Protein AF-A0A7S4SC93-F1 (afdb_monomer)

pLDDT: mean 70.89, std 21.73, range [28.11, 98.06]

Sequence (683 aa):
ARRRAVGQLRPSRSQPCVVAAVVATDKAGDAWDELETTPLRHQLVPRDAASLQAETTALSRAHRALRGVAPVWRQPLASKASLSSDAPVCPFCHGGSPPQTVHEPPGVRAEASSAAAGVPRCTAELAAERDASPPVSARLRIEEALLERVLPEAAAEASARRELEAERSHSERVADALLASQQLAEELWAGLAEQTRAFDGFVAEVDAAAVRAQPSQAMRATAQALAGAARARSLAATAQRRQEDSTVDSLQHELLKARGLATAAKRAIQSEHAETNAREESAAESPRSREQVRRHAAHVQEHLAMVERLQQELHEESASLDLERRRLQDFMHSASASDVHYAEEFRLQQSELRECVTELRHSEKQMSFMEAQEQSRSRESEACIDESARQLHRNSCELAEVQAAHLAAEHAAEEHRCSAVRAELD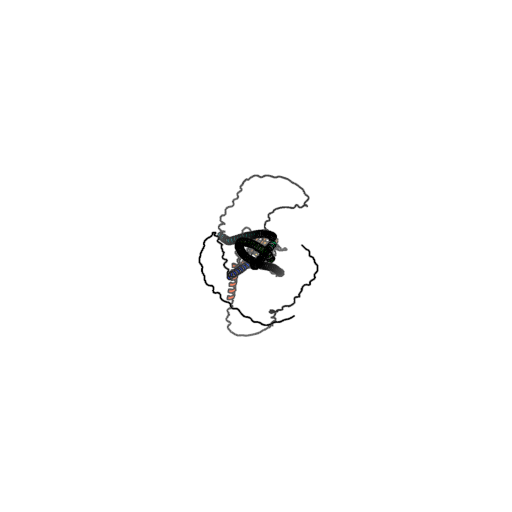ARQARMELEARKNRVHIRRARAGADTALAPGEGLRALAPLLHGALLQKLSAKGGKWQQRFVGLAPQPPKSPTALRWTSDVRGRSLGMRASSVLLTEVARVDFGDGHLPMRLRPQKRPWCCFVLWASTRSYCFWTQDESTSESFVVGLSRLCPHAQPVRPAEVRLHRAMCKLGSSRRERAQVMIAALRQATAGHVAVAPGNAAVPSGAAPAAQPRAEGKLQAAADRGAAAASSLAAPDGAAPAAQPSAEGVAQGGPDG

Mean predicted aligned error: 22.95 Å

Structure (mmCIF, N/CA/C/O backbone):
data_AF-A0A7S4SC93-F1
#
_entry.id   AF-A0A7S4SC93-F1
#
loop_
_atom_site.group_PDB
_atom_site.id
_atom_site.type_symbol
_atom_site.label_atom_id
_atom_site.label_alt_id
_atom_site.label_comp_id
_atom_site.label_asym_id
_atom_site.label_entity_id
_atom_site.label_seq_id
_atom_site.pdbx_PDB_ins_code
_atom_site.Cartn_x
_atom_site.Cartn_y
_atom_site.Cartn_z
_atom_site.occupancy
_atom_site.B_iso_or_equiv
_atom_site.auth_seq_id
_atom_site.auth_comp_id
_atom_site.auth_asym_id
_atom_site.auth_atom_id
_atom_site.pdbx_PDB_model_num
ATOM 1 N N . ALA A 1 1 ? 9.158 -22.888 66.078 1.00 34.59 1 ALA A N 1
ATOM 2 C CA . ALA A 1 1 ? 10.228 -23.752 65.538 1.00 34.59 1 ALA A CA 1
ATOM 3 C C . ALA A 1 1 ? 9.653 -25.098 65.082 1.00 34.59 1 ALA A C 1
ATOM 5 O O . ALA A 1 1 ? 9.019 -25.750 65.888 1.00 34.59 1 ALA A O 1
ATOM 6 N N . ARG A 1 2 ? 9.869 -25.434 63.793 1.00 33.38 2 ARG A N 1
ATOM 7 C CA . ARG A 1 2 ? 10.003 -26.764 63.123 1.00 33.38 2 ARG A CA 1
ATOM 8 C C . ARG A 1 2 ? 8.999 -27.904 63.457 1.00 33.38 2 ARG A C 1
ATOM 10 O O . ARG A 1 2 ? 8.981 -28.370 64.578 1.00 33.38 2 ARG A O 1
ATOM 17 N N . ARG A 1 3 ? 8.152 -28.323 62.484 1.00 44.97 3 ARG A N 1
ATOM 18 C CA . ARG A 1 3 ? 8.281 -29.478 61.515 1.00 44.97 3 ARG A CA 1
ATOM 19 C C . ARG A 1 3 ? 8.031 -30.853 62.185 1.00 44.97 3 ARG A C 1
ATOM 21 O O . ARG A 1 3 ? 8.469 -31.019 63.303 1.00 44.97 3 ARG A O 1
ATOM 28 N N . ARG A 1 4 ? 7.444 -31.915 61.603 1.00 43.41 4 ARG A N 1
ATOM 29 C CA . ARG A 1 4 ? 7.043 -32.381 60.244 1.00 43.41 4 ARG A CA 1
ATOM 30 C C . ARG A 1 4 ? 6.148 -33.639 60.476 1.00 43.41 4 ARG A C 1
ATOM 32 O O . ARG A 1 4 ? 6.423 -34.365 61.416 1.00 43.41 4 ARG A O 1
ATOM 39 N N . ALA A 1 5 ? 5.013 -33.811 59.789 1.00 42.31 5 ALA A N 1
ATOM 40 C CA . ALA A 1 5 ? 4.762 -34.681 58.613 1.00 42.31 5 ALA A CA 1
ATOM 41 C C . ALA A 1 5 ? 4.725 -36.220 58.831 1.00 42.31 5 ALA A C 1
ATOM 43 O O . ALA A 1 5 ? 5.728 -36.794 59.235 1.00 42.31 5 ALA A O 1
ATOM 44 N N . VAL A 1 6 ? 3.612 -36.867 58.428 1.00 37.88 6 VAL A N 1
ATOM 45 C CA . VAL A 1 6 ? 3.446 -37.866 57.326 1.00 37.88 6 VAL A CA 1
ATOM 46 C C . VAL A 1 6 ? 2.217 -38.765 57.586 1.00 37.88 6 VAL A C 1
ATOM 48 O O . VAL A 1 6 ? 2.073 -39.302 58.678 1.00 37.88 6 VAL A O 1
ATOM 51 N N . GLY A 1 7 ? 1.384 -38.992 56.556 1.00 31.14 7 GLY A N 1
ATOM 52 C CA . GLY A 1 7 ? 0.449 -40.129 56.500 1.00 31.14 7 GLY A CA 1
ATOM 53 C C . GLY A 1 7 ? -0.726 -39.954 55.532 1.00 31.14 7 GLY A C 1
ATOM 54 O O . GLY A 1 7 ? -1.728 -39.355 55.889 1.00 31.14 7 GLY A O 1
ATOM 55 N N . GLN A 1 8 ? -0.583 -40.468 54.307 1.00 35.78 8 GLN A N 1
ATOM 56 C CA . GLN A 1 8 ? -1.588 -40.516 53.231 1.00 35.78 8 GLN A CA 1
ATOM 57 C C . GLN A 1 8 ? -2.771 -41.451 53.548 1.00 35.78 8 GLN A C 1
ATOM 59 O O . GLN A 1 8 ? -2.567 -42.432 54.252 1.00 35.78 8 GLN A O 1
ATOM 64 N N . LEU A 1 9 ? -3.933 -41.225 52.910 1.00 31.52 9 LEU A N 1
ATOM 65 C CA . LEU A 1 9 ? -4.708 -42.235 52.152 1.00 31.52 9 LEU A CA 1
ATOM 66 C C . LEU A 1 9 ? -5.908 -41.584 51.416 1.00 31.52 9 LEU A C 1
ATOM 68 O O . LEU A 1 9 ? -6.663 -40.806 51.991 1.00 31.52 9 LEU A O 1
ATOM 72 N N . ARG A 1 10 ? -6.053 -41.901 50.118 1.00 35.97 10 ARG A N 1
ATOM 73 C CA . ARG A 1 10 ? -7.219 -41.615 49.246 1.00 35.97 10 ARG A CA 1
ATOM 74 C C . ARG A 1 10 ? -8.431 -42.474 49.658 1.00 35.97 10 ARG A C 1
ATOM 76 O O . ARG A 1 10 ? -8.229 -43.539 50.236 1.00 35.97 10 ARG A O 1
ATOM 83 N N . PRO A 1 11 ? -9.658 -42.114 49.232 1.00 43.16 11 PRO A N 1
ATOM 84 C CA . PRO A 1 11 ? -10.249 -42.899 48.140 1.00 43.16 11 PRO A CA 1
ATOM 85 C C . PRO A 1 11 ? -11.063 -42.096 47.109 1.00 43.16 11 PRO A C 1
ATOM 87 O O . PRO A 1 11 ? -11.321 -40.902 47.225 1.00 43.16 11 PRO A O 1
ATOM 90 N N . SER A 1 12 ? -11.376 -42.819 46.039 1.00 31.84 12 SER A N 1
ATOM 91 C CA . SER A 1 12 ? -11.923 -42.447 44.740 1.00 31.84 12 SER A CA 1
ATOM 92 C C . SER A 1 12 ? -13.455 -42.417 44.649 1.00 31.84 12 SER A C 1
ATOM 94 O O . SER A 1 12 ? -14.154 -43.123 45.366 1.00 31.84 12 SER A O 1
ATOM 96 N N . ARG A 1 13 ? -13.915 -41.646 43.653 1.00 39.72 13 ARG A N 1
ATOM 97 C CA . ARG A 1 13 ? -15.249 -41.546 43.027 1.00 39.72 13 ARG A CA 1
ATOM 98 C C . ARG A 1 13 ? -16.099 -42.829 42.984 1.00 39.72 13 ARG A C 1
ATOM 100 O O . ARG A 1 13 ? -15.618 -43.865 42.541 1.00 39.72 13 ARG A O 1
ATOM 107 N N . SER A 1 14 ? -17.410 -42.662 43.180 1.00 33.66 14 SER A N 1
ATOM 108 C CA . SER A 1 14 ? -18.447 -43.215 42.289 1.00 33.66 14 SER A CA 1
ATOM 109 C C . SER A 1 14 ? -19.737 -42.377 42.373 1.00 33.66 14 SER A C 1
ATOM 111 O O . SER A 1 14 ? -20.090 -41.865 43.431 1.00 33.66 14 SER A O 1
ATOM 113 N N . GLN A 1 15 ? -20.358 -42.158 41.210 1.00 35.06 15 GLN A N 1
ATOM 114 C CA . GLN A 1 15 ? -21.612 -41.429 40.970 1.00 35.06 15 GLN A CA 1
ATOM 115 C C . GLN A 1 15 ? -22.836 -42.309 41.281 1.00 35.06 15 GLN A C 1
ATOM 117 O O . GLN A 1 15 ? -22.725 -43.531 41.173 1.00 35.06 15 GLN A O 1
ATOM 122 N N . PRO A 1 16 ? -24.031 -41.719 41.461 1.00 40.81 16 PRO A N 1
ATOM 123 C CA . PRO A 1 16 ? -25.276 -42.366 41.075 1.00 40.81 16 PRO A CA 1
ATOM 124 C C . PRO A 1 16 ? -25.932 -41.684 39.863 1.00 40.81 16 PRO A C 1
ATOM 126 O O . PRO A 1 16 ? -25.961 -40.461 39.731 1.00 40.81 16 PRO A O 1
ATOM 129 N N . CYS A 1 17 ? -26.451 -42.531 38.975 1.00 28.11 17 CYS A N 1
ATOM 130 C CA . CYS A 1 17 ? -27.242 -42.193 37.797 1.00 28.11 17 CYS A CA 1
ATOM 131 C C . CYS A 1 17 ? -28.630 -41.676 38.204 1.00 28.11 17 CYS A C 1
ATOM 133 O O . CYS A 1 17 ? -29.296 -42.294 39.034 1.00 28.11 17 CYS A O 1
ATOM 135 N N . VAL A 1 18 ? -29.087 -40.593 37.573 1.00 33.25 18 VAL A N 1
ATOM 136 C CA . VAL A 1 18 ? -30.479 -40.128 37.634 1.00 33.25 18 VAL A CA 1
ATOM 137 C C . VAL A 1 18 ? -31.194 -40.595 36.369 1.00 33.25 18 VAL A C 1
ATOM 139 O O . VAL A 1 18 ? -30.809 -40.247 35.256 1.00 33.25 18 VAL A O 1
ATOM 142 N N . VAL A 1 19 ? -32.230 -41.407 36.568 1.00 30.84 19 VAL A N 1
ATOM 143 C CA . VAL A 1 19 ? -33.240 -41.774 35.572 1.00 30.84 19 VAL A CA 1
ATOM 144 C C . VAL A 1 19 ? -34.251 -40.628 35.516 1.00 30.84 19 VAL A C 1
ATOM 146 O O . VAL A 1 19 ? -34.919 -40.361 36.511 1.00 30.84 19 VAL A O 1
ATOM 149 N N . ALA A 1 20 ? -34.356 -39.942 34.378 1.00 33.41 20 ALA A N 1
ATOM 150 C CA . ALA A 1 20 ? -35.404 -38.956 34.129 1.00 33.41 20 ALA A CA 1
ATOM 151 C C . ALA A 1 20 ? -36.514 -39.595 33.287 1.00 33.41 20 ALA A C 1
ATOM 153 O O . ALA A 1 20 ? -36.283 -40.059 32.169 1.00 33.41 20 ALA A O 1
ATOM 154 N N . ALA A 1 21 ? -37.707 -39.641 33.875 1.00 32.44 21 ALA A N 1
ATOM 155 C CA . ALA A 1 21 ? -38.939 -40.085 33.255 1.00 32.44 21 ALA A CA 1
ATOM 156 C C . ALA A 1 21 ? -39.527 -38.989 32.354 1.00 32.44 21 ALA A C 1
ATOM 158 O O . ALA A 1 21 ? -39.485 -37.800 32.662 1.00 32.44 21 ALA A O 1
ATOM 159 N N . VAL A 1 22 ? -40.099 -39.448 31.246 1.00 32.97 22 VAL A N 1
ATOM 160 C CA . VAL A 1 22 ? -40.902 -38.700 30.282 1.00 32.97 22 VAL A CA 1
ATOM 161 C C . VAL A 1 22 ? -42.225 -38.290 30.931 1.00 32.97 22 VAL A C 1
ATOM 163 O O . VAL A 1 22 ? -42.984 -39.156 31.359 1.00 32.97 22 VAL A O 1
ATOM 166 N N . VAL A 1 23 ? -42.537 -36.994 30.937 1.00 33.84 23 VAL A N 1
ATOM 167 C CA . VAL A 1 23 ? -43.919 -36.503 31.025 1.00 33.84 23 VAL A CA 1
ATOM 168 C C . VAL A 1 23 ? -44.102 -35.443 29.950 1.00 33.84 23 VAL A C 1
ATOM 170 O O . VAL A 1 23 ? -43.502 -34.373 29.988 1.00 33.84 23 VAL A O 1
ATOM 173 N N . ALA A 1 24 ? -44.917 -35.802 28.965 1.00 34.25 24 ALA A N 1
ATOM 174 C CA . ALA A 1 24 ? -45.501 -34.898 28.000 1.00 34.25 24 ALA A CA 1
ATOM 175 C C . ALA A 1 24 ? -46.697 -34.191 28.647 1.00 34.25 24 ALA A C 1
ATOM 177 O O . ALA A 1 24 ? -47.565 -34.854 29.216 1.00 34.25 24 ALA A O 1
ATOM 178 N N . THR A 1 25 ? -46.782 -32.874 28.490 1.00 37.03 25 THR A N 1
ATOM 179 C CA . THR A 1 25 ? -48.059 -32.159 28.527 1.00 37.03 25 THR A CA 1
ATOM 180 C C . THR A 1 25 ? -48.117 -31.200 27.355 1.00 37.03 25 THR A C 1
ATOM 182 O O . THR A 1 25 ? -47.224 -30.388 27.128 1.00 37.03 25 THR A O 1
ATOM 185 N N . ASP A 1 26 ? -49.186 -31.401 26.607 1.00 33.34 26 ASP A N 1
ATOM 186 C CA . ASP A 1 26 ? -49.592 -30.785 25.363 1.00 33.34 26 ASP A CA 1
ATOM 187 C C . ASP A 1 26 ? -50.479 -29.559 25.682 1.00 33.34 26 ASP A C 1
ATOM 189 O O . ASP A 1 26 ? -51.264 -29.616 26.628 1.00 33.34 26 ASP A O 1
ATOM 193 N N . LYS A 1 27 ? -50.398 -28.524 24.830 1.00 34.56 27 LYS A N 1
ATOM 194 C CA . LYS A 1 27 ? -51.423 -27.494 24.517 1.00 34.56 27 LYS A CA 1
ATOM 195 C C . LYS A 1 27 ? -51.833 -26.447 25.572 1.00 34.56 27 LYS A C 1
ATOM 197 O O . LYS A 1 27 ? -52.467 -26.768 26.568 1.00 34.56 27 LYS A O 1
ATOM 202 N N . ALA A 1 28 ? -51.679 -25.163 25.218 1.00 32.44 28 ALA A N 1
ATOM 203 C CA . ALA A 1 28 ? -52.749 -24.314 24.642 1.00 32.44 28 ALA A CA 1
ATOM 204 C C . ALA A 1 28 ? -52.450 -22.803 24.802 1.00 32.44 28 ALA A C 1
ATOM 206 O O . ALA A 1 28 ? -51.915 -22.396 25.829 1.00 32.44 28 ALA A O 1
ATOM 207 N N . GLY A 1 29 ? -52.882 -21.991 23.825 1.00 30.66 29 GLY A N 1
ATOM 208 C CA . GLY A 1 29 ? -53.032 -20.527 23.931 1.00 30.66 29 GLY A CA 1
ATOM 209 C C . GLY A 1 29 ? -52.036 -19.750 23.066 1.00 30.66 29 GLY A C 1
ATOM 210 O O . GLY A 1 29 ? -50.941 -19.446 23.518 1.00 30.66 29 GLY A O 1
ATOM 211 N N . ASP A 1 30 ? -52.234 -19.666 21.753 1.00 34.34 30 ASP A N 1
ATOM 212 C CA . ASP A 1 30 ? -53.038 -18.659 21.030 1.00 34.34 30 ASP A CA 1
ATOM 213 C C . ASP A 1 30 ? -52.550 -17.202 21.154 1.00 34.34 30 ASP A C 1
ATOM 215 O O . ASP A 1 30 ? -52.671 -16.566 22.196 1.00 34.34 30 ASP A O 1
ATOM 219 N N . ALA A 1 31 ? -52.087 -16.726 19.989 1.00 39.25 31 ALA A N 1
ATOM 220 C CA . ALA A 1 31 ? -52.331 -15.426 19.362 1.00 39.25 31 ALA A CA 1
ATOM 221 C C . ALA A 1 31 ? -51.906 -14.151 20.095 1.00 39.25 31 ALA A C 1
ATOM 223 O O . ALA A 1 31 ? -52.622 -13.742 20.989 1.00 39.25 31 ALA A O 1
ATOM 224 N N . TRP A 1 32 ? -50.863 -13.475 19.583 1.00 36.38 32 TRP A N 1
ATOM 225 C CA . TRP A 1 32 ? -50.797 -12.014 19.369 1.00 36.38 32 TRP A CA 1
ATOM 226 C C . TRP A 1 32 ? -49.731 -11.683 18.292 1.00 36.38 32 TRP A C 1
ATOM 228 O O . TRP A 1 32 ? -48.608 -12.171 18.387 1.00 36.38 32 TRP A O 1
ATOM 238 N N . ASP A 1 33 ? -50.145 -10.889 17.293 1.00 33.78 33 ASP A N 1
ATOM 239 C CA . ASP A 1 33 ? -49.422 -9.870 16.493 1.00 33.78 33 ASP A CA 1
ATOM 240 C C . ASP A 1 33 ? -48.183 -10.253 15.655 1.00 33.78 33 ASP A C 1
ATOM 242 O O . ASP A 1 33 ? -47.189 -10.782 16.136 1.00 33.78 33 ASP A O 1
ATOM 246 N N . GLU A 1 34 ? -48.271 -10.176 14.320 1.00 37.50 34 GLU A N 1
ATOM 247 C CA . GLU A 1 34 ? -48.061 -8.995 13.447 1.00 37.50 34 GLU A CA 1
ATOM 248 C C . GLU A 1 34 ? -46.579 -8.649 13.185 1.00 37.50 34 GLU A C 1
ATOM 250 O O . GLU A 1 34 ? -45.723 -8.708 14.058 1.00 37.50 34 GLU A O 1
ATOM 255 N N . LEU A 1 35 ? -46.338 -8.227 11.936 1.00 36.56 35 LEU A N 1
ATOM 256 C CA . LEU A 1 35 ? -45.129 -7.628 11.353 1.00 36.56 35 LEU A CA 1
ATOM 257 C C . LEU A 1 35 ? -44.026 -8.559 10.820 1.00 36.56 35 LEU A C 1
ATOM 259 O O . LEU A 1 35 ? -43.044 -8.926 11.462 1.00 36.56 35 LEU A O 1
ATOM 263 N N . GLU A 1 36 ? -44.175 -8.803 9.516 1.00 40.56 36 GLU A N 1
ATOM 264 C CA . GLU A 1 36 ? -43.123 -9.097 8.552 1.00 40.56 36 GLU A CA 1
ATOM 265 C C . GLU A 1 36 ? -41.863 -8.245 8.782 1.00 40.56 36 GLU A C 1
ATOM 267 O O . GLU A 1 36 ? -41.822 -7.050 8.497 1.00 40.56 36 GLU A O 1
ATOM 272 N N . THR A 1 37 ? -40.781 -8.894 9.203 1.00 35.44 37 THR A N 1
ATOM 273 C CA . THR A 1 37 ? -39.418 -8.462 8.885 1.00 35.44 37 THR A CA 1
ATOM 274 C C . THR A 1 37 ? -38.623 -9.684 8.444 1.00 35.44 37 THR A C 1
ATOM 276 O O . THR A 1 37 ? -38.192 -10.510 9.240 1.00 35.44 37 THR A O 1
ATOM 279 N N . THR A 1 38 ? -38.452 -9.839 7.133 1.00 38.62 38 THR A N 1
ATOM 280 C CA . THR A 1 38 ? -37.490 -10.771 6.531 1.00 38.62 38 THR A CA 1
ATOM 281 C C . THR A 1 38 ? -36.061 -10.318 6.837 1.00 38.62 38 THR A C 1
ATOM 283 O O . THR A 1 38 ? -35.670 -9.254 6.352 1.00 38.62 38 THR A O 1
ATOM 286 N N . PRO A 1 39 ? -35.216 -11.114 7.520 1.00 41.69 39 PRO A N 1
ATOM 287 C CA . PRO A 1 39 ? -33.781 -10.915 7.467 1.00 41.69 39 PRO A CA 1
ATOM 288 C C . PRO A 1 39 ? -33.211 -11.774 6.333 1.00 41.69 39 PRO A C 1
ATOM 290 O O . PRO A 1 39 ? -33.241 -13.008 6.377 1.00 41.69 39 PRO A O 1
ATOM 293 N N . LEU A 1 40 ? -32.651 -11.119 5.313 1.00 38.03 40 LEU A N 1
ATOM 294 C CA . LEU A 1 40 ? -31.743 -11.743 4.350 1.00 38.03 40 LEU A CA 1
ATOM 295 C C . LEU A 1 40 ? -30.489 -12.228 5.097 1.00 38.03 40 LEU A C 1
ATOM 297 O O . LEU A 1 40 ? -29.475 -11.540 5.179 1.00 38.03 40 LEU A O 1
ATOM 301 N N . ARG A 1 41 ? -30.550 -13.442 5.655 1.00 32.44 41 ARG A N 1
ATOM 302 C CA . ARG A 1 41 ? -29.364 -14.207 6.049 1.00 32.44 41 ARG A CA 1
ATOM 303 C C . ARG A 1 41 ? -28.630 -14.621 4.774 1.00 32.44 41 ARG A C 1
ATOM 305 O O . ARG A 1 41 ? -28.910 -15.674 4.205 1.00 32.44 41 ARG A O 1
ATOM 312 N N . HIS A 1 42 ? -27.658 -13.819 4.344 1.00 37.06 42 HIS A N 1
ATOM 313 C CA . HIS A 1 42 ? -26.587 -14.324 3.493 1.00 37.06 42 HIS A CA 1
ATOM 314 C C . HIS A 1 42 ? -25.820 -15.382 4.292 1.00 37.06 42 HIS A C 1
ATOM 316 O O . HIS A 1 42 ? -25.015 -15.071 5.167 1.00 37.06 42 HIS A O 1
ATOM 322 N N . GLN A 1 43 ? -26.119 -16.653 4.022 1.00 32.31 43 GLN A N 1
ATOM 323 C CA . GLN A 1 43 ? -25.301 -17.769 4.470 1.00 32.31 43 GLN A CA 1
ATOM 324 C C . GLN A 1 43 ? -23.919 -17.617 3.827 1.00 32.31 43 GLN A C 1
ATOM 326 O O . GLN A 1 43 ? -23.730 -17.906 2.645 1.00 32.31 43 GLN A O 1
ATOM 331 N N . LEU A 1 44 ? -22.950 -17.139 4.607 1.00 40.69 44 LEU A N 1
ATOM 332 C CA . LEU A 1 44 ? -21.538 -17.323 4.304 1.00 40.69 44 LEU A CA 1
ATOM 333 C C . LEU A 1 44 ? -21.263 -18.825 4.382 1.00 40.69 44 LEU A C 1
ATOM 335 O O . LEU A 1 44 ? -21.085 -19.392 5.458 1.00 40.69 44 LEU A O 1
ATOM 339 N N . VAL A 1 45 ? -21.294 -19.478 3.221 1.00 44.97 45 VAL A N 1
ATOM 340 C CA . VAL A 1 45 ? -20.822 -20.852 3.067 1.00 44.97 45 VAL A CA 1
ATOM 341 C C . VAL A 1 45 ? -19.343 -20.864 3.475 1.00 44.97 45 VAL A C 1
ATOM 343 O O . VAL A 1 45 ? -18.575 -20.066 2.924 1.00 44.97 45 VAL A O 1
ATOM 346 N N . PRO A 1 46 ? -18.918 -21.722 4.421 1.00 40.72 46 PRO A N 1
ATOM 347 C CA . PRO A 1 46 ? -17.512 -21.856 4.770 1.00 40.72 46 PRO A CA 1
ATOM 348 C C . PRO A 1 46 ? -16.745 -22.236 3.504 1.00 40.72 46 PRO A C 1
ATOM 350 O O . PRO A 1 46 ? -16.973 -23.296 2.922 1.00 40.72 46 PRO A O 1
ATOM 353 N N . ARG A 1 47 ? -15.878 -21.343 3.021 1.00 58.97 47 ARG A N 1
ATOM 354 C CA . ARG A 1 47 ? -14.993 -21.663 1.901 1.00 58.97 47 ARG A CA 1
ATOM 355 C C . ARG A 1 47 ? -13.935 -22.632 2.410 1.00 58.97 47 ARG A C 1
ATOM 357 O O . ARG A 1 47 ? -13.132 -22.269 3.267 1.00 58.97 47 ARG A O 1
ATOM 364 N N . ASP A 1 48 ? -13.935 -23.845 1.866 1.00 71.50 48 ASP A N 1
ATOM 365 C CA . ASP A 1 48 ? -12.920 -24.851 2.163 1.00 71.50 48 ASP A CA 1
ATOM 366 C C . ASP A 1 48 ? -11.511 -24.292 1.929 1.00 71.50 48 ASP A C 1
ATOM 368 O O . ASP A 1 48 ? -11.247 -23.606 0.936 1.00 71.50 48 ASP A O 1
ATOM 372 N N . ALA A 1 49 ? -10.575 -24.643 2.813 1.00 67.88 49 ALA A N 1
ATOM 373 C CA . ALA A 1 49 ? -9.171 -24.235 2.725 1.00 67.88 49 ALA A CA 1
ATOM 374 C C . ALA A 1 49 ? -8.537 -24.569 1.356 1.00 67.88 49 ALA A C 1
ATOM 376 O O . ALA A 1 49 ? -7.668 -23.842 0.872 1.00 67.88 49 ALA A O 1
ATOM 377 N N . ALA A 1 50 ? -9.031 -25.614 0.684 1.00 69.69 50 ALA A N 1
ATOM 378 C CA . ALA A 1 50 ? -8.629 -25.988 -0.669 1.00 69.69 50 ALA A CA 1
ATOM 379 C C . ALA A 1 50 ? -9.003 -24.931 -1.730 1.00 69.69 50 ALA A C 1
ATOM 381 O O . ALA A 1 50 ? -8.229 -24.692 -2.658 1.00 69.69 50 ALA A O 1
ATOM 382 N N . SER A 1 51 ? -10.146 -24.253 -1.575 1.00 73.94 51 SER A N 1
ATOM 383 C CA . SER A 1 51 ? -10.581 -23.163 -2.460 1.00 73.94 51 SER A CA 1
ATOM 384 C C . SER A 1 51 ? -9.670 -21.946 -2.316 1.00 73.94 51 SER A C 1
ATOM 386 O O . SER A 1 51 ? -9.215 -21.392 -3.315 1.00 73.94 51 SER A O 1
ATOM 388 N N . LEU A 1 52 ? -9.342 -21.567 -1.078 1.00 77.44 52 LEU A N 1
ATOM 389 C CA . LEU A 1 52 ? -8.443 -20.444 -0.794 1.00 77.44 52 LEU A CA 1
ATOM 390 C C . LEU A 1 52 ? -7.016 -20.716 -1.291 1.00 77.44 52 LEU A C 1
ATOM 392 O O . LEU A 1 52 ? -6.350 -19.820 -1.816 1.00 77.44 52 LEU A O 1
ATOM 396 N N . GLN A 1 53 ? -6.555 -21.966 -1.194 1.00 75.12 53 GLN A N 1
ATOM 397 C CA . GLN A 1 53 ? -5.250 -22.384 -1.704 1.00 75.12 53 GLN A CA 1
ATOM 398 C C . GLN A 1 53 ? -5.204 -22.403 -3.244 1.00 75.12 53 GLN A C 1
ATOM 400 O O . GLN A 1 53 ? -4.194 -22.024 -3.847 1.00 75.12 53 GLN A O 1
ATOM 405 N N . ALA A 1 54 ? -6.297 -22.790 -3.909 1.00 79.44 54 ALA A N 1
ATOM 406 C CA . ALA A 1 54 ? -6.412 -22.722 -5.366 1.00 79.44 54 ALA A CA 1
ATOM 407 C C . ALA A 1 54 ? -6.401 -21.268 -5.870 1.00 79.44 54 ALA A C 1
ATOM 409 O O . ALA A 1 54 ? -5.707 -20.954 -6.840 1.00 79.44 54 ALA A O 1
ATOM 410 N N . GLU A 1 55 ? -7.094 -20.372 -5.169 1.00 76.25 55 GLU A N 1
ATOM 411 C CA . GLU A 1 55 ? -7.206 -18.951 -5.504 1.00 76.25 55 GLU A CA 1
ATOM 412 C C . GLU A 1 55 ? -5.871 -18.208 -5.303 1.00 76.25 55 GLU A C 1
ATOM 414 O O . GLU A 1 55 ? -5.395 -17.516 -6.206 1.00 76.25 55 GLU A O 1
ATOM 419 N N . THR A 1 56 ? -5.162 -18.459 -4.196 1.00 78.31 56 THR A N 1
ATOM 420 C CA . THR A 1 56 ? -3.794 -17.938 -3.979 1.00 78.31 56 THR A CA 1
ATOM 421 C C . THR A 1 56 ? -2.793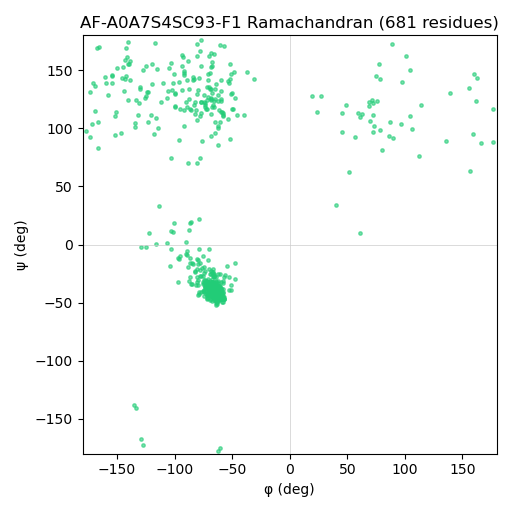 -18.477 -5.000 1.00 78.31 56 THR A C 1
ATOM 423 O O . THR A 1 56 ? -1.907 -17.746 -5.459 1.00 78.31 56 THR A O 1
ATOM 426 N N . THR A 1 57 ? -2.944 -19.733 -5.426 1.00 78.94 57 THR A N 1
ATOM 427 C CA . THR A 1 57 ? -2.109 -20.316 -6.485 1.00 78.94 57 THR A CA 1
ATOM 428 C C . THR A 1 57 ? -2.413 -19.686 -7.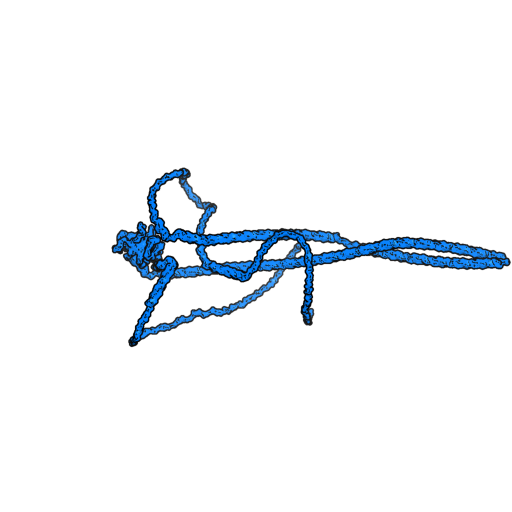849 1.00 78.94 57 THR A C 1
ATOM 430 O O . THR A 1 57 ? -1.483 -19.419 -8.616 1.00 78.94 57 THR A O 1
ATOM 433 N N . ALA A 1 58 ? -3.683 -19.403 -8.153 1.00 76.94 58 ALA A N 1
ATOM 434 C CA . ALA A 1 58 ? -4.108 -18.730 -9.379 1.00 76.94 58 ALA A CA 1
ATOM 435 C C . ALA A 1 58 ? -3.603 -17.278 -9.434 1.00 76.94 58 ALA A C 1
ATOM 437 O O . ALA A 1 58 ? -2.978 -16.886 -10.423 1.00 76.94 58 ALA A O 1
ATOM 438 N N . LEU A 1 59 ? -3.742 -16.524 -8.339 1.00 70.50 59 LEU A N 1
ATOM 439 C CA . LEU A 1 59 ? -3.202 -15.167 -8.200 1.00 70.50 59 LEU A CA 1
ATOM 440 C C . LEU A 1 59 ? -1.672 -15.151 -8.322 1.00 70.50 59 LEU A C 1
ATOM 442 O O . LEU A 1 59 ? -1.108 -14.324 -9.037 1.00 70.50 59 LEU A O 1
ATOM 446 N N . SER A 1 60 ? -0.984 -16.133 -7.736 1.00 66.38 60 SER A N 1
ATOM 447 C CA . SER A 1 60 ? 0.475 -16.278 -7.854 1.00 66.38 60 SER A CA 1
ATOM 448 C C . SER A 1 60 ? 0.949 -16.610 -9.276 1.00 66.38 60 SER A C 1
ATOM 450 O O . SER A 1 60 ? 2.090 -16.299 -9.638 1.00 66.38 60 SER A O 1
ATOM 452 N N . ARG A 1 61 ? 0.111 -17.263 -10.095 1.00 70.38 61 ARG A N 1
ATOM 453 C CA . ARG A 1 61 ? 0.386 -17.510 -11.523 1.00 70.38 61 ARG A CA 1
ATOM 454 C C . ARG A 1 61 ? 0.105 -16.266 -12.364 1.00 70.38 61 ARG A C 1
ATOM 456 O O . ARG A 1 61 ? 0.942 -15.921 -13.196 1.00 70.38 61 ARG A O 1
ATOM 463 N N . ALA A 1 62 ? -0.992 -15.557 -12.097 1.00 63.25 62 ALA A N 1
ATOM 464 C CA . ALA A 1 62 ? -1.315 -14.286 -12.747 1.00 63.25 62 ALA A CA 1
ATOM 465 C C . ALA A 1 62 ? -0.220 -13.232 -12.496 1.00 63.25 62 ALA A C 1
ATOM 467 O O . ALA A 1 62 ? 0.288 -12.611 -13.428 1.00 63.25 62 ALA A O 1
ATOM 468 N N . HIS A 1 63 ? 0.258 -13.124 -11.255 1.00 62.00 63 HIS A N 1
ATOM 469 C CA . HIS A 1 63 ? 1.321 -12.191 -10.881 1.00 62.00 63 HIS A CA 1
ATOM 470 C C . HIS A 1 63 ? 2.684 -12.545 -11.513 1.00 62.00 63 HIS A C 1
ATOM 472 O O . HIS A 1 63 ? 3.497 -11.664 -11.805 1.00 62.00 63 HIS A O 1
ATOM 478 N N . ARG A 1 64 ? 2.949 -13.835 -11.776 1.00 68.75 64 ARG A N 1
ATOM 479 C CA . ARG A 1 64 ? 4.136 -14.281 -12.531 1.00 68.75 64 ARG A CA 1
ATOM 480 C C . ARG A 1 64 ? 4.022 -13.997 -14.029 1.00 68.75 64 ARG A C 1
ATOM 482 O O . ARG A 1 64 ? 5.027 -13.628 -14.631 1.00 68.75 64 ARG A O 1
ATOM 489 N N . ALA A 1 65 ? 2.828 -14.106 -14.610 1.00 61.91 65 ALA A N 1
ATOM 490 C CA . ALA A 1 65 ? 2.584 -13.765 -16.012 1.00 61.91 65 ALA A CA 1
ATOM 491 C C . ALA A 1 65 ? 2.782 -12.261 -16.286 1.00 61.91 65 ALA A C 1
ATOM 493 O O . ALA A 1 65 ? 3.339 -11.889 -17.318 1.00 61.91 65 ALA A O 1
ATOM 494 N N . LEU A 1 66 ? 2.429 -11.400 -15.325 1.00 54.94 66 LEU A N 1
ATOM 495 C CA . LEU A 1 66 ? 2.586 -9.945 -15.438 1.00 54.94 66 LEU A CA 1
ATOM 496 C C . LEU A 1 66 ? 4.043 -9.460 -15.303 1.00 54.94 66 LEU A C 1
ATOM 498 O O . LEU A 1 66 ? 4.390 -8.411 -15.837 1.00 54.94 66 LEU A O 1
ATOM 502 N N . ARG A 1 67 ? 4.941 -10.230 -14.667 1.00 54.69 67 ARG A N 1
ATOM 503 C CA . ARG A 1 67 ? 6.372 -9.869 -14.543 1.00 54.69 67 ARG A CA 1
ATOM 504 C C . ARG A 1 67 ? 7.193 -10.061 -15.829 1.00 54.69 67 ARG A C 1
ATOM 506 O O . ARG A 1 67 ? 8.339 -9.622 -15.874 1.00 54.69 67 ARG A O 1
ATOM 513 N N . GLY A 1 68 ? 6.638 -10.700 -16.864 1.00 42.75 68 GLY A N 1
ATOM 514 C CA . GLY A 1 68 ? 7.321 -10.955 -18.143 1.00 42.75 68 GLY A CA 1
ATOM 515 C C . GLY A 1 68 ? 7.150 -9.865 -19.209 1.00 42.75 68 GLY A C 1
ATOM 516 O O . GLY A 1 68 ? 7.814 -9.923 -20.243 1.00 42.75 68 GLY A O 1
ATOM 517 N N . VAL A 1 69 ? 6.281 -8.877 -18.976 1.00 39.78 69 VAL A N 1
ATOM 518 C CA . VAL A 1 69 ? 5.966 -7.813 -19.939 1.00 39.78 69 VAL A CA 1
ATOM 519 C C . VAL A 1 69 ? 6.449 -6.484 -19.370 1.00 39.78 69 VAL A C 1
ATOM 521 O O . VAL A 1 69 ? 5.803 -5.888 -18.518 1.00 39.78 69 VAL A O 1
ATOM 524 N N . ALA A 1 70 ? 7.610 -6.012 -19.821 1.00 36.03 70 ALA A N 1
ATOM 525 C CA . ALA A 1 70 ? 8.046 -4.649 -19.536 1.00 36.03 70 ALA A CA 1
ATOM 526 C C . ALA A 1 70 ? 7.216 -3.667 -20.390 1.00 36.03 70 ALA A C 1
ATOM 528 O O . ALA A 1 70 ? 7.274 -3.761 -21.620 1.00 36.03 70 ALA A O 1
ATOM 529 N N . PRO A 1 71 ? 6.465 -2.717 -19.802 1.00 41.03 71 PRO A N 1
ATOM 530 C CA . PRO A 1 71 ? 5.773 -1.704 -20.583 1.00 41.03 71 PRO A CA 1
ATOM 531 C C . PRO A 1 71 ? 6.771 -0.622 -21.014 1.00 41.03 71 PRO A C 1
ATOM 533 O O . PRO A 1 71 ? 7.274 0.158 -20.207 1.00 41.03 71 PRO A O 1
ATOM 536 N N . VAL A 1 72 ? 7.069 -0.578 -22.313 1.00 40.66 72 VAL A N 1
ATOM 537 C CA . VAL A 1 72 ? 7.885 0.462 -22.958 1.00 40.66 72 VAL A CA 1
ATOM 538 C C . VAL A 1 72 ? 6.979 1.613 -23.385 1.00 40.66 72 VAL A C 1
ATOM 540 O O . VAL A 1 72 ? 6.761 1.779 -24.571 1.00 40.66 72 VAL A O 1
ATOM 543 N N . TRP A 1 73 ? 6.434 2.405 -22.455 1.00 42.34 73 TRP A N 1
ATOM 544 C CA . TRP A 1 73 ? 5.811 3.697 -22.799 1.00 42.34 73 TRP A CA 1
ATOM 545 C C . TRP A 1 73 ? 5.897 4.694 -21.634 1.00 42.34 73 TRP A C 1
ATOM 547 O O . TRP A 1 73 ? 5.034 4.732 -20.765 1.00 42.34 73 TRP A O 1
ATOM 557 N N . ARG A 1 74 ? 6.935 5.541 -21.649 1.00 35.44 74 ARG A N 1
ATOM 558 C CA . ARG A 1 74 ? 6.890 6.931 -21.160 1.00 35.44 74 ARG A CA 1
ATOM 559 C C . ARG A 1 74 ? 7.834 7.780 -22.016 1.00 35.44 74 ARG A C 1
ATOM 561 O O . ARG A 1 74 ? 9.033 7.833 -21.768 1.00 35.44 74 ARG A O 1
ATOM 568 N N . GLN A 1 75 ? 7.279 8.441 -23.026 1.00 34.06 75 GLN A N 1
ATOM 569 C CA . GLN A 1 75 ? 7.791 9.722 -23.514 1.00 34.06 75 GLN A CA 1
ATOM 570 C C . GLN A 1 75 ? 6.899 10.805 -22.890 1.00 34.06 75 GLN A C 1
ATOM 572 O O . GLN A 1 75 ? 5.678 10.670 -22.978 1.00 34.06 75 GLN A O 1
ATOM 577 N N . PRO A 1 76 ? 7.441 11.855 -22.252 1.00 34.62 76 PRO A N 1
ATOM 578 C CA . PRO A 1 76 ? 6.621 12.968 -21.803 1.00 34.62 76 PRO A CA 1
ATOM 579 C C . PRO A 1 76 ? 6.209 13.796 -23.023 1.00 34.62 76 PRO A C 1
ATOM 581 O O . PRO A 1 76 ? 7.058 14.352 -23.721 1.00 34.62 76 PRO A O 1
ATOM 584 N N . LEU A 1 77 ? 4.905 13.878 -23.279 1.00 34.44 77 LEU A N 1
ATOM 585 C CA . LEU A 1 77 ? 4.338 14.918 -24.129 1.00 34.44 77 LEU A CA 1
ATOM 586 C C . LEU A 1 77 ? 4.484 16.255 -23.398 1.00 34.44 77 LEU A C 1
ATOM 588 O O . LEU A 1 77 ? 4.063 16.394 -22.251 1.00 34.44 77 LEU A O 1
ATOM 592 N N . ALA A 1 78 ? 5.102 17.221 -24.072 1.00 36.12 78 ALA A N 1
ATOM 593 C CA . ALA A 1 78 ? 5.218 18.597 -23.620 1.00 36.12 78 ALA A CA 1
ATOM 594 C C . ALA A 1 78 ? 3.821 19.193 -23.381 1.00 36.12 78 ALA A C 1
ATOM 596 O O . ALA A 1 78 ? 3.054 19.424 -24.318 1.00 36.12 78 ALA A O 1
ATOM 597 N N . SER A 1 79 ? 3.492 19.439 -22.117 1.00 35.25 79 SER A N 1
ATOM 598 C CA . SER A 1 79 ? 2.312 20.189 -21.711 1.00 35.25 79 SER A CA 1
ATOM 599 C C . SER A 1 79 ? 2.525 21.672 -22.014 1.00 35.25 79 SER A C 1
ATOM 601 O O . SER A 1 79 ? 3.412 22.316 -21.453 1.00 35.25 79 SER A O 1
ATOM 603 N N . LYS A 1 80 ? 1.691 22.207 -22.909 1.00 37.06 80 LYS A N 1
ATOM 604 C CA . LYS A 1 80 ? 1.460 23.643 -23.073 1.00 37.06 80 LYS A CA 1
ATOM 605 C C . LYS A 1 80 ? 0.933 24.193 -21.746 1.00 37.06 80 LYS A C 1
ATOM 607 O O . LYS A 1 80 ? -0.164 23.827 -21.335 1.00 37.06 80 LYS A O 1
ATOM 612 N N . ALA A 1 81 ? 1.713 25.048 -21.095 1.00 36.34 81 ALA A N 1
ATOM 613 C CA . ALA A 1 81 ? 1.241 25.854 -19.982 1.00 36.34 81 ALA A CA 1
ATOM 614 C C . ALA A 1 81 ? 0.411 27.024 -20.529 1.00 36.34 81 ALA A C 1
ATOM 616 O O . ALA A 1 81 ? 0.872 27.807 -21.360 1.00 36.34 81 ALA A O 1
ATOM 617 N N . SER A 1 82 ? -0.830 27.091 -20.070 1.00 34.75 82 SER A N 1
ATOM 618 C CA . SER A 1 82 ? -1.713 28.248 -20.110 1.00 34.75 82 SER A CA 1
ATOM 619 C C . SER A 1 82 ? -1.118 29.392 -19.283 1.00 34.75 82 SER A C 1
ATOM 621 O O . SER A 1 82 ? -0.750 29.201 -18.127 1.00 34.75 82 SER A O 1
ATOM 623 N N . LEU A 1 83 ? -1.026 30.571 -19.896 1.00 34.97 83 LEU A N 1
ATOM 624 C CA . LEU A 1 83 ? -0.649 31.831 -19.262 1.00 34.97 83 LEU A CA 1
ATOM 625 C C . LEU A 1 83 ? -1.813 32.350 -18.406 1.00 34.97 83 LEU A C 1
ATOM 627 O O . LEU A 1 83 ? -2.890 32.614 -18.938 1.00 34.97 83 LEU A O 1
ATOM 631 N N . SER A 1 84 ? -1.571 32.556 -17.113 1.00 32.09 84 SER A N 1
ATOM 632 C CA . SER A 1 84 ? -2.330 33.496 -16.286 1.00 32.09 84 SER A CA 1
ATOM 633 C C . SER A 1 84 ? -1.407 34.175 -15.275 1.00 32.09 84 SER A C 1
ATOM 635 O O . SER A 1 84 ? -0.691 33.492 -14.548 1.00 32.09 84 SER A O 1
ATOM 637 N N . SER A 1 85 ? -1.545 35.497 -15.208 1.00 32.28 85 SER A N 1
ATOM 638 C CA . SER A 1 85 ? -1.205 36.404 -14.105 1.00 32.28 85 SER A CA 1
ATOM 639 C C . SER A 1 85 ? 0.255 36.782 -13.815 1.00 32.28 85 SER A C 1
ATOM 641 O O . SER A 1 85 ? 1.105 35.964 -13.485 1.00 32.28 85 SER A O 1
ATOM 643 N N . ASP A 1 86 ? 0.423 38.107 -13.847 1.00 33.28 86 ASP A N 1
ATOM 644 C CA . ASP A 1 86 ? 1.204 38.968 -12.955 1.00 33.28 86 ASP A CA 1
ATOM 645 C C . ASP A 1 86 ? 2.725 39.060 -13.112 1.00 33.28 86 ASP A C 1
ATOM 647 O O . ASP A 1 86 ? 3.532 38.299 -12.584 1.00 33.28 86 ASP A O 1
ATOM 651 N N . ALA A 1 87 ? 3.098 40.134 -13.809 1.00 36.97 87 ALA A N 1
ATOM 652 C CA . ALA A 1 87 ? 4.419 40.731 -13.808 1.00 36.97 87 ALA A CA 1
ATOM 653 C C . ALA A 1 87 ? 4.745 41.401 -12.460 1.00 36.97 87 ALA A C 1
ATOM 655 O O . ALA A 1 87 ? 3.890 42.074 -11.882 1.00 36.97 87 ALA A O 1
ATOM 656 N N . PRO A 1 88 ? 6.026 41.389 -12.060 1.00 44.09 88 PRO A N 1
ATOM 657 C CA . PRO A 1 88 ? 6.623 42.514 -11.361 1.00 44.09 88 PRO A CA 1
ATOM 658 C C . PRO A 1 88 ? 7.578 43.298 -12.272 1.00 44.09 88 PRO A C 1
ATOM 660 O O . PRO A 1 88 ? 8.438 42.763 -12.973 1.00 44.09 88 PRO A O 1
ATOM 663 N N . VAL A 1 89 ? 7.381 44.611 -12.225 1.00 40.78 89 VAL A N 1
ATOM 664 C CA . VAL A 1 89 ? 8.133 45.684 -12.878 1.00 40.78 89 VAL A CA 1
ATOM 665 C C . VAL A 1 89 ? 9.604 45.671 -12.438 1.00 40.78 89 VAL A C 1
ATOM 667 O O . VAL A 1 89 ? 9.905 45.633 -11.248 1.00 40.78 89 VAL A O 1
ATOM 670 N N . CYS A 1 90 ? 10.531 45.747 -13.398 1.00 41.75 90 CYS A N 1
ATOM 671 C CA . CYS A 1 90 ? 11.959 45.956 -13.145 1.00 41.75 90 CYS A CA 1
ATOM 672 C C . CYS A 1 90 ? 12.244 47.459 -12.928 1.00 41.75 90 CYS A C 1
ATOM 674 O O . CYS A 1 90 ? 11.966 48.250 -13.831 1.00 41.75 90 CYS A O 1
ATOM 676 N N . PRO A 1 91 ? 12.825 47.885 -11.790 1.00 46.59 91 PRO A N 1
ATOM 677 C CA . PRO A 1 91 ? 13.003 49.302 -11.468 1.00 46.59 91 PRO A CA 1
ATOM 678 C C . PRO A 1 91 ? 14.289 49.944 -12.032 1.00 46.59 91 PRO A C 1
ATOM 680 O O . PRO A 1 91 ? 14.691 50.994 -11.546 1.00 46.59 91 PRO A O 1
ATOM 683 N N . PHE A 1 92 ? 14.953 49.364 -13.043 1.00 39.59 92 PHE A N 1
ATOM 684 C CA . PHE A 1 92 ? 16.280 49.841 -13.488 1.00 39.59 92 PHE A CA 1
ATOM 685 C C . PHE A 1 92 ? 16.411 50.264 -14.956 1.00 39.59 92 PHE A C 1
ATOM 687 O O . PHE A 1 92 ? 17.514 50.564 -15.411 1.00 39.59 92 PHE A O 1
ATOM 694 N N . CYS A 1 93 ? 15.316 50.373 -15.706 1.00 45.31 93 CYS A N 1
ATOM 695 C CA . CYS A 1 93 ? 15.367 50.847 -17.093 1.00 45.31 93 CYS A CA 1
ATOM 696 C C . CYS A 1 93 ? 14.884 52.301 -17.183 1.00 45.31 93 CYS A C 1
ATOM 698 O O . CYS A 1 93 ? 13.770 52.583 -17.618 1.00 45.31 93 CYS A O 1
ATOM 700 N N . HIS A 1 94 ? 15.723 53.236 -16.743 1.00 36.81 94 HIS A N 1
ATOM 701 C CA . HIS A 1 94 ? 15.567 54.647 -17.077 1.00 36.81 94 HIS A CA 1
ATOM 702 C C . HIS A 1 94 ? 16.117 54.939 -18.477 1.00 36.81 94 HIS A C 1
ATOM 704 O O . HIS A 1 94 ? 17.281 54.670 -18.756 1.00 36.81 94 HIS A O 1
ATOM 710 N N . GLY A 1 95 ? 15.293 55.613 -19.283 1.00 35.12 95 GLY A N 1
ATOM 711 C CA . GLY A 1 95 ? 15.750 56.724 -20.117 1.00 35.12 95 GLY A CA 1
ATOM 712 C C . GLY A 1 95 ? 15.910 56.440 -21.608 1.00 35.12 95 GLY A C 1
ATOM 713 O O . GLY A 1 95 ? 16.866 55.799 -22.024 1.00 35.12 95 GLY A O 1
ATOM 714 N N . GLY A 1 96 ? 15.025 57.032 -22.418 1.00 34.16 96 GLY A N 1
ATOM 715 C CA . GLY A 1 96 ? 15.272 57.214 -23.852 1.00 34.16 96 GLY A CA 1
ATOM 716 C C . GLY A 1 96 ? 14.025 57.364 -24.722 1.00 34.16 96 GLY A C 1
ATOM 717 O O . GLY A 1 96 ? 13.773 56.521 -25.572 1.00 34.16 96 GLY A O 1
ATOM 718 N N . SER A 1 97 ? 13.243 58.421 -24.502 1.00 36.56 97 SER A N 1
ATOM 719 C CA . SER A 1 97 ? 12.159 58.913 -25.377 1.00 36.56 97 SER A CA 1
ATOM 720 C C . SER A 1 97 ? 12.669 59.326 -26.792 1.00 36.56 97 SER A C 1
ATOM 722 O O . SER A 1 97 ? 13.880 59.393 -26.983 1.00 36.56 97 SER A O 1
ATOM 724 N N . PRO A 1 98 ? 11.839 59.891 -27.701 1.00 56.28 98 PRO A N 1
ATOM 725 C CA . PRO A 1 98 ? 10.668 59.366 -28.436 1.00 56.28 98 PRO A CA 1
ATOM 726 C C . PRO A 1 98 ? 10.779 59.801 -29.944 1.00 56.28 98 PRO A C 1
ATOM 728 O O . PRO A 1 98 ? 11.899 59.935 -30.428 1.00 56.28 98 PRO A O 1
ATOM 731 N N . PRO A 1 99 ? 9.721 60.252 -30.662 1.00 54.56 99 PRO A N 1
ATOM 732 C CA . PRO A 1 99 ? 8.445 59.642 -31.073 1.00 54.56 99 PRO A CA 1
ATOM 733 C C . PRO A 1 99 ? 8.330 59.544 -32.619 1.00 54.56 99 PRO A C 1
ATOM 735 O O . PRO A 1 99 ? 9.121 60.139 -33.337 1.00 54.56 99 PRO A O 1
ATOM 738 N N . GLN A 1 100 ? 7.287 58.886 -33.137 1.00 36.00 100 GLN A N 1
ATOM 739 C CA . GLN A 1 100 ? 6.489 59.338 -34.301 1.00 36.00 100 GLN A CA 1
ATOM 740 C C . GLN A 1 100 ? 5.348 58.323 -34.501 1.00 36.00 100 GLN A C 1
ATOM 742 O O . GLN A 1 100 ? 5.580 57.158 -34.791 1.00 36.00 100 GLN A O 1
ATOM 747 N N . THR A 1 101 ? 4.153 58.631 -33.994 1.00 36.25 101 THR A N 1
ATOM 748 C CA . THR A 1 101 ? 3.024 59.234 -34.729 1.00 36.25 101 THR A CA 1
ATOM 749 C C . THR A 1 101 ? 2.336 58.279 -35.707 1.00 36.25 101 THR A C 1
ATOM 751 O O . THR A 1 101 ? 2.926 57.876 -36.701 1.00 36.25 101 THR A O 1
ATOM 754 N N . VAL A 1 102 ? 1.028 58.117 -35.463 1.00 35.94 102 VAL A N 1
ATOM 755 C CA . VAL A 1 102 ? -0.060 58.340 -36.433 1.00 35.94 102 VAL A CA 1
ATOM 756 C C . VAL A 1 102 ? -0.900 57.125 -36.901 1.00 35.94 102 VAL A C 1
ATOM 758 O O . VAL A 1 102 ? -0.421 56.204 -37.546 1.00 35.94 102 VAL A O 1
ATOM 761 N N . HIS A 1 103 ? -2.204 57.275 -36.608 1.00 34.78 103 HIS A N 1
ATOM 762 C CA . HIS A 1 103 ? -3.433 56.819 -37.284 1.00 34.78 103 HIS A CA 1
ATOM 763 C C . HIS A 1 103 ? -3.883 55.339 -37.269 1.00 34.78 103 HIS A C 1
ATOM 765 O O . HIS A 1 103 ? -3.505 54.524 -38.101 1.00 34.78 103 HIS A O 1
ATOM 771 N N . GLU A 1 104 ? -4.867 55.069 -36.400 1.00 33.91 104 GLU A N 1
ATOM 772 C CA . GLU A 1 104 ? -6.161 54.434 -36.740 1.00 33.91 104 GLU A CA 1
ATOM 773 C C . GLU A 1 104 ? -6.962 55.279 -37.769 1.00 33.91 104 GLU A C 1
ATOM 775 O O . GLU A 1 104 ? -6.706 56.489 -37.855 1.00 33.91 104 GLU A O 1
ATOM 780 N N . PRO A 1 105 ? -8.097 54.802 -38.335 1.00 60.06 105 PRO A N 1
ATOM 781 C CA . PRO A 1 105 ? -8.505 53.489 -38.891 1.00 60.06 105 PRO A CA 1
ATOM 782 C C . PRO A 1 105 ? -9.215 53.775 -40.269 1.00 60.06 105 PRO A C 1
ATOM 784 O O . PRO A 1 105 ? -8.791 54.732 -40.916 1.00 60.06 105 PRO A O 1
ATOM 787 N N . PRO A 1 106 ? -10.317 53.144 -40.762 1.00 54.88 106 PRO A N 1
ATOM 788 C CA . PRO A 1 106 ? -10.961 51.834 -40.575 1.00 54.88 106 PRO A CA 1
ATOM 789 C C . PRO A 1 106 ? -11.226 51.102 -41.930 1.00 54.88 106 PRO A C 1
ATOM 791 O O . PRO A 1 106 ? -10.757 51.507 -42.989 1.00 54.88 106 PRO A O 1
ATOM 794 N N . GLY A 1 107 ? -11.945 49.973 -41.891 1.00 42.59 107 GLY A N 1
ATOM 795 C CA . GLY A 1 107 ? -12.058 49.011 -42.997 1.00 42.59 107 GLY A CA 1
ATOM 796 C C . GLY A 1 107 ? -12.977 49.380 -44.164 1.00 42.59 107 GLY A C 1
ATOM 797 O O . GLY A 1 107 ? -13.706 50.355 -44.094 1.00 42.59 107 GLY A O 1
ATOM 798 N N . VAL A 1 108 ? -13.001 48.525 -45.196 1.00 35.44 108 VAL A N 1
ATOM 799 C CA . VAL A 1 108 ? -14.078 48.406 -46.196 1.00 35.44 108 VAL A CA 1
ATOM 800 C C . VAL A 1 108 ? -14.095 46.988 -46.790 1.00 35.44 108 VAL A C 1
ATOM 802 O O . VAL A 1 108 ? -13.075 46.319 -46.936 1.00 35.44 108 VAL A O 1
ATOM 805 N N . ARG A 1 109 ? -15.331 46.573 -47.075 1.00 35.94 109 ARG A N 1
ATOM 806 C CA . ARG A 1 109 ? -15.859 45.398 -47.774 1.00 35.94 109 ARG A CA 1
ATOM 807 C C . ARG A 1 109 ? -15.078 44.882 -48.992 1.00 35.94 109 ARG A C 1
ATOM 809 O O . ARG A 1 109 ? -14.554 45.646 -49.786 1.00 35.94 109 ARG A O 1
ATOM 816 N N . ALA A 1 110 ? -15.183 43.557 -49.127 1.00 44.62 110 ALA A N 1
ATOM 817 C CA . ALA A 1 110 ? -15.470 42.754 -50.321 1.00 44.62 110 ALA A CA 1
ATOM 818 C C . ALA A 1 110 ? -15.256 43.381 -51.707 1.00 44.62 110 ALA A C 1
ATOM 820 O O . ALA A 1 110 ? -15.943 44.331 -52.053 1.00 44.62 110 ALA A O 1
ATOM 821 N N . GLU A 1 111 ? -14.496 42.680 -52.553 1.00 31.88 111 GLU A N 1
ATOM 822 C CA . GLU A 1 111 ? -14.926 42.390 -53.923 1.00 31.88 111 GLU A CA 1
ATOM 823 C C . GLU A 1 111 ? -14.149 41.215 -54.526 1.00 31.88 111 GLU A C 1
ATOM 825 O O . GLU A 1 111 ? -12.976 40.973 -54.240 1.00 31.88 111 GLU A O 1
ATOM 830 N N . ALA A 1 112 ? -14.874 40.446 -55.330 1.00 43.00 112 ALA A N 1
ATOM 831 C CA . ALA A 1 112 ? -14.412 39.296 -56.076 1.00 43.00 112 ALA A CA 1
ATOM 832 C C . ALA A 1 112 ? -13.770 39.723 -57.404 1.00 43.00 112 ALA A C 1
ATOM 834 O O . ALA A 1 112 ? -14.302 40.580 -58.098 1.00 43.00 112 ALA A O 1
ATOM 835 N N . SER A 1 113 ? -12.691 39.049 -57.805 1.00 35.34 113 SER A N 1
ATOM 836 C CA . SER A 1 113 ? -12.283 38.860 -59.207 1.00 35.34 113 SER A CA 1
ATOM 837 C C . SER A 1 113 ? -11.204 37.769 -59.224 1.00 35.34 113 SER A C 1
ATOM 839 O O . SER A 1 113 ? -10.163 37.908 -58.594 1.00 35.34 113 SER A O 1
ATOM 841 N N . SER A 1 114 ? -11.499 36.544 -59.662 1.00 37.09 114 SER A N 1
ATOM 842 C CA . SER A 1 114 ? -11.492 36.117 -61.068 1.00 37.09 114 SER A CA 1
ATOM 843 C C . SER A 1 114 ? -10.149 36.351 -61.772 1.00 37.09 114 SER A C 1
ATOM 845 O O . SER A 1 114 ? -9.944 37.374 -62.417 1.00 37.09 114 SER A O 1
ATOM 847 N N . ALA A 1 115 ? -9.283 35.334 -61.762 1.00 34.88 115 ALA A N 1
ATOM 848 C CA . ALA A 1 115 ? -8.385 35.073 -62.884 1.00 34.88 115 ALA A CA 1
ATOM 849 C C . ALA A 1 115 ? -8.069 33.574 -62.966 1.00 34.88 115 ALA A C 1
ATOM 851 O O . ALA A 1 115 ? -7.474 32.971 -62.075 1.00 34.88 115 ALA A O 1
ATOM 852 N N . ALA A 1 116 ? -8.545 32.986 -64.056 1.00 40.44 116 ALA A N 1
ATOM 853 C CA . ALA A 1 116 ? -8.403 31.601 -64.443 1.00 40.44 116 ALA A CA 1
ATOM 854 C C . ALA A 1 116 ? -6.969 31.250 -64.866 1.00 40.44 116 ALA A C 1
ATOM 856 O O . ALA A 1 116 ? -6.307 32.025 -65.548 1.00 40.44 116 ALA A O 1
ATOM 857 N N . ALA A 1 117 ? -6.556 30.015 -64.587 1.00 35.88 117 ALA A N 1
ATOM 858 C CA . ALA A 1 117 ? -5.674 29.261 -65.472 1.00 35.88 117 ALA A CA 1
ATOM 859 C C . ALA A 1 117 ? -5.948 27.767 -65.271 1.00 35.88 117 ALA A C 1
ATOM 861 O O . ALA A 1 117 ? -5.719 27.207 -64.199 1.00 35.88 117 ALA A O 1
ATOM 862 N N . GLY A 1 118 ? -6.533 27.156 -66.300 1.00 41.88 118 GLY A N 1
ATOM 863 C CA . GLY A 1 118 ? -6.979 25.773 -66.303 1.00 41.88 118 GLY A CA 1
ATOM 864 C C . GLY A 1 118 ? -5.836 24.776 -66.153 1.00 41.88 118 GLY A C 1
ATOM 865 O O . GLY A 1 118 ? -4.797 24.881 -66.802 1.00 41.88 118 GLY A O 1
ATOM 866 N N . VAL A 1 119 ? -6.086 23.759 -65.334 1.00 39.97 119 VAL A N 1
ATOM 867 C CA . VAL A 1 119 ? -5.304 22.525 -65.298 1.00 39.97 119 VAL A CA 1
ATOM 868 C C . VAL A 1 119 ? -6.204 21.406 -65.824 1.00 39.97 119 VAL A C 1
ATOM 870 O O . VAL A 1 119 ? -7.296 21.202 -65.282 1.00 39.97 119 VAL A O 1
ATOM 873 N N . PRO A 1 120 ? -5.801 20.690 -66.887 1.00 43.72 120 PRO A N 1
ATOM 874 C CA . PRO A 1 120 ? -6.582 19.589 -67.419 1.00 43.72 120 PRO A CA 1
ATOM 875 C C . PRO A 1 120 ? -6.590 18.429 -66.418 1.00 43.72 120 PRO A C 1
ATOM 877 O O . PRO A 1 120 ? -5.549 17.940 -65.978 1.00 43.72 120 PRO A O 1
ATOM 880 N N . ARG A 1 121 ? -7.802 17.981 -66.077 1.00 46.12 121 ARG A N 1
ATOM 881 C CA . ARG A 1 121 ? -8.077 16.692 -65.436 1.00 46.12 121 ARG A CA 1
ATOM 882 C C . ARG A 1 121 ? -7.434 15.572 -66.263 1.00 46.12 121 ARG A C 1
ATOM 884 O O . ARG A 1 121 ? -7.950 15.215 -67.316 1.00 46.12 121 ARG A O 1
ATOM 891 N N . CYS A 1 122 ? -6.361 14.978 -65.751 1.00 40.88 122 CYS A N 1
ATOM 892 C CA . CYS A 1 122 ? -5.905 13.652 -66.161 1.00 40.88 122 CYS A CA 1
ATOM 893 C C . CYS A 1 122 ? -6.453 12.625 -65.166 1.00 40.88 122 CYS A C 1
ATOM 895 O O . CYS A 1 122 ? -5.841 12.312 -64.150 1.00 40.88 122 CYS A O 1
ATOM 897 N N . THR A 1 123 ? -7.641 12.103 -65.460 1.00 45.50 123 THR A N 1
ATOM 898 C CA . THR A 1 123 ? -8.348 11.058 -64.702 1.00 45.50 123 THR A CA 1
ATOM 899 C C . THR A 1 123 ? -7.817 9.639 -64.968 1.00 45.50 123 THR A C 1
ATOM 901 O O . THR A 1 123 ? -8.526 8.670 -64.721 1.00 45.50 123 THR A O 1
ATOM 904 N N . ALA A 1 124 ? -6.578 9.483 -65.449 1.00 49.22 124 ALA A N 1
ATOM 905 C CA . ALA A 1 124 ? -6.041 8.183 -65.870 1.00 49.22 124 ALA A CA 1
ATOM 906 C C . ALA A 1 124 ? -5.044 7.530 -64.887 1.00 49.22 124 ALA A C 1
ATOM 908 O O . ALA A 1 124 ? -4.860 6.319 -64.945 1.00 49.22 124 ALA A O 1
ATOM 909 N N . GLU A 1 125 ? -4.433 8.267 -63.948 1.00 44.72 125 GLU A N 1
ATOM 910 C CA . GLU A 1 125 ? -3.403 7.695 -63.048 1.00 44.72 125 GLU A CA 1
ATOM 911 C C . GLU A 1 125 ? -3.919 7.219 -61.677 1.00 44.72 125 GLU A C 1
ATOM 913 O O . GLU A 1 125 ? -3.224 6.477 -60.989 1.00 44.72 125 GLU A O 1
ATOM 918 N N . LEU A 1 126 ? -5.168 7.521 -61.306 1.00 47.00 126 LEU A N 1
ATOM 919 C CA . LEU A 1 126 ? -5.793 6.981 -60.083 1.00 47.00 126 LEU A CA 1
ATOM 920 C C . LEU A 1 126 ? -6.297 5.531 -60.232 1.00 47.00 126 LEU A C 1
ATOM 922 O O . LEU A 1 126 ? -6.755 4.937 -59.257 1.00 47.00 126 LEU A O 1
ATOM 926 N N . ALA A 1 127 ? -6.203 4.947 -61.431 1.00 47.47 127 ALA A N 1
ATOM 927 C CA . ALA A 1 127 ? -6.609 3.565 -61.682 1.00 47.47 127 ALA A CA 1
ATOM 928 C C . ALA A 1 127 ? -5.491 2.543 -61.396 1.00 47.47 127 ALA A C 1
ATOM 930 O O . ALA A 1 127 ? -5.794 1.423 -61.005 1.00 47.47 127 ALA A O 1
ATOM 931 N N . ALA A 1 128 ? -4.211 2.917 -61.521 1.00 48.28 128 ALA A N 1
ATOM 932 C CA . ALA A 1 128 ? -3.091 1.970 -61.420 1.00 48.28 128 ALA A CA 1
ATOM 933 C C . ALA A 1 128 ? -2.427 1.904 -60.027 1.00 48.28 128 ALA A C 1
ATOM 935 O O . ALA A 1 128 ? -1.665 0.981 -59.752 1.00 48.28 128 ALA A O 1
ATOM 936 N N . GLU A 1 129 ? -2.728 2.841 -59.119 1.00 44.72 129 GLU A N 1
ATOM 937 C CA . GLU A 1 129 ? -2.263 2.797 -57.717 1.00 44.72 129 GLU A CA 1
ATOM 938 C C . GLU A 1 129 ? -3.232 2.066 -56.771 1.00 44.72 129 GLU A C 1
ATOM 940 O O . GLU A 1 129 ? -2.988 1.958 -55.568 1.00 44.72 129 GLU A O 1
ATOM 945 N N . ARG A 1 130 ? -4.328 1.529 -57.321 1.00 45.72 130 ARG A N 1
ATOM 946 C CA . ARG A 1 130 ? -5.391 0.851 -56.572 1.00 45.72 130 ARG A CA 1
ATOM 947 C C . ARG A 1 130 ? -5.130 -0.643 -56.327 1.00 45.72 130 ARG A C 1
ATOM 949 O O . ARG A 1 130 ? -5.787 -1.212 -55.462 1.00 45.72 130 ARG A O 1
ATOM 956 N N . ASP A 1 131 ? -4.125 -1.227 -56.985 1.00 48.81 131 ASP A N 1
ATOM 957 C CA . ASP A 1 131 ? -3.878 -2.681 -56.979 1.00 48.81 131 ASP A CA 1
ATOM 958 C C . ASP A 1 131 ? -2.666 -3.144 -56.142 1.00 48.81 131 ASP A C 1
ATOM 960 O O . ASP A 1 131 ? -2.385 -4.339 -56.076 1.00 48.81 131 ASP A O 1
ATOM 964 N N . ALA A 1 132 ? -1.947 -2.239 -55.463 1.00 51.47 132 ALA A N 1
ATOM 965 C CA . ALA A 1 132 ? -0.777 -2.605 -54.640 1.00 51.47 132 ALA A CA 1
ATOM 966 C C . ALA A 1 132 ? -0.834 -2.136 -53.174 1.00 51.47 132 ALA A C 1
ATOM 968 O O . ALA A 1 132 ? 0.066 -2.445 -52.390 1.00 51.47 132 ALA A O 1
ATOM 969 N N . SER A 1 133 ? -1.890 -1.423 -52.776 1.00 48.53 133 SER A N 1
ATOM 970 C CA . SER A 1 133 ? -2.222 -1.245 -51.361 1.00 48.53 133 SER A CA 1
ATOM 971 C C . SER A 1 133 ? -3.099 -2.429 -50.946 1.00 48.53 133 SER A C 1
ATOM 973 O O . SER A 1 133 ? -4.032 -2.733 -51.694 1.00 48.53 133 SER A O 1
ATOM 975 N N . PRO A 1 134 ? -2.871 -3.111 -49.799 1.00 55.44 134 PRO A N 1
ATOM 976 C CA . PRO A 1 134 ? -3.925 -3.959 -49.246 1.00 55.44 134 PRO A CA 1
ATOM 977 C C . PRO A 1 134 ? -5.185 -3.087 -49.207 1.00 55.44 134 PRO A C 1
ATOM 979 O O . PRO A 1 134 ? -5.073 -1.924 -48.797 1.00 55.44 134 PRO A O 1
ATOM 982 N N . PRO A 1 135 ? -6.330 -3.571 -49.723 1.00 66.94 135 PRO A N 1
ATOM 983 C CA . PRO A 1 135 ? -7.477 -2.714 -49.981 1.00 66.94 135 PRO A CA 1
ATOM 984 C C . PRO A 1 135 ? -7.772 -1.928 -48.707 1.00 66.94 135 PRO A C 1
ATOM 986 O O . PRO A 1 135 ? -7.590 -2.455 -47.612 1.00 66.94 135 PRO A O 1
ATOM 989 N N . VAL A 1 136 ? -8.161 -0.658 -48.815 1.00 65.12 136 VAL A N 1
ATOM 990 C CA . VAL A 1 136 ? -8.432 0.201 -47.644 1.00 65.12 136 VAL A CA 1
ATOM 991 C C . VAL A 1 136 ? -9.328 -0.520 -46.619 1.00 65.12 136 VAL A C 1
ATOM 993 O O . VAL A 1 136 ? -9.130 -0.372 -45.419 1.00 65.12 136 VAL A O 1
ATOM 996 N N . SER A 1 137 ? -10.194 -1.424 -47.090 1.00 66.06 137 SER A N 1
ATOM 997 C CA . SER A 1 137 ? -10.970 -2.369 -46.282 1.00 66.06 137 SER A CA 1
ATOM 998 C C . SER A 1 137 ? -10.149 -3.316 -45.390 1.00 66.06 137 SER A C 1
ATOM 1000 O O . SER A 1 137 ? -10.562 -3.583 -44.275 1.00 66.06 137 SER A O 1
ATOM 1002 N N . ALA A 1 138 ? -8.995 -3.830 -45.811 1.00 70.69 138 ALA A N 1
ATOM 1003 C CA . ALA A 1 138 ? -8.124 -4.679 -44.994 1.00 70.69 138 ALA A CA 1
ATOM 1004 C C . ALA A 1 138 ? -7.384 -3.897 -43.897 1.00 70.69 138 ALA A C 1
ATOM 1006 O O . ALA A 1 138 ? -7.178 -4.432 -42.812 1.00 70.69 138 ALA A O 1
ATOM 1007 N N . ARG A 1 139 ? -7.004 -2.635 -44.149 1.00 70.75 139 ARG A N 1
ATOM 1008 C CA . ARG A 1 139 ? -6.415 -1.767 -43.110 1.00 70.75 139 ARG A CA 1
ATOM 1009 C C . ARG A 1 139 ? -7.478 -1.322 -42.109 1.00 70.75 139 ARG A C 1
ATOM 1011 O O . ARG A 1 139 ? -7.239 -1.439 -40.914 1.00 70.75 139 ARG A O 1
ATOM 1018 N N . LEU A 1 140 ? -8.662 -0.943 -42.598 1.00 74.06 140 LEU A N 1
ATOM 1019 C CA . LEU A 1 140 ? -9.821 -0.650 -41.755 1.00 74.06 140 LEU A CA 1
ATOM 1020 C C . LEU A 1 140 ? -10.235 -1.862 -40.918 1.00 74.06 140 LEU A C 1
ATOM 1022 O O . LEU A 1 140 ? -10.445 -1.693 -39.734 1.00 74.06 140 LEU A O 1
ATOM 1026 N N . ARG A 1 141 ? -10.221 -3.088 -41.459 1.00 76.25 141 ARG A N 1
ATOM 1027 C CA . ARG A 1 141 ? -10.502 -4.309 -40.676 1.00 76.25 141 ARG A CA 1
ATOM 1028 C C . ARG A 1 141 ? -9.487 -4.576 -39.566 1.00 76.25 141 ARG A C 1
ATOM 1030 O O . ARG A 1 141 ? -9.850 -5.131 -38.539 1.00 76.25 141 ARG A O 1
ATOM 1037 N N . ILE A 1 142 ? -8.212 -4.239 -39.770 1.00 75.88 142 ILE A N 1
ATOM 1038 C CA . ILE A 1 142 ? -7.183 -4.398 -38.730 1.00 75.88 142 ILE A CA 1
ATOM 1039 C C . ILE A 1 142 ? -7.345 -3.318 -37.656 1.00 75.88 142 ILE A C 1
ATOM 1041 O O . ILE A 1 142 ? -7.215 -3.624 -36.476 1.00 75.88 142 ILE A O 1
ATOM 1045 N N . GLU A 1 143 ? -7.642 -2.077 -38.045 1.00 78.06 143 GLU A N 1
ATOM 1046 C CA . GLU A 1 143 ? -7.920 -0.997 -37.093 1.00 78.06 143 GLU A CA 1
ATOM 1047 C C . GLU A 1 143 ? -9.241 -1.218 -36.341 1.00 78.06 143 GLU A C 1
ATOM 1049 O O . GLU A 1 143 ? -9.256 -1.055 -35.126 1.00 78.06 143 GLU A O 1
ATOM 1054 N N . GLU A 1 144 ? -10.298 -1.696 -37.004 1.00 80.06 144 GLU A N 1
ATOM 1055 C CA . GLU A 1 144 ? -11.546 -2.157 -36.378 1.00 80.06 144 GLU A CA 1
ATOM 1056 C C . GLU A 1 144 ? -11.279 -3.316 -35.420 1.00 80.06 144 GLU A C 1
ATOM 1058 O O . GLU A 1 144 ? -11.698 -3.237 -34.277 1.00 80.06 144 GLU A O 1
ATOM 1063 N N . ALA A 1 145 ? -10.501 -4.334 -35.804 1.00 76.62 145 ALA A N 1
ATOM 1064 C CA . ALA A 1 145 ? -10.178 -5.452 -34.910 1.00 76.62 145 ALA A CA 1
ATOM 1065 C C . ALA A 1 145 ? -9.325 -5.038 -33.693 1.00 76.62 145 ALA A C 1
ATOM 1067 O O . ALA A 1 145 ? -9.376 -5.681 -32.642 1.00 76.62 145 ALA A O 1
ATOM 1068 N N . LEU A 1 146 ? -8.509 -3.985 -33.815 1.00 74.25 146 LEU A N 1
ATOM 1069 C CA . LEU A 1 146 ? -7.762 -3.421 -32.689 1.00 74.25 146 LEU A CA 1
ATOM 1070 C C . LEU A 1 146 ? -8.658 -2.543 -31.809 1.00 74.25 146 LEU A C 1
ATOM 1072 O O . LEU A 1 146 ? -8.577 -2.651 -30.588 1.00 74.25 146 LEU A O 1
ATOM 1076 N N . LEU A 1 147 ? -9.545 -1.740 -32.397 1.00 72.75 147 LEU A N 1
ATOM 1077 C CA . LEU A 1 147 ? -10.553 -0.969 -31.666 1.00 72.75 147 LEU A CA 1
ATOM 1078 C C . LEU A 1 147 ? -11.535 -1.891 -30.932 1.00 72.75 147 LEU A C 1
ATOM 1080 O O . LEU A 1 147 ? -11.782 -1.681 -29.752 1.00 72.75 147 LEU A O 1
ATOM 1084 N N . GLU A 1 148 ? -11.999 -2.971 -31.559 1.00 77.31 148 GLU A N 1
ATOM 1085 C CA . GLU A 1 148 ? -12.846 -3.999 -30.940 1.00 77.31 148 GLU A CA 1
ATOM 1086 C C . GLU A 1 148 ? -12.158 -4.725 -29.779 1.00 77.31 148 GLU A C 1
ATOM 1088 O O . GLU A 1 148 ? -12.843 -5.205 -28.881 1.00 77.31 148 GLU A O 1
ATOM 1093 N N . ARG A 1 149 ? -10.817 -4.793 -29.747 1.00 75.81 149 ARG A N 1
ATOM 1094 C CA . ARG A 1 149 ? -10.073 -5.339 -28.595 1.00 75.81 149 ARG A CA 1
ATOM 1095 C C . ARG A 1 149 ? -9.818 -4.309 -27.500 1.00 75.81 149 ARG A C 1
ATOM 1097 O O . ARG A 1 149 ? -9.835 -4.675 -26.332 1.00 75.81 149 ARG A O 1
ATOM 1104 N N . VAL A 1 150 ? -9.607 -3.043 -27.852 1.00 74.62 150 VAL A N 1
ATOM 1105 C CA . VAL A 1 150 ? -9.322 -1.974 -26.878 1.00 74.62 150 VAL A CA 1
ATOM 1106 C C . VAL A 1 150 ? -10.599 -1.454 -26.208 1.00 74.62 150 VAL A C 1
ATOM 1108 O O . VAL A 1 150 ? -10.571 -1.098 -25.035 1.00 74.62 150 VAL A O 1
ATOM 1111 N N . LEU A 1 151 ? -11.736 -1.448 -26.908 1.00 80.56 151 LEU A N 1
ATOM 1112 C CA . LEU A 1 151 ? -13.029 -1.026 -26.359 1.00 80.56 151 LEU A CA 1
ATOM 1113 C C . LEU A 1 151 ? -13.487 -1.832 -25.125 1.00 80.56 151 LEU A C 1
ATOM 1115 O O . LEU A 1 151 ? -13.883 -1.196 -24.149 1.00 80.56 151 LEU A O 1
ATOM 1119 N N . PRO A 1 152 ? -13.423 -3.180 -25.088 1.00 82.62 152 PRO A N 1
ATOM 1120 C CA . PRO A 1 152 ? -13.781 -3.941 -23.893 1.00 82.62 152 PRO A CA 1
ATOM 1121 C C . PRO A 1 152 ? -12.776 -3.753 -22.751 1.00 82.62 152 PRO A C 1
ATOM 1123 O O . PRO A 1 152 ? -13.190 -3.750 -21.597 1.00 82.62 152 PRO A O 1
ATOM 1126 N N . GLU A 1 153 ? -11.488 -3.533 -23.038 1.00 78.06 153 GLU A N 1
ATOM 1127 C CA . GLU A 1 153 ? -10.488 -3.218 -22.005 1.00 78.06 153 GLU A CA 1
ATOM 1128 C C . GLU A 1 153 ? -10.736 -1.832 -21.388 1.00 78.06 153 GLU A C 1
ATOM 1130 O O . GLU A 1 153 ? -10.732 -1.692 -20.167 1.00 78.06 153 GLU A O 1
ATOM 1135 N N . ALA A 1 154 ? -11.054 -0.825 -22.207 1.00 76.25 154 ALA A N 1
ATOM 1136 C CA . ALA A 1 154 ? -11.431 0.507 -21.734 1.00 76.25 154 ALA A CA 1
ATOM 1137 C C . ALA A 1 154 ? -12.772 0.501 -20.976 1.00 76.25 154 ALA A C 1
ATOM 1139 O O . ALA A 1 154 ? -12.929 1.216 -19.986 1.00 76.25 154 ALA A O 1
ATOM 1140 N N . ALA A 1 155 ? -13.736 -0.323 -21.402 1.00 84.12 155 ALA A N 1
ATOM 1141 C CA . ALA A 1 155 ? -15.000 -0.515 -20.693 1.00 84.12 155 ALA A CA 1
ATOM 1142 C C . ALA A 1 155 ? -14.799 -1.232 -19.349 1.00 84.12 155 ALA A C 1
ATOM 1144 O O . ALA A 1 155 ? -15.409 -0.837 -18.356 1.00 84.12 155 ALA A O 1
ATOM 1145 N N . ALA A 1 156 ? -13.914 -2.232 -19.293 1.00 84.38 156 ALA A N 1
ATOM 1146 C CA . ALA A 1 156 ? -13.541 -2.910 -18.055 1.00 84.38 156 ALA A CA 1
ATOM 1147 C C . ALA A 1 156 ? -12.817 -1.960 -17.090 1.00 84.38 156 ALA A C 1
ATOM 1149 O O . ALA A 1 156 ? -13.139 -1.936 -15.905 1.00 84.38 156 ALA A O 1
ATOM 1150 N N . GLU A 1 157 ? -11.905 -1.117 -17.587 1.00 83.62 157 GLU A N 1
ATOM 1151 C CA . GLU A 1 157 ? -11.248 -0.092 -16.771 1.00 83.62 157 GLU A CA 1
ATOM 1152 C C . GLU A 1 157 ? -12.255 0.945 -16.247 1.00 83.62 157 GLU A C 1
ATOM 1154 O O . GLU A 1 157 ? -12.224 1.304 -15.070 1.00 83.62 157 GLU A O 1
ATOM 1159 N N . ALA A 1 158 ? -13.189 1.400 -17.087 1.00 84.88 158 ALA A N 1
ATOM 1160 C CA . ALA A 1 158 ? -14.252 2.306 -16.664 1.00 84.88 158 ALA A CA 1
ATOM 1161 C C . ALA A 1 158 ? -15.190 1.661 -15.627 1.00 84.88 158 ALA A C 1
ATOM 1163 O O . ALA A 1 158 ? -15.599 2.340 -14.687 1.00 84.88 158 ALA A O 1
ATOM 1164 N N . SER A 1 159 ? -15.501 0.366 -15.761 1.00 88.75 159 SER A N 1
ATOM 1165 C CA . SER A 1 159 ? -16.279 -0.395 -14.771 1.00 88.75 159 SER A CA 1
ATOM 1166 C C . SER A 1 159 ? -15.539 -0.489 -13.439 1.00 88.75 159 SER A C 1
ATOM 1168 O O . SER A 1 159 ? -16.099 -0.128 -12.409 1.00 88.75 159 SER A O 1
ATOM 1170 N N . ALA A 1 160 ? -14.255 -0.855 -13.465 1.00 84.19 160 ALA A N 1
ATOM 1171 C CA . ALA A 1 160 ? -13.426 -0.950 -12.266 1.00 84.19 160 ALA A CA 1
ATOM 1172 C C . ALA A 1 160 ? -13.289 0.402 -11.543 1.00 84.19 160 ALA A C 1
ATOM 1174 O O . ALA A 1 160 ? -13.296 0.454 -10.316 1.00 84.19 160 ALA A O 1
ATOM 1175 N N . ARG A 1 161 ? -13.209 1.519 -12.283 1.00 87.38 161 ARG A N 1
ATOM 1176 C CA . ARG A 1 161 ? -13.209 2.865 -11.683 1.00 87.38 161 ARG A CA 1
ATOM 1177 C C . ARG A 1 161 ? -14.532 3.196 -10.993 1.00 87.38 161 ARG A C 1
ATOM 1179 O O . ARG A 1 161 ? -14.496 3.731 -9.891 1.00 87.38 161 ARG A O 1
ATOM 1186 N N . ARG A 1 162 ? -15.673 2.848 -11.600 1.00 91.50 162 ARG A N 1
ATOM 1187 C CA . ARG A 1 162 ? -16.997 3.045 -10.982 1.00 91.50 162 ARG A CA 1
ATOM 1188 C C . ARG A 1 162 ? -17.185 2.181 -9.740 1.00 91.50 162 ARG A C 1
ATOM 1190 O O . ARG A 1 162 ? -17.737 2.665 -8.762 1.00 91.50 162 ARG A O 1
ATOM 1197 N N . GLU A 1 163 ? -16.716 0.935 -9.763 1.00 88.94 163 GLU A N 1
ATOM 1198 C CA . GLU A 1 163 ? -16.727 0.056 -8.586 1.00 88.94 163 GLU A CA 1
ATOM 1199 C C . GLU A 1 163 ? -15.876 0.640 -7.454 1.00 88.94 163 GLU A C 1
ATOM 1201 O O . GLU A 1 163 ? -16.314 0.681 -6.309 1.00 88.94 163 GLU A O 1
ATOM 1206 N N . LEU A 1 164 ? -14.698 1.183 -7.775 1.00 88.62 164 LEU A N 1
ATOM 1207 C CA . LEU A 1 164 ? -13.814 1.797 -6.785 1.00 88.62 164 LEU A CA 1
ATOM 1208 C C . LEU A 1 164 ? -14.395 3.100 -6.207 1.00 88.62 164 LEU A C 1
ATOM 1210 O O . LEU A 1 164 ? -14.257 3.354 -5.012 1.00 88.62 164 LEU A O 1
ATOM 1214 N N . GLU A 1 165 ? -15.071 3.916 -7.019 1.00 91.69 165 GLU A N 1
ATOM 1215 C CA . GLU A 1 165 ? -15.840 5.070 -6.530 1.00 91.69 165 GLU A CA 1
ATOM 1216 C C . GLU A 1 165 ? -17.031 4.644 -5.664 1.00 91.69 165 GLU A C 1
ATOM 1218 O O . GLU A 1 165 ? -17.240 5.229 -4.603 1.00 91.69 165 GLU A O 1
ATOM 1223 N N . ALA A 1 166 ? -17.762 3.593 -6.047 1.00 91.31 166 ALA A N 1
ATOM 1224 C CA . ALA A 1 166 ? -18.868 3.063 -5.253 1.00 91.31 166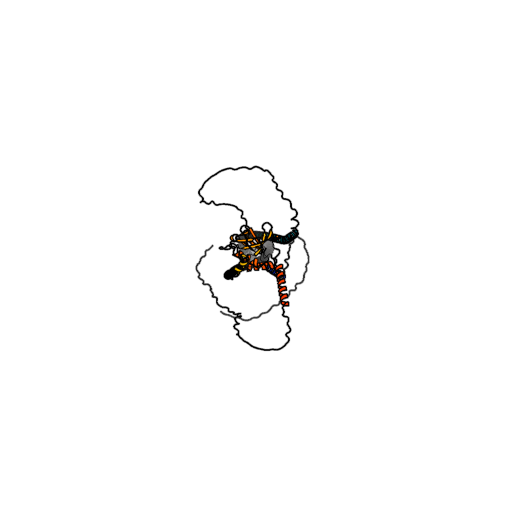 ALA A CA 1
ATOM 1225 C C . ALA A 1 166 ? -18.400 2.530 -3.886 1.00 91.31 166 ALA A C 1
ATOM 1227 O O . ALA A 1 166 ? -19.053 2.800 -2.878 1.00 91.31 166 ALA A O 1
ATOM 1228 N N . GLU A 1 167 ? -17.256 1.841 -3.834 1.00 88.69 167 GLU A N 1
ATOM 1229 C CA . GLU A 1 167 ? -16.623 1.378 -2.591 1.00 88.69 167 GLU A CA 1
ATOM 1230 C C . GLU A 1 167 ? -16.149 2.538 -1.707 1.00 88.69 167 GLU A C 1
ATOM 1232 O O . GLU A 1 167 ? -16.322 2.505 -0.487 1.00 88.69 167 GLU A O 1
ATOM 1237 N N . ARG A 1 168 ? -15.612 3.614 -2.299 1.00 90.62 168 ARG A N 1
ATOM 1238 C CA . ARG A 1 168 ? -15.274 4.835 -1.547 1.00 90.62 168 ARG A CA 1
ATOM 1239 C C . ARG A 1 168 ? -16.512 5.481 -0.939 1.00 90.62 168 ARG A C 1
ATOM 1241 O O . ARG A 1 168 ? -16.531 5.712 0.264 1.00 90.62 168 ARG A O 1
ATOM 1248 N N . SER A 1 169 ? -17.570 5.678 -1.724 1.00 91.94 169 SER A N 1
ATOM 1249 C CA . SER A 1 169 ? -18.837 6.215 -1.212 1.00 91.94 169 SER A CA 1
ATOM 1250 C C . SER A 1 169 ? -19.524 5.272 -0.217 1.00 91.94 169 SER A C 1
ATOM 1252 O O . SER A 1 169 ? -20.323 5.707 0.610 1.00 91.94 169 SER A O 1
ATOM 1254 N N . HIS A 1 170 ? -19.277 3.962 -0.285 1.00 91.19 170 HIS A N 1
ATOM 1255 C CA . HIS A 1 170 ? -19.728 3.026 0.742 1.00 91.19 170 HIS A CA 1
ATOM 1256 C C . HIS A 1 170 ? -18.923 3.188 2.035 1.00 91.19 170 HIS A C 1
ATOM 1258 O O . HIS A 1 170 ? -19.523 3.314 3.098 1.00 91.19 170 HIS A O 1
ATOM 1264 N N . SER A 1 171 ? -17.597 3.276 1.937 1.00 86.19 171 SER A N 1
ATOM 1265 C CA . SER A 1 171 ? -16.700 3.476 3.079 1.00 86.19 171 SER A CA 1
ATOM 1266 C C . SER A 1 171 ? -16.971 4.793 3.807 1.00 86.19 171 SER A C 1
ATOM 1268 O O . SER A 1 171 ? -17.017 4.808 5.032 1.00 86.19 171 SER A O 1
ATOM 1270 N N . GLU A 1 172 ? -17.218 5.878 3.068 1.00 92.19 172 GLU A N 1
ATOM 1271 C CA . GLU A 1 172 ? -17.619 7.175 3.630 1.00 92.19 172 GLU A CA 1
ATOM 1272 C C . GLU A 1 172 ? -18.943 7.066 4.397 1.00 92.19 172 GLU A C 1
ATOM 1274 O O . GLU A 1 172 ? -19.011 7.460 5.556 1.00 92.19 172 GLU A O 1
ATOM 1279 N N . ARG A 1 173 ? -19.966 6.417 3.821 1.00 91.00 173 ARG A N 1
ATOM 1280 C CA . ARG A 1 173 ? -21.246 6.187 4.518 1.00 91.00 173 ARG A CA 1
ATOM 1281 C C . ARG A 1 173 ? -21.096 5.339 5.782 1.00 91.00 173 ARG A C 1
ATOM 1283 O O . ARG A 1 173 ? -21.805 5.575 6.754 1.00 91.00 173 ARG A O 1
ATOM 1290 N N . VAL A 1 174 ? -20.208 4.344 5.771 1.00 87.31 174 VAL A N 1
ATOM 1291 C CA . VAL A 1 174 ? -19.917 3.528 6.960 1.00 87.31 174 VAL A CA 1
ATOM 1292 C C . VAL A 1 174 ? -19.192 4.358 8.019 1.00 87.31 174 VAL A C 1
ATOM 1294 O O . VAL A 1 174 ? -19.536 4.257 9.192 1.00 87.31 174 VAL A O 1
ATOM 1297 N N . ALA A 1 175 ? -18.240 5.207 7.628 1.00 87.62 175 ALA A N 1
ATOM 1298 C CA . ALA A 1 175 ? -17.551 6.108 8.549 1.00 87.62 175 ALA A CA 1
ATOM 1299 C C . ALA A 1 175 ? -18.518 7.116 9.197 1.00 87.62 175 ALA A C 1
ATOM 1301 O O . ALA A 1 175 ? -18.496 7.279 10.417 1.00 87.62 175 ALA A O 1
ATOM 1302 N N . ASP A 1 176 ? -19.417 7.713 8.411 1.00 91.12 176 ASP A N 1
ATOM 1303 C CA . ASP A 1 176 ? -20.455 8.620 8.913 1.00 91.12 176 ASP A CA 1
ATOM 1304 C C . ASP A 1 176 ? -21.422 7.901 9.869 1.00 91.12 176 ASP A C 1
ATOM 1306 O O . ASP A 1 176 ? -21.769 8.431 10.925 1.00 91.12 176 ASP A O 1
ATOM 1310 N N . ALA A 1 177 ? -21.820 6.664 9.547 1.00 87.25 177 ALA A N 1
ATOM 1311 C CA . ALA A 1 177 ? -22.668 5.851 10.419 1.00 87.25 177 ALA A CA 1
ATOM 1312 C C . ALA A 1 177 ? -21.971 5.487 11.742 1.00 87.25 177 ALA A C 1
ATOM 1314 O O . ALA A 1 177 ? -22.610 5.500 12.794 1.00 87.25 177 ALA A O 1
ATOM 1315 N N . LEU A 1 178 ? -20.666 5.197 11.709 1.00 89.38 178 LEU A N 1
ATOM 1316 C CA . LEU A 1 178 ? -19.878 4.936 12.914 1.00 89.38 178 LEU A CA 1
ATOM 1317 C C . LEU A 1 178 ? -19.767 6.189 13.791 1.00 89.38 178 LEU A C 1
ATOM 1319 O O . LEU A 1 178 ? -19.999 6.092 14.995 1.00 89.38 178 LEU A O 1
ATOM 1323 N N . LEU A 1 179 ? -19.511 7.359 13.200 1.00 91.25 179 LEU A N 1
ATOM 1324 C CA . LEU A 1 179 ? -19.505 8.639 13.919 1.00 91.25 179 LEU A CA 1
ATOM 1325 C C . LEU A 1 179 ? -20.864 8.939 14.565 1.00 91.25 179 LEU A C 1
ATOM 1327 O O . LEU A 1 179 ? -20.915 9.287 15.742 1.00 91.25 179 LEU A O 1
ATOM 1331 N N . ALA A 1 180 ? -21.966 8.737 13.838 1.00 89.69 180 ALA A N 1
ATOM 1332 C CA . ALA A 1 180 ? -23.311 8.900 14.387 1.00 89.69 180 ALA A CA 1
ATOM 1333 C C . ALA A 1 180 ? -23.593 7.912 15.534 1.00 89.69 180 ALA A C 1
ATOM 1335 O O . ALA A 1 180 ? -24.181 8.285 16.548 1.00 89.69 180 ALA A O 1
ATOM 1336 N N . SER A 1 181 ? -23.138 6.658 15.415 1.00 86.06 181 SER A N 1
ATOM 1337 C CA . SER A 1 181 ? -23.288 5.659 16.482 1.00 86.06 181 SER A CA 1
ATOM 1338 C C . SER A 1 181 ? -22.482 6.011 17.735 1.00 86.06 181 SER A C 1
ATOM 1340 O O . SER A 1 181 ? -22.956 5.791 18.848 1.00 86.06 181 SER A O 1
ATOM 1342 N N . GLN A 1 182 ? -21.296 6.604 17.564 1.00 90.88 182 GLN A N 1
ATOM 1343 C CA . GLN A 1 182 ? -20.471 7.080 18.668 1.00 90.88 182 GLN A CA 1
ATOM 1344 C C . GLN A 1 182 ? -21.145 8.251 19.391 1.00 90.88 182 GLN A C 1
ATOM 1346 O O . GLN A 1 182 ? -21.230 8.229 20.615 1.00 90.88 182 GLN A O 1
ATOM 1351 N N . GLN A 1 183 ? -21.679 9.226 18.651 1.00 91.88 183 GLN A N 1
ATOM 1352 C CA . GLN A 1 183 ? -22.418 10.353 19.230 1.00 91.88 183 GLN A CA 1
ATOM 1353 C C . GLN A 1 183 ? -23.638 9.879 20.027 1.00 91.88 183 GLN A C 1
ATOM 1355 O O . GLN A 1 183 ? -23.824 10.291 21.167 1.00 91.88 183 GLN A O 1
ATOM 1360 N N . LEU A 1 184 ? -24.417 8.942 19.476 1.00 91.19 184 LEU A N 1
ATOM 1361 C CA . LEU A 1 184 ? -25.551 8.352 20.189 1.00 91.19 184 LEU A CA 1
ATOM 1362 C C . LEU A 1 184 ? -25.107 7.628 21.470 1.00 91.19 184 LEU A C 1
ATOM 1364 O O . LEU A 1 184 ? -25.771 7.724 22.499 1.00 91.19 184 LEU A O 1
ATOM 1368 N N . ALA A 1 185 ? -23.984 6.905 21.429 1.00 85.56 185 ALA A N 1
ATOM 1369 C CA . ALA A 1 185 ? -23.441 6.250 22.614 1.00 85.56 185 ALA A CA 1
ATOM 1370 C C . ALA A 1 185 ? -23.017 7.270 23.685 1.00 85.56 185 ALA A C 1
ATOM 1372 O O . ALA A 1 185 ? -23.303 7.063 24.861 1.00 85.56 185 ALA A O 1
ATOM 1373 N N . GLU A 1 186 ? -22.378 8.375 23.294 1.00 90.81 186 GLU A N 1
ATOM 1374 C CA . GLU A 1 186 ? -22.003 9.469 24.200 1.00 90.81 186 GLU A CA 1
ATOM 1375 C C . GLU A 1 186 ? -23.237 10.137 24.833 1.00 90.81 186 GLU A C 1
ATOM 1377 O O . GLU A 1 186 ? -23.253 10.364 26.044 1.00 90.81 186 GLU A O 1
ATOM 1382 N N . GLU A 1 187 ? -24.302 10.369 24.060 1.00 92.56 187 GLU A N 1
ATOM 1383 C CA . GLU A 1 187 ? -25.583 10.888 24.563 1.00 92.56 187 GLU A CA 1
ATOM 1384 C C . GLU A 1 187 ? -26.253 9.924 25.554 1.00 92.56 187 GLU A C 1
ATOM 1386 O O . GLU A 1 187 ? -26.700 10.344 26.624 1.00 92.56 187 GLU A O 1
ATOM 1391 N N . LEU A 1 188 ? -26.279 8.622 25.247 1.00 90.25 188 LEU A N 1
ATOM 1392 C CA . LEU A 1 188 ? -26.820 7.597 26.146 1.00 90.25 188 LEU A CA 1
ATOM 1393 C C . LEU A 1 188 ? -26.020 7.505 27.451 1.00 90.25 188 LEU A C 1
ATOM 1395 O O . LEU A 1 188 ? -26.611 7.393 28.525 1.00 90.25 188 LEU A O 1
ATOM 1399 N N . TRP A 1 189 ? -24.689 7.593 27.380 1.00 90.38 189 TRP A N 1
ATOM 1400 C CA . TRP A 1 189 ? -23.829 7.623 28.565 1.00 90.38 189 TRP A CA 1
ATOM 1401 C C . TRP A 1 189 ? -24.051 8.873 29.414 1.00 90.38 189 TRP A C 1
ATOM 1403 O O . TRP A 1 189 ? -24.108 8.772 30.641 1.00 90.38 189 TRP A O 1
ATOM 1413 N N . ALA A 1 190 ? -24.209 10.040 28.786 1.00 89.38 190 ALA A N 1
ATOM 1414 C CA . ALA A 1 190 ? -24.526 11.278 29.488 1.00 89.38 190 ALA A CA 1
ATOM 1415 C C . ALA A 1 190 ? -25.889 11.190 30.195 1.00 89.38 190 ALA A C 1
ATOM 1417 O O . ALA A 1 190 ? -25.984 11.527 31.377 1.00 89.38 190 ALA A O 1
ATOM 1418 N N . GLY A 1 191 ? -26.911 10.664 29.509 1.00 88.56 191 GLY A N 1
ATOM 1419 C CA . GLY A 1 191 ? -28.239 10.442 30.081 1.00 88.56 191 GLY A CA 1
ATOM 1420 C C . GLY A 1 191 ? -28.229 9.444 31.243 1.00 88.56 191 GLY A C 1
ATOM 1421 O O . GLY A 1 191 ? -28.837 9.701 32.281 1.00 88.56 191 GLY A O 1
ATOM 1422 N N . LEU A 1 192 ? -27.481 8.342 31.119 1.00 88.38 192 LEU A N 1
ATOM 1423 C CA . LEU A 1 192 ? -27.314 7.376 32.207 1.00 88.38 192 LEU A CA 1
ATOM 1424 C C . LEU A 1 192 ? -26.623 8.016 33.419 1.00 88.38 192 LEU A C 1
ATOM 1426 O O . LEU A 1 192 ? -27.074 7.839 34.545 1.00 88.38 192 LEU A O 1
ATOM 1430 N N . ALA A 1 193 ? -25.564 8.801 33.202 1.00 86.00 193 ALA A N 1
ATOM 1431 C CA . ALA A 1 193 ? -24.866 9.492 34.283 1.00 86.00 193 ALA A CA 1
ATOM 1432 C C . ALA A 1 193 ? -25.766 10.505 35.012 1.00 86.00 193 ALA A C 1
ATOM 1434 O O . ALA A 1 193 ? -25.655 10.662 36.228 1.00 86.00 193 ALA A O 1
ATOM 1435 N N . GLU A 1 194 ? -26.659 11.189 34.294 1.00 89.94 194 GLU A N 1
ATOM 1436 C CA . GLU A 1 194 ? -27.651 12.086 34.889 1.00 89.94 194 GLU A CA 1
ATOM 1437 C C . GLU A 1 194 ? -28.693 11.320 35.717 1.00 89.94 194 GLU A C 1
ATOM 1439 O O . GLU A 1 194 ? -28.971 11.708 36.854 1.00 89.94 194 GLU A O 1
ATOM 1444 N N . GLN A 1 195 ? -29.198 10.191 35.205 1.00 87.44 195 GLN A N 1
ATOM 1445 C CA . GLN A 1 195 ? -30.117 9.318 35.944 1.00 87.44 195 GLN A CA 1
ATOM 1446 C C . GLN A 1 195 ? -29.487 8.760 37.221 1.00 87.44 195 GLN A C 1
ATOM 1448 O O . GLN A 1 195 ? -30.132 8.782 38.268 1.00 87.44 195 GLN A O 1
ATOM 1453 N N . THR A 1 196 ? -28.227 8.320 37.168 1.00 87.62 196 THR A N 1
ATOM 1454 C CA . THR A 1 196 ? -27.506 7.838 38.355 1.00 87.62 196 THR A CA 1
ATOM 1455 C C . THR A 1 196 ? -27.389 8.935 39.410 1.00 87.62 196 THR A C 1
ATOM 1457 O O . THR A 1 196 ? -27.723 8.697 40.564 1.00 87.62 196 THR A O 1
ATOM 1460 N N . ARG A 1 197 ? -27.027 10.171 39.027 1.00 90.31 197 ARG A N 1
ATOM 1461 C CA . ARG A 1 197 ? -26.970 11.297 39.982 1.00 90.31 197 ARG A CA 1
ATOM 1462 C C . ARG A 1 197 ? -28.331 11.614 40.600 1.00 90.31 197 ARG A C 1
ATOM 1464 O O . ARG A 1 197 ? -28.400 11.932 41.784 1.00 90.31 197 ARG A O 1
ATOM 1471 N N . ALA A 1 198 ? -29.404 11.556 39.811 1.00 86.19 198 ALA A N 1
ATOM 1472 C CA . ALA A 1 198 ? -30.758 11.772 40.314 1.00 86.19 198 ALA A CA 1
ATOM 1473 C C . ALA A 1 198 ? -31.175 10.670 41.302 1.00 86.19 198 ALA A C 1
ATOM 1475 O O . ALA A 1 198 ? -31.762 10.964 42.344 1.00 86.19 198 ALA A O 1
ATOM 1476 N N . PHE A 1 199 ? -30.829 9.416 41.000 1.00 84.50 199 PHE A N 1
ATOM 1477 C CA . PHE A 1 199 ? -31.075 8.279 41.882 1.00 84.50 199 PHE A CA 1
ATOM 1478 C C . PHE A 1 199 ? -30.284 8.388 43.191 1.00 84.50 199 PHE A C 1
ATOM 1480 O O . PHE A 1 199 ? -30.868 8.236 44.260 1.00 84.50 199 PHE A O 1
ATOM 1487 N N . ASP A 1 200 ? -28.999 8.740 43.131 1.00 86.62 200 ASP A N 1
ATOM 1488 C CA . ASP A 1 200 ? -28.169 8.960 44.321 1.00 86.62 200 ASP A CA 1
ATOM 1489 C C . ASP A 1 200 ? -28.739 10.080 45.210 1.00 86.62 200 ASP A C 1
ATOM 1491 O O . ASP A 1 200 ? -28.777 9.955 46.436 1.00 86.62 200 ASP A O 1
ATOM 1495 N N . GLY A 1 201 ? -29.248 11.158 44.600 1.00 86.56 201 GLY A N 1
ATOM 1496 C CA . GLY A 1 201 ? -29.949 12.229 45.312 1.00 86.56 201 GLY A CA 1
ATOM 1497 C C . GLY A 1 201 ? -31.214 11.740 46.022 1.00 86.56 201 GLY A C 1
ATOM 1498 O O . GLY A 1 201 ? -31.428 12.060 47.190 1.00 86.56 201 GLY A O 1
ATOM 1499 N N . PHE A 1 202 ? -32.018 10.910 45.352 1.00 88.06 202 PHE A N 1
ATOM 1500 C CA . PHE A 1 202 ? -33.200 10.290 45.950 1.00 88.06 202 PHE A CA 1
ATOM 1501 C C . PHE A 1 202 ? -32.842 9.373 47.129 1.00 88.06 202 PHE A C 1
ATOM 1503 O O . PHE A 1 202 ? -33.465 9.469 48.186 1.00 88.06 202 PHE A O 1
ATOM 1510 N N . VAL A 1 203 ? -31.820 8.521 46.987 1.00 83.62 203 VAL A N 1
ATOM 1511 C CA . VAL A 1 203 ? -31.353 7.640 48.073 1.00 83.62 203 VAL A CA 1
ATOM 1512 C C . VAL A 1 203 ? -30.913 8.467 49.282 1.00 83.62 203 VAL A C 1
ATOM 1514 O O . VAL A 1 203 ? -31.338 8.185 50.402 1.00 83.62 203 VAL A O 1
ATOM 1517 N N . ALA A 1 204 ? -30.158 9.547 49.067 1.00 81.50 204 ALA A N 1
ATOM 1518 C CA . ALA A 1 204 ? -29.741 10.443 50.143 1.00 81.50 204 ALA A CA 1
ATOM 1519 C C . ALA A 1 204 ? -30.930 11.113 50.863 1.00 81.50 204 ALA A C 1
ATOM 1521 O O . ALA A 1 204 ? -30.906 11.279 52.086 1.00 81.50 204 ALA A O 1
ATOM 1522 N N . GLU A 1 205 ? -31.990 11.482 50.137 1.00 84.06 205 GLU A N 1
ATOM 1523 C CA . GLU A 1 205 ? -33.217 12.024 50.734 1.00 84.06 205 GLU A CA 1
ATOM 1524 C C . GLU A 1 205 ? -33.983 10.980 51.553 1.00 84.06 205 GLU A C 1
ATOM 1526 O O . GLU A 1 205 ? -34.451 11.294 52.655 1.00 84.06 205 GLU A O 1
ATOM 1531 N N . VAL A 1 206 ? -34.083 9.745 51.051 1.00 75.38 206 VAL A N 1
ATOM 1532 C CA . VAL A 1 206 ? -34.715 8.619 51.754 1.00 75.38 206 VAL A CA 1
ATOM 1533 C C . VAL A 1 206 ? -33.948 8.283 53.028 1.00 75.38 206 VAL A C 1
ATOM 1535 O O . VAL A 1 206 ? -34.568 8.175 54.086 1.00 75.38 206 VAL A O 1
ATOM 1538 N N . ASP A 1 207 ? -32.620 8.214 52.978 1.00 76.00 207 ASP A N 1
ATOM 1539 C CA . ASP A 1 207 ? -31.786 7.976 54.159 1.00 76.00 207 ASP A CA 1
ATOM 1540 C C . ASP A 1 207 ? -31.932 9.110 55.183 1.00 76.00 207 ASP A C 1
ATOM 1542 O O . ASP A 1 207 ? -32.132 8.870 56.378 1.00 76.00 207 ASP A O 1
ATOM 1546 N N . ALA A 1 208 ? -31.944 10.367 54.730 1.00 73.38 208 ALA A N 1
ATOM 1547 C CA . ALA A 1 208 ? -32.192 11.513 55.601 1.00 73.38 208 ALA A CA 1
ATOM 1548 C C . ALA A 1 208 ? -33.610 11.500 56.208 1.00 73.38 208 ALA A C 1
ATOM 1550 O O . ALA A 1 208 ? -33.819 11.997 57.319 1.00 73.38 208 ALA A O 1
ATOM 1551 N N . ALA A 1 209 ? -34.612 10.974 55.502 1.00 70.31 209 ALA A N 1
ATOM 1552 C CA . ALA A 1 209 ? -35.969 10.797 56.016 1.00 70.31 209 ALA A CA 1
ATOM 1553 C C . ALA A 1 209 ? -36.063 9.623 57.007 1.00 70.31 209 ALA A C 1
ATOM 1555 O O . ALA A 1 209 ? -36.689 9.766 58.058 1.00 70.31 209 ALA A O 1
ATOM 1556 N N . ALA A 1 210 ? -35.380 8.509 56.738 1.00 66.94 210 ALA A N 1
ATOM 1557 C CA . ALA A 1 210 ? -35.325 7.336 57.607 1.00 66.94 210 ALA A CA 1
ATOM 1558 C C . ALA A 1 210 ? -34.637 7.646 58.947 1.00 66.94 210 ALA A C 1
ATOM 1560 O O . ALA A 1 210 ? -35.131 7.255 60.007 1.00 66.94 210 ALA A O 1
ATOM 1561 N N . VAL A 1 211 ? -33.562 8.442 58.931 1.00 66.19 211 VAL A N 1
ATOM 1562 C CA . VAL A 1 211 ? -32.898 8.937 60.151 1.00 66.19 211 VAL A CA 1
ATOM 1563 C C . VAL A 1 211 ? -33.820 9.852 60.972 1.00 66.19 211 VAL A C 1
ATOM 1565 O O . VAL A 1 211 ? -33.761 9.846 62.201 1.00 66.19 211 VAL A O 1
ATOM 1568 N N . ARG A 1 212 ? -34.728 10.596 60.324 1.00 60.72 212 ARG A N 1
ATOM 1569 C CA . ARG A 1 212 ? -35.732 11.446 60.994 1.00 60.72 212 ARG A CA 1
ATOM 1570 C C . ARG A 1 212 ? -36.944 10.672 61.527 1.00 60.72 212 ARG A C 1
ATOM 1572 O O . ARG A 1 212 ? -37.657 11.198 62.378 1.00 60.72 212 ARG A O 1
ATOM 1579 N N . ALA A 1 213 ? -37.166 9.443 61.065 1.00 50.00 213 ALA A N 1
ATOM 1580 C CA . ALA A 1 213 ? -38.357 8.650 61.362 1.00 50.00 213 ALA A CA 1
ATOM 1581 C C . ALA A 1 213 ? -38.148 7.541 62.410 1.00 50.00 213 ALA A C 1
ATOM 1583 O O . ALA A 1 213 ? -39.038 6.708 62.572 1.00 50.00 213 ALA A O 1
ATOM 1584 N N . GLN A 1 214 ? -37.027 7.505 63.148 1.00 44.88 214 GLN A N 1
ATOM 1585 C CA . GLN A 1 214 ? -36.875 6.533 64.240 1.00 44.88 214 GLN A CA 1
ATOM 1586 C C . GLN A 1 214 ? -37.946 6.748 65.332 1.00 44.88 214 GLN A C 1
ATOM 1588 O O . GLN A 1 214 ? -37.916 7.767 66.028 1.00 44.88 214 GLN A O 1
ATOM 1593 N N . PRO A 1 215 ? -38.863 5.785 65.565 1.00 46.09 215 PRO A N 1
ATOM 1594 C CA . PRO A 1 215 ? -39.753 5.817 66.712 1.00 46.09 215 PRO A CA 1
ATOM 1595 C C . PRO A 1 215 ? -38.926 5.463 67.946 1.00 46.09 215 PRO A C 1
ATOM 1597 O O . PRO A 1 215 ? -38.290 4.410 68.026 1.00 46.09 215 PRO A O 1
ATOM 1600 N N . SER A 1 216 ? -38.920 6.372 68.910 1.00 48.78 216 SER A N 1
ATOM 1601 C CA . SER A 1 216 ? -38.164 6.276 70.150 1.00 48.78 216 SER A CA 1
ATOM 1602 C C . SER A 1 216 ? -38.397 4.941 70.877 1.00 48.78 216 SER A C 1
ATOM 1604 O O . SER A 1 216 ? -39.521 4.555 71.207 1.00 48.78 216 SER A O 1
ATOM 1606 N N . GLN A 1 217 ? -37.294 4.272 71.242 1.00 50.34 217 GLN A N 1
ATOM 1607 C CA . GLN A 1 217 ? -37.244 3.163 72.215 1.00 50.34 217 GLN A CA 1
ATOM 1608 C C . GLN A 1 217 ? -38.010 3.463 73.527 1.00 50.34 217 GLN A C 1
ATOM 1610 O O . GLN A 1 217 ? -38.359 2.543 74.268 1.00 50.34 217 GLN A O 1
ATOM 1615 N N . ALA A 1 218 ? -38.337 4.733 73.789 1.00 49.00 218 ALA A N 1
ATOM 1616 C CA . ALA A 1 218 ? -39.154 5.209 74.898 1.00 49.00 218 ALA A CA 1
ATOM 1617 C C . ALA A 1 218 ? -40.586 4.633 74.936 1.00 49.00 218 ALA A C 1
ATOM 1619 O O . ALA A 1 218 ? -41.098 4.403 76.034 1.00 49.00 218 ALA A O 1
ATOM 1620 N N . MET A 1 219 ? -41.224 4.338 73.791 1.00 49.78 219 MET A N 1
ATOM 1621 C CA . MET A 1 219 ? -42.589 3.772 73.786 1.00 49.78 219 MET A CA 1
ATOM 1622 C C . MET A 1 219 ? -42.637 2.300 74.229 1.00 49.78 219 MET A C 1
ATOM 1624 O O . MET A 1 219 ? -43.603 1.874 74.862 1.00 49.78 219 MET A O 1
ATOM 1628 N N . ARG A 1 220 ? -41.583 1.510 73.969 1.00 53.31 220 ARG A N 1
ATOM 1629 C CA . ARG A 1 220 ? -41.537 0.100 74.410 1.00 53.31 220 ARG A CA 1
ATOM 1630 C C . ARG A 1 220 ? -41.287 -0.031 75.919 1.00 53.31 220 ARG A C 1
ATOM 1632 O O . ARG A 1 220 ? -41.813 -0.952 76.539 1.00 53.31 220 ARG A O 1
ATOM 1639 N N . ALA A 1 221 ? -40.558 0.909 76.527 1.00 52.78 221 ALA A N 1
ATOM 1640 C CA . ALA A 1 221 ? -40.285 0.915 77.968 1.00 52.78 221 ALA A CA 1
ATOM 1641 C C . ALA A 1 221 ? -41.508 1.325 78.819 1.00 52.78 221 ALA A C 1
ATOM 1643 O O . ALA A 1 221 ? -41.721 0.789 79.907 1.00 52.78 221 ALA A O 1
ATOM 1644 N N . THR A 1 222 ? -42.356 2.228 78.318 1.00 54.81 222 THR A N 1
ATOM 1645 C CA . THR A 1 222 ? -43.564 2.693 79.031 1.00 54.81 222 THR A CA 1
ATOM 1646 C C . THR A 1 222 ? -44.675 1.641 79.058 1.00 54.81 222 THR A C 1
ATOM 1648 O O . THR A 1 222 ? -45.329 1.470 80.089 1.00 54.81 222 THR A O 1
ATOM 1651 N N . ALA A 1 223 ? -44.837 0.862 77.983 1.00 54.00 223 ALA A N 1
ATOM 1652 C CA . ALA A 1 223 ? -45.812 -0.231 77.934 1.00 54.00 223 ALA A CA 1
ATOM 1653 C C . ALA A 1 223 ? -45.490 -1.366 78.931 1.00 54.00 223 ALA A C 1
ATOM 1655 O O . ALA A 1 223 ? -46.392 -1.928 79.556 1.00 54.00 223 ALA A O 1
ATOM 1656 N N . GLN A 1 224 ? -44.205 -1.675 79.142 1.00 56.31 224 GLN A N 1
ATOM 1657 C CA . GLN A 1 224 ? -43.781 -2.714 80.089 1.00 56.31 224 GLN A CA 1
ATOM 1658 C C . GLN A 1 224 ? -43.914 -2.275 81.559 1.00 56.31 224 GLN A C 1
ATOM 1660 O O . GLN A 1 224 ? -44.270 -3.092 82.410 1.00 56.31 224 GLN A O 1
ATOM 1665 N N . ALA A 1 225 ? -43.713 -0.988 81.864 1.00 54.84 225 ALA A N 1
ATOM 1666 C CA . ALA A 1 225 ? -43.864 -0.449 83.218 1.00 54.84 225 ALA A CA 1
ATOM 1667 C C . ALA A 1 225 ? -45.331 -0.436 83.702 1.00 54.84 225 ALA A C 1
ATOM 1669 O O . ALA A 1 225 ? -45.614 -0.762 84.858 1.00 54.84 225 ALA A O 1
ATOM 1670 N N . LEU A 1 226 ? -46.282 -0.128 82.812 1.00 55.41 226 LEU A N 1
ATOM 1671 C CA . LEU A 1 226 ? -47.713 -0.090 83.141 1.00 55.41 226 LEU A CA 1
ATOM 1672 C C . LEU A 1 226 ? -48.293 -1.485 83.437 1.00 55.41 226 LEU A C 1
ATOM 1674 O O . LEU A 1 226 ? -49.103 -1.638 84.354 1.00 55.41 226 LEU A O 1
ATOM 1678 N N . ALA A 1 227 ? -47.819 -2.525 82.743 1.00 55.00 227 ALA A N 1
ATOM 1679 C CA . ALA A 1 227 ? -48.262 -3.904 82.963 1.00 55.00 227 ALA A CA 1
ATOM 1680 C C . ALA A 1 227 ? -47.805 -4.496 84.317 1.00 55.00 227 ALA A C 1
ATOM 1682 O O . ALA A 1 227 ? -48.453 -5.406 84.845 1.00 55.00 227 ALA A O 1
ATOM 1683 N N . GLY A 1 228 ? -46.707 -3.988 84.893 1.00 53.62 228 GLY A N 1
ATOM 1684 C CA . GLY A 1 228 ? -46.201 -4.402 86.208 1.00 53.62 228 GLY A CA 1
ATOM 1685 C C . GLY A 1 228 ? -46.990 -3.804 87.380 1.00 53.62 228 GLY A C 1
ATOM 1686 O O . GLY A 1 228 ? -47.313 -4.509 88.337 1.00 53.62 228 GLY A O 1
ATOM 1687 N N . ALA A 1 229 ? -47.374 -2.528 87.283 1.00 55.25 229 ALA A N 1
ATOM 1688 C CA . ALA A 1 229 ? -48.085 -1.815 88.348 1.00 55.25 229 ALA A CA 1
ATOM 1689 C C . ALA A 1 229 ? -49.512 -2.345 88.595 1.00 55.25 229 ALA A C 1
ATOM 1691 O O . ALA A 1 229 ? -49.981 -2.367 89.736 1.00 55.25 229 ALA A O 1
ATOM 1692 N N . ALA A 1 230 ? -50.190 -2.827 87.548 1.00 52.81 230 ALA A N 1
ATOM 1693 C CA . ALA A 1 230 ? -51.542 -3.378 87.655 1.00 52.81 230 ALA A CA 1
ATOM 1694 C C . ALA A 1 230 ? -51.594 -4.692 88.463 1.00 52.81 230 ALA A C 1
ATOM 1696 O O . ALA A 1 230 ? -52.517 -4.900 89.251 1.00 52.81 230 ALA A O 1
ATOM 1697 N N . ARG A 1 231 ? -50.575 -5.558 88.345 1.00 56.62 231 ARG A N 1
ATOM 1698 C CA . ARG A 1 231 ? -50.537 -6.849 89.064 1.00 56.62 231 ARG A CA 1
ATOM 1699 C C . ARG A 1 231 ? -50.293 -6.687 90.566 1.00 56.62 231 ARG A C 1
ATOM 1701 O O . ARG A 1 231 ? -50.854 -7.441 91.356 1.00 56.62 231 ARG A O 1
ATOM 1708 N N . ALA A 1 232 ? -49.507 -5.689 90.970 1.00 55.91 232 ALA A N 1
ATOM 1709 C CA . ALA A 1 232 ? -49.196 -5.443 92.379 1.00 55.91 232 ALA A CA 1
ATOM 1710 C C . ALA A 1 232 ? -50.417 -4.955 93.188 1.00 55.91 232 ALA A C 1
ATOM 1712 O O . ALA A 1 232 ? -50.589 -5.348 94.341 1.00 55.91 232 ALA A O 1
ATOM 1713 N N . ARG A 1 233 ? -51.303 -4.151 92.580 1.00 57.09 233 ARG A N 1
ATOM 1714 C CA . ARG A 1 233 ? -52.512 -3.632 93.251 1.00 57.09 233 ARG A CA 1
ATOM 1715 C C . ARG A 1 233 ? -53.575 -4.706 93.501 1.00 57.09 233 ARG A C 1
ATOM 1717 O O . ARG A 1 233 ? -54.234 -4.672 94.534 1.00 57.09 233 ARG A O 1
ATOM 1724 N N . SER A 1 234 ? -53.705 -5.678 92.598 1.00 52.91 234 SER A N 1
ATOM 1725 C CA . SER A 1 234 ? -54.664 -6.784 92.738 1.00 52.91 234 SER A CA 1
ATOM 1726 C C . SER A 1 234 ? -54.332 -7.698 93.928 1.00 52.91 234 SER A C 1
ATOM 1728 O O . SER A 1 234 ? -55.218 -8.048 94.706 1.00 52.91 234 SER A O 1
ATOM 1730 N N . LEU A 1 235 ? -53.049 -8.015 94.141 1.00 57.25 235 LEU A N 1
ATOM 1731 C CA . LEU A 1 235 ? -52.626 -8.892 95.238 1.00 57.25 235 LEU A CA 1
ATOM 1732 C C . LEU A 1 235 ? -52.809 -8.243 96.621 1.00 57.25 235 LEU A C 1
ATOM 1734 O O . LEU A 1 235 ? -53.250 -8.916 97.553 1.00 57.25 235 LEU A O 1
ATOM 1738 N N . ALA A 1 236 ? -52.565 -6.934 96.749 1.00 55.69 236 ALA A N 1
ATOM 1739 C CA . ALA A 1 236 ? -52.750 -6.204 98.007 1.00 55.69 236 ALA A CA 1
ATOM 1740 C C . ALA A 1 236 ? -54.222 -6.175 98.473 1.00 55.69 236 ALA A C 1
ATOM 1742 O O . ALA A 1 236 ? -54.499 -6.382 99.653 1.00 55.69 236 ALA A O 1
ATOM 1743 N N . ALA A 1 237 ? -55.172 -6.015 97.544 1.00 54.59 237 ALA A N 1
ATOM 1744 C CA . ALA A 1 237 ? -56.603 -5.987 97.862 1.00 54.59 237 ALA A CA 1
ATOM 1745 C C . ALA A 1 237 ? -57.133 -7.340 98.379 1.00 54.59 237 ALA A C 1
ATOM 1747 O O . ALA A 1 237 ? -58.019 -7.379 99.230 1.00 54.59 237 ALA A O 1
ATOM 1748 N N . THR A 1 238 ? -56.573 -8.461 97.907 1.00 57.06 238 THR A N 1
ATOM 1749 C CA . THR A 1 238 ? -56.983 -9.802 98.368 1.00 57.06 238 THR A CA 1
ATOM 1750 C C . THR A 1 238 ? -56.458 -10.165 99.760 1.00 57.06 238 THR A C 1
ATOM 1752 O O . THR A 1 238 ? -57.101 -10.940 100.468 1.00 57.06 238 THR A O 1
ATOM 1755 N N . ALA A 1 239 ? -55.322 -9.599 100.180 1.00 56.69 239 ALA A N 1
ATOM 1756 C CA . ALA A 1 239 ? -54.737 -9.859 101.496 1.00 56.69 239 ALA A CA 1
ATOM 1757 C C . ALA A 1 239 ? -55.501 -9.149 102.626 1.00 56.69 239 ALA A C 1
ATOM 1759 O O . ALA A 1 239 ? -55.735 -9.751 103.671 1.00 56.69 239 ALA A O 1
ATOM 1760 N N . GLN A 1 240 ? -55.950 -7.912 102.393 1.00 61.81 240 GLN A N 1
ATOM 1761 C CA . GLN A 1 240 ? -56.696 -7.124 103.379 1.00 61.81 240 GLN A CA 1
ATOM 1762 C C . GLN A 1 240 ? -58.069 -7.741 103.705 1.00 61.81 240 GLN A C 1
ATOM 1764 O O . GLN A 1 240 ? -58.441 -7.831 104.871 1.00 61.81 240 GLN A O 1
ATOM 1769 N N . ARG A 1 241 ? -58.771 -8.288 102.700 1.00 62.59 241 ARG A N 1
ATOM 1770 C CA . ARG A 1 241 ? -60.089 -8.928 102.889 1.00 62.59 241 ARG A CA 1
ATOM 1771 C C . ARG A 1 241 ? -60.042 -10.162 103.799 1.00 62.59 241 ARG A C 1
ATOM 1773 O O . ARG A 1 241 ? -60.920 -10.351 104.628 1.00 62.59 241 ARG A O 1
ATOM 1780 N N . ARG A 1 242 ? -58.976 -10.971 103.718 1.00 62.16 242 ARG A N 1
ATOM 1781 C CA . ARG A 1 242 ? -58.807 -12.154 104.589 1.00 62.16 242 ARG A CA 1
ATOM 1782 C C . ARG A 1 242 ? -58.593 -11.797 106.062 1.00 62.16 242 ARG A C 1
ATOM 1784 O O . ARG A 1 242 ? -58.827 -12.633 106.930 1.00 62.16 242 ARG A O 1
ATOM 1791 N N . GLN A 1 243 ? -58.113 -10.588 106.344 1.00 64.44 243 GLN A N 1
ATOM 1792 C CA . GLN A 1 243 ? -57.873 -10.122 107.706 1.00 64.44 243 GLN A CA 1
ATOM 1793 C C . GLN A 1 243 ? -59.167 -9.625 108.370 1.00 64.44 243 GLN A C 1
ATOM 1795 O O . GLN A 1 243 ? -59.355 -9.860 109.560 1.00 64.44 243 GLN A O 1
ATOM 1800 N N . GLU A 1 244 ? -60.070 -9.013 107.602 1.00 65.06 244 GLU A N 1
ATOM 1801 C CA . GLU A 1 244 ? -61.364 -8.509 108.084 1.00 65.06 244 GLU A CA 1
ATOM 1802 C C . GLU A 1 244 ? -62.337 -9.661 108.414 1.00 65.06 244 GLU A C 1
ATOM 1804 O O . GLU A 1 244 ? -62.912 -9.679 109.503 1.00 65.06 244 GLU A O 1
ATOM 1809 N N . ASP A 1 245 ? -62.419 -10.702 107.576 1.00 62.00 245 ASP A N 1
ATOM 1810 C CA . ASP A 1 245 ? -63.272 -11.880 107.840 1.00 62.00 245 ASP A CA 1
ATOM 1811 C C . ASP A 1 245 ? -62.872 -12.620 109.137 1.00 62.00 245 ASP A C 1
ATOM 1813 O O . ASP A 1 245 ? -63.717 -12.996 109.949 1.00 62.00 245 ASP A O 1
ATOM 1817 N N . SER A 1 246 ? -61.564 -12.745 109.391 1.00 68.56 246 SER A N 1
ATOM 1818 C CA . SER A 1 246 ? -61.000 -13.354 110.609 1.00 68.56 246 SER A CA 1
ATOM 1819 C C . SER A 1 246 ? -61.426 -12.623 111.893 1.00 68.56 246 SER A C 1
ATOM 1821 O O . SER A 1 246 ? -61.701 -13.243 112.924 1.00 68.56 246 SER A O 1
ATOM 1823 N N . THR A 1 247 ? -61.510 -11.290 111.839 1.00 70.94 247 THR A N 1
ATOM 1824 C CA . THR A 1 247 ? -61.900 -10.479 113.002 1.00 70.94 247 THR A CA 1
ATOM 1825 C C . THR A 1 247 ? -63.380 -10.605 113.355 1.00 70.94 247 THR A C 1
ATOM 1827 O O . THR A 1 247 ? -63.714 -10.629 114.541 1.00 70.94 247 THR A O 1
ATOM 1830 N N . VAL A 1 248 ? -64.256 -10.753 112.358 1.00 68.94 248 VAL A N 1
ATOM 1831 C CA . VAL A 1 248 ? -65.706 -10.896 112.566 1.00 68.94 248 VAL A CA 1
ATOM 1832 C C . VAL A 1 248 ? -66.034 -12.255 113.191 1.00 68.94 248 VAL A C 1
ATOM 1834 O O . VAL A 1 248 ? -66.799 -12.320 114.155 1.00 68.94 248 VAL A O 1
ATOM 1837 N N . ASP A 1 249 ? -65.391 -13.328 112.724 1.00 69.62 249 ASP A N 1
ATOM 1838 C CA . ASP A 1 249 ? -65.581 -14.675 113.279 1.00 69.62 249 ASP A CA 1
ATOM 1839 C C . ASP A 1 249 ? -65.101 -14.778 114.744 1.00 69.62 249 ASP A C 1
ATOM 1841 O O . ASP A 1 249 ? -65.743 -15.428 115.575 1.00 69.62 249 ASP A O 1
ATOM 1845 N N . SER A 1 250 ? -64.008 -14.087 115.095 1.00 71.88 250 SER A N 1
ATOM 1846 C CA . SER A 1 250 ? -63.487 -14.022 116.471 1.00 71.88 250 SER A CA 1
ATOM 1847 C C . SER A 1 250 ? -64.460 -13.328 117.438 1.00 71.88 250 SER A C 1
ATOM 1849 O O . SER A 1 250 ? -64.751 -13.848 118.519 1.00 71.88 250 SER A O 1
ATOM 1851 N N . LEU A 1 251 ? -65.035 -12.189 117.032 1.00 72.31 251 LEU A N 1
ATOM 1852 C CA . LEU A 1 251 ? -66.010 -11.443 117.840 1.00 72.31 251 LEU A CA 1
ATOM 1853 C C . LEU A 1 251 ? -67.305 -12.237 118.064 1.00 72.31 251 LEU A C 1
ATOM 1855 O O . LEU A 1 251 ? -67.863 -12.228 119.164 1.00 72.31 251 LEU A O 1
ATOM 1859 N N . GLN A 1 252 ? -67.758 -12.985 117.055 1.00 69.88 252 GLN A N 1
ATOM 1860 C CA . GLN A 1 252 ? -68.953 -13.820 117.164 1.00 69.88 252 GLN A CA 1
ATOM 1861 C C . GLN A 1 252 ? -68.757 -14.979 118.158 1.00 69.88 252 GLN A C 1
ATOM 1863 O O . GLN A 1 252 ? -69.681 -15.340 118.896 1.00 69.88 252 GLN A O 1
ATOM 1868 N N . HIS A 1 253 ? -67.545 -15.536 118.226 1.00 73.00 253 HIS A N 1
ATOM 1869 C CA . HIS A 1 253 ? -67.223 -16.586 119.186 1.00 73.00 253 HIS A CA 1
ATOM 1870 C C . HIS A 1 253 ? -67.266 -16.084 120.640 1.00 73.00 253 HIS A C 1
ATOM 1872 O O . HIS A 1 253 ? -67.849 -16.751 121.501 1.00 73.00 253 HIS A O 1
ATOM 1878 N N . GLU A 1 254 ? -66.724 -14.893 120.911 1.00 74.38 254 GLU A N 1
ATOM 1879 C CA . GLU A 1 254 ? -66.757 -14.285 122.249 1.00 74.38 254 GLU A CA 1
ATOM 1880 C C . GLU A 1 254 ? -68.182 -13.889 122.682 1.00 74.38 254 GLU A C 1
ATOM 1882 O O . GLU A 1 254 ? -68.561 -14.114 123.833 1.00 74.38 254 GLU A O 1
ATOM 1887 N N . LEU A 1 255 ? -69.034 -13.419 121.764 1.00 73.44 255 LEU A N 1
ATOM 1888 C CA . LEU A 1 255 ? -70.444 -13.127 122.069 1.00 73.44 255 LEU A CA 1
ATOM 1889 C C . LEU A 1 255 ? -71.264 -14.378 122.409 1.00 73.44 255 LEU A C 1
ATOM 1891 O O . LEU A 1 255 ? -72.053 -14.372 123.359 1.00 73.44 255 LEU A O 1
ATOM 1895 N N . LEU A 1 256 ? -71.058 -15.484 121.687 1.00 73.25 256 LEU A N 1
ATOM 1896 C CA . LEU A 1 256 ? -71.709 -16.762 122.004 1.00 73.25 256 LEU A CA 1
ATOM 1897 C C . LEU A 1 256 ? -71.296 -17.280 123.389 1.00 73.25 256 LEU A C 1
ATOM 1899 O O . LEU A 1 256 ? -72.127 -17.802 124.139 1.00 73.25 256 LEU A O 1
ATOM 1903 N N . LYS A 1 257 ? -70.027 -17.086 123.757 1.00 77.50 257 LYS A N 1
ATOM 1904 C CA . LYS A 1 257 ? -69.492 -17.424 125.079 1.00 77.50 257 LYS A CA 1
ATOM 1905 C C . LYS A 1 257 ? -70.090 -16.538 126.176 1.00 77.50 257 LYS A C 1
ATOM 1907 O O . LYS A 1 257 ? -70.537 -17.067 127.194 1.00 77.50 257 LYS A O 1
ATOM 1912 N N . ALA A 1 258 ? -70.196 -15.227 125.951 1.00 70.88 258 ALA A N 1
ATOM 1913 C CA . ALA A 1 258 ? -70.840 -14.292 126.876 1.00 70.88 258 ALA A CA 1
ATOM 1914 C C . ALA A 1 258 ? -72.326 -14.630 127.104 1.00 70.88 258 ALA A C 1
ATOM 1916 O O . ALA A 1 258 ? -72.794 -14.660 128.245 1.00 70.88 258 ALA A O 1
ATOM 1917 N N . ARG A 1 259 ? -73.056 -15.012 126.047 1.00 74.81 259 ARG A N 1
ATOM 1918 C CA . ARG A 1 259 ? -74.447 -15.492 126.141 1.00 74.81 259 ARG A CA 1
ATOM 1919 C C . ARG A 1 259 ? -74.570 -16.782 126.960 1.00 74.81 259 ARG A C 1
ATOM 1921 O O . ARG A 1 259 ? -75.499 -16.931 127.760 1.00 74.81 259 ARG A O 1
ATOM 1928 N N . GLY A 1 260 ? -73.628 -17.711 126.793 1.00 73.56 260 GLY A N 1
ATOM 1929 C CA . GLY A 1 260 ? -73.542 -18.930 127.603 1.00 73.56 260 GLY A CA 1
ATOM 1930 C C . GLY A 1 260 ? -73.338 -18.634 129.093 1.00 73.56 260 GLY A C 1
ATOM 1931 O O . GLY A 1 260 ? -74.018 -19.208 129.942 1.00 73.56 260 GLY A O 1
ATOM 1932 N N . LEU A 1 261 ? -72.469 -17.674 129.417 1.00 76.25 261 LEU A N 1
ATOM 1933 C CA . LEU A 1 261 ? -72.219 -17.252 130.798 1.00 76.25 261 LEU A CA 1
ATOM 1934 C C . LEU A 1 261 ? -73.425 -16.527 131.415 1.00 76.25 261 LEU A C 1
ATOM 1936 O O . LEU A 1 261 ? -73.819 -16.847 132.535 1.00 76.25 261 LEU A O 1
ATOM 1940 N N . ALA A 1 262 ? -74.074 -15.622 130.676 1.00 70.88 262 ALA A N 1
ATOM 1941 C CA . ALA A 1 262 ? -75.261 -14.905 131.148 1.00 70.88 262 ALA A CA 1
ATOM 1942 C C . ALA A 1 262 ? -76.455 -15.843 131.404 1.00 70.88 262 ALA A C 1
ATOM 1944 O O . ALA A 1 262 ? -77.230 -15.648 132.342 1.00 70.88 262 ALA A O 1
ATOM 1945 N N . THR A 1 263 ? -76.622 -16.888 130.587 1.00 73.69 263 THR A N 1
ATOM 1946 C CA . THR A 1 263 ? -77.673 -17.899 130.800 1.00 73.69 263 THR A CA 1
ATOM 1947 C C . THR A 1 263 ? -77.371 -18.816 131.984 1.00 73.69 263 THR A C 1
ATOM 1949 O O . THR A 1 263 ? -78.292 -19.158 132.728 1.00 73.69 263 THR A O 1
ATOM 1952 N N . ALA A 1 264 ? -76.103 -19.164 132.216 1.00 73.06 264 ALA A N 1
ATOM 1953 C CA . ALA A 1 264 ? -75.683 -19.896 133.410 1.00 73.06 264 ALA A CA 1
ATOM 1954 C C . ALA A 1 264 ? -75.892 -19.073 134.695 1.00 73.06 264 ALA A C 1
ATOM 1956 O O . ALA A 1 264 ? -76.461 -19.588 135.658 1.00 73.06 264 ALA A O 1
ATOM 1957 N N . ALA A 1 265 ? -75.525 -17.785 134.683 1.00 73.38 265 ALA A N 1
ATOM 1958 C CA . ALA A 1 265 ? -75.737 -16.865 135.802 1.00 73.38 265 ALA A CA 1
ATOM 1959 C C . ALA A 1 265 ? -77.227 -16.722 136.154 1.00 73.38 265 ALA A C 1
ATOM 1961 O O . ALA A 1 265 ? -77.598 -16.849 137.318 1.00 73.38 265 ALA A O 1
ATOM 1962 N N . LYS A 1 266 ? -78.104 -16.570 135.148 1.00 76.44 266 LYS A N 1
ATOM 1963 C CA . LYS A 1 266 ? -79.560 -16.526 135.360 1.00 76.44 266 LYS A CA 1
ATOM 1964 C C . LYS A 1 266 ? -80.080 -17.778 136.072 1.00 76.44 266 LYS A C 1
ATOM 1966 O O . LYS A 1 266 ? -80.859 -17.657 137.009 1.00 76.44 266 LYS A O 1
ATOM 1971 N N . ARG A 1 267 ? -79.638 -18.974 135.665 1.00 75.88 267 ARG A N 1
ATOM 1972 C CA . ARG A 1 267 ? -80.058 -20.236 136.305 1.00 75.88 267 ARG A CA 1
ATOM 1973 C C . ARG A 1 267 ? -79.578 -20.343 137.751 1.00 75.88 267 ARG A C 1
ATOM 1975 O O . ARG A 1 267 ? -80.338 -20.804 138.595 1.00 75.88 267 ARG A O 1
ATOM 1982 N N . ALA A 1 268 ? -78.350 -19.908 138.036 1.00 74.19 268 ALA A N 1
ATOM 1983 C CA . ALA A 1 268 ? -77.808 -19.908 139.394 1.00 74.19 268 ALA A CA 1
ATOM 1984 C C . ALA A 1 268 ? -78.613 -18.982 140.320 1.00 74.19 268 ALA A C 1
ATOM 1986 O O . ALA A 1 268 ? -79.049 -19.413 141.384 1.00 74.19 268 ALA A O 1
ATOM 1987 N N . ILE A 1 269 ? -78.908 -17.758 139.869 1.00 74.81 269 ILE A N 1
ATOM 1988 C CA . ILE A 1 269 ? -79.686 -16.783 140.647 1.00 74.81 269 ILE A CA 1
ATOM 1989 C C . ILE A 1 269 ? -81.150 -17.234 140.790 1.00 74.81 269 ILE A C 1
ATOM 1991 O O . ILE A 1 269 ? -81.750 -17.048 141.841 1.00 74.81 269 ILE A O 1
ATOM 1995 N N . GLN A 1 270 ? -81.741 -17.881 139.777 1.00 75.75 270 GLN A N 1
ATOM 1996 C CA . GLN A 1 270 ? -83.086 -18.469 139.887 1.00 75.75 270 GLN A CA 1
ATOM 1997 C C . GLN A 1 270 ? -83.142 -19.621 140.900 1.00 75.75 270 GLN A C 1
ATOM 1999 O O . GLN A 1 270 ? -84.127 -19.740 141.627 1.00 75.75 270 GLN A O 1
ATOM 2004 N N . SER A 1 271 ? -82.093 -20.448 140.966 1.00 76.56 271 SER A N 1
ATOM 2005 C CA . SER A 1 271 ? -81.958 -21.494 141.987 1.00 76.56 271 SER A CA 1
ATOM 2006 C C . SER A 1 271 ? -81.855 -20.883 143.383 1.00 76.56 271 SER A C 1
ATOM 2008 O O . SER A 1 271 ? -82.581 -21.291 144.284 1.00 76.56 271 SER A O 1
ATOM 2010 N N . GLU A 1 272 ? -81.018 -19.855 143.547 1.00 74.62 272 GLU A N 1
ATOM 2011 C CA . GLU A 1 272 ? -80.878 -19.122 144.807 1.00 74.62 272 GLU A CA 1
ATOM 2012 C C . GLU A 1 272 ? -82.199 -18.443 145.205 1.00 74.62 272 GLU A C 1
ATOM 2014 O O . GLU A 1 272 ? -82.616 -18.539 146.355 1.00 74.62 272 GLU A O 1
ATOM 2019 N N . HIS A 1 273 ? -82.933 -17.864 144.249 1.00 73.38 273 HIS A N 1
ATOM 2020 C CA . HIS A 1 273 ? -84.260 -17.295 144.487 1.00 73.38 273 HIS A CA 1
ATOM 2021 C C . HIS A 1 273 ? -85.260 -18.347 144.988 1.00 73.38 273 HIS A C 1
ATOM 2023 O O . HIS A 1 273 ? -85.947 -18.123 145.987 1.00 73.38 273 HIS A O 1
ATOM 2029 N N . ALA A 1 274 ? -85.308 -19.516 144.342 1.00 72.56 274 ALA A N 1
ATOM 2030 C CA . ALA A 1 274 ? -86.163 -20.624 144.760 1.00 72.56 274 ALA A CA 1
ATOM 2031 C C . ALA A 1 274 ? -85.816 -21.115 146.177 1.00 72.56 274 ALA A C 1
ATOM 2033 O O . ALA A 1 274 ? -86.714 -21.360 146.983 1.00 72.56 274 ALA A O 1
ATOM 2034 N N . GLU A 1 275 ? -84.526 -21.184 146.515 1.00 75.94 275 GLU A N 1
ATOM 2035 C CA . GLU A 1 275 ? -84.065 -21.509 147.866 1.00 75.94 275 GLU A CA 1
ATOM 2036 C C . GLU A 1 275 ? -84.436 -20.425 148.887 1.00 75.94 275 GLU A C 1
ATOM 2038 O O . GLU A 1 275 ? -84.837 -20.749 150.007 1.00 75.94 275 GLU A O 1
ATOM 2043 N N . THR A 1 276 ? -84.346 -19.140 148.527 1.00 71.69 276 THR A N 1
ATOM 2044 C CA . THR A 1 276 ? -84.754 -18.043 149.419 1.00 71.69 276 THR A CA 1
ATOM 2045 C C . THR A 1 276 ? -86.258 -18.019 149.673 1.00 71.69 276 THR A C 1
ATOM 2047 O O . THR A 1 276 ? -86.660 -17.819 150.818 1.00 71.69 276 THR A O 1
ATOM 2050 N N . ASN A 1 277 ? -87.079 -18.321 148.663 1.00 69.69 277 ASN A N 1
ATOM 2051 C CA . ASN A 1 277 ? -88.531 -18.427 148.813 1.00 69.69 277 ASN A CA 1
ATOM 2052 C C . ASN A 1 277 ? -88.911 -19.629 149.693 1.00 69.69 277 ASN A C 1
ATOM 2054 O O . ASN A 1 277 ? -89.714 -19.490 150.612 1.00 69.69 277 ASN A O 1
ATOM 2058 N N . ALA A 1 278 ? -88.255 -20.782 149.508 1.00 71.12 278 ALA A N 1
ATOM 2059 C CA . ALA A 1 278 ? -88.442 -21.943 150.382 1.00 71.12 278 ALA A CA 1
ATOM 2060 C C . ALA A 1 278 ? -88.032 -21.647 151.841 1.00 71.12 278 ALA A C 1
ATOM 2062 O O . ALA A 1 278 ? -88.678 -22.096 152.793 1.00 71.12 278 ALA A O 1
ATOM 2063 N N . ARG A 1 279 ? -86.977 -20.841 152.044 1.00 67.62 279 ARG A N 1
ATOM 2064 C CA . ARG A 1 279 ? -86.577 -20.365 153.379 1.00 67.62 279 ARG A CA 1
ATOM 2065 C C . ARG A 1 279 ? -87.592 -19.383 153.972 1.00 67.62 279 ARG A C 1
ATOM 2067 O O . ARG A 1 279 ? -87.836 -19.467 155.176 1.00 67.62 279 ARG A O 1
ATOM 2074 N N . GLU A 1 280 ? -88.209 -18.511 153.171 1.00 65.50 280 GLU A N 1
ATOM 2075 C CA . GLU A 1 280 ? -89.280 -17.603 153.618 1.00 65.50 280 GLU A CA 1
ATOM 2076 C C . GLU A 1 280 ? -90.510 -18.378 154.114 1.00 65.50 280 GLU A C 1
ATOM 2078 O O . GLU A 1 280 ? -91.045 -18.058 155.178 1.00 65.50 280 GLU A O 1
ATOM 2083 N N . GLU A 1 281 ? -90.897 -19.446 153.411 1.00 66.56 281 GLU A N 1
ATOM 2084 C CA . GLU A 1 281 ? -92.010 -20.322 153.800 1.00 66.56 281 GLU A CA 1
ATOM 2085 C C . GLU A 1 281 ? -91.731 -21.088 155.107 1.00 66.56 281 GLU A C 1
ATOM 2087 O O . GLU A 1 281 ? -92.631 -21.266 155.928 1.00 66.56 281 GLU A O 1
ATOM 2092 N N . SER A 1 282 ? -90.475 -21.481 155.353 1.00 61.88 282 SER A N 1
ATOM 2093 C CA . SER A 1 282 ? -90.073 -22.209 156.571 1.00 61.88 282 SER A CA 1
ATOM 2094 C C . SER A 1 282 ? -89.860 -21.323 157.812 1.00 61.88 282 SER A C 1
ATOM 2096 O O . SER A 1 282 ? -89.930 -21.801 158.946 1.00 61.88 282 SER A O 1
ATOM 2098 N N . ALA A 1 283 ? -89.618 -20.020 157.637 1.00 60.09 283 ALA A N 1
ATOM 2099 C CA . ALA A 1 283 ? -89.355 -19.078 158.724 1.00 60.09 283 ALA A CA 1
ATOM 2100 C C . ALA A 1 283 ? -90.666 -18.622 159.396 1.00 60.09 283 ALA A C 1
ATOM 2102 O O . ALA A 1 283 ? -91.099 -17.476 159.252 1.00 60.09 283 ALA A O 1
ATOM 2103 N N . ALA A 1 284 ? -91.333 -19.518 160.126 1.00 54.94 284 ALA A N 1
ATOM 2104 C CA . ALA A 1 284 ? -92.625 -19.234 160.755 1.00 54.94 284 ALA A CA 1
ATOM 2105 C C . ALA A 1 284 ? -92.547 -18.579 162.150 1.00 54.94 284 ALA A C 1
ATOM 2107 O O . ALA A 1 284 ? -93.533 -17.989 162.583 1.00 54.94 284 ALA A O 1
ATOM 2108 N N . GLU A 1 285 ? -91.398 -18.600 162.835 1.00 56.19 285 GLU A N 1
ATOM 2109 C CA . GLU A 1 285 ? -91.374 -18.331 164.288 1.00 56.19 285 GLU A CA 1
ATOM 2110 C C . GLU A 1 285 ? -90.601 -17.076 164.740 1.00 56.19 285 GLU A C 1
ATOM 2112 O O . GLU A 1 285 ? -90.597 -16.764 165.928 1.00 56.19 285 GLU A O 1
ATOM 2117 N N . SER A 1 286 ? -89.996 -16.285 163.837 1.00 53.28 286 SER A N 1
ATOM 2118 C CA . SER A 1 286 ? -89.324 -15.032 164.234 1.00 53.28 286 SER A CA 1
ATOM 2119 C C . SER A 1 286 ? -89.535 -13.872 163.247 1.00 53.28 286 SER A C 1
ATOM 2121 O O . SER A 1 286 ? -89.192 -13.980 162.068 1.00 53.28 286 SER A O 1
ATOM 2123 N N . PRO A 1 287 ? -90.052 -12.710 163.697 1.00 67.38 287 PRO A N 1
ATOM 2124 C CA . PRO A 1 287 ? -90.287 -11.559 162.823 1.00 67.38 287 PRO A CA 1
ATOM 2125 C C . PRO A 1 287 ? -88.989 -10.917 162.306 1.00 67.38 287 PRO A C 1
ATOM 2127 O O . PRO A 1 287 ? -89.001 -10.294 161.248 1.00 67.38 287 PRO A O 1
ATOM 2130 N N . ARG A 1 288 ? -87.851 -11.094 163.000 1.00 66.06 288 ARG A N 1
ATOM 2131 C CA . ARG A 1 288 ? -86.546 -10.578 162.539 1.00 66.06 288 ARG A CA 1
ATOM 2132 C C . ARG A 1 288 ? -85.944 -11.407 161.402 1.00 66.06 288 ARG A C 1
ATOM 2134 O O . ARG A 1 288 ? -85.318 -10.826 160.521 1.00 66.06 288 ARG A O 1
ATOM 2141 N N . SER A 1 289 ? -86.148 -12.727 161.387 1.00 64.81 289 SER A N 1
ATOM 2142 C CA . SER A 1 289 ? -85.648 -13.579 160.299 1.00 64.81 289 SER A CA 1
ATOM 2143 C C . SER A 1 289 ? -86.456 -13.392 159.014 1.00 64.81 289 SER A C 1
ATOM 2145 O O . SER A 1 289 ? -85.865 -13.322 157.942 1.00 64.81 289 SER A O 1
ATOM 2147 N N . ARG A 1 290 ? -87.780 -13.196 159.110 1.00 68.00 290 ARG A N 1
ATOM 2148 C CA . ARG A 1 290 ? -88.635 -12.876 157.950 1.00 68.00 290 ARG A CA 1
ATOM 2149 C C . ARG A 1 290 ? -88.217 -11.593 157.234 1.00 68.00 290 ARG A C 1
ATOM 2151 O O . ARG A 1 290 ? -88.145 -11.571 156.013 1.00 68.00 290 ARG A O 1
ATOM 2158 N N . GLU A 1 291 ? -87.900 -10.538 157.979 1.00 73.75 291 GLU A N 1
ATOM 2159 C CA . GLU A 1 291 ? -87.452 -9.269 157.392 1.00 73.75 291 GLU A CA 1
ATOM 2160 C C . GLU A 1 291 ? -86.091 -9.406 156.685 1.00 73.75 291 GLU A C 1
ATOM 2162 O O . GLU A 1 291 ? -85.881 -8.847 155.610 1.00 73.75 291 GLU A O 1
ATOM 2167 N N . GLN A 1 292 ? -85.169 -10.191 157.249 1.00 73.94 292 GLN A N 1
ATOM 2168 C CA . GLN A 1 292 ? -83.866 -10.441 156.630 1.00 73.94 292 GLN A CA 1
ATOM 2169 C C . GLN A 1 292 ? -83.986 -11.293 155.356 1.00 73.94 292 GLN A C 1
ATOM 2171 O O . GLN A 1 292 ? -83.322 -10.992 154.364 1.00 73.94 292 GLN A O 1
ATOM 2176 N N . VAL A 1 293 ? -84.868 -12.299 155.351 1.00 74.88 293 VAL A N 1
ATOM 2177 C CA . VAL A 1 293 ? -85.163 -13.103 154.155 1.00 74.88 293 VAL A CA 1
ATOM 2178 C C . VAL A 1 293 ? -85.832 -12.253 153.075 1.00 74.88 293 VAL A C 1
ATOM 2180 O O . VAL A 1 293 ? -85.413 -12.330 151.929 1.00 74.88 293 VAL A O 1
ATOM 2183 N N . ARG A 1 294 ? -86.762 -11.353 153.422 1.00 76.81 294 ARG A N 1
ATOM 2184 C CA . ARG A 1 294 ? -87.386 -10.431 152.453 1.00 76.81 294 ARG A CA 1
ATOM 2185 C C . ARG A 1 294 ? -86.402 -9.464 151.810 1.00 76.81 294 ARG A C 1
ATOM 2187 O O . ARG A 1 294 ? -86.473 -9.239 150.607 1.00 76.81 294 ARG A O 1
ATOM 2194 N N . ARG A 1 295 ? -85.458 -8.910 152.579 1.00 77.88 295 ARG A N 1
ATOM 2195 C CA . ARG A 1 295 ? -84.394 -8.056 152.018 1.00 77.88 295 ARG A CA 1
ATOM 2196 C C . ARG A 1 295 ? -83.481 -8.833 151.080 1.00 77.88 295 ARG A C 1
ATOM 2198 O O . ARG A 1 295 ? -83.080 -8.306 150.048 1.00 77.88 295 ARG A O 1
ATOM 2205 N N . HIS A 1 296 ? -83.173 -10.079 151.425 1.00 74.69 296 HIS A N 1
ATOM 2206 C CA . HIS A 1 296 ? -82.365 -10.937 150.571 1.00 74.69 296 HIS A CA 1
ATOM 2207 C C . HIS A 1 296 ? -83.126 -11.363 149.304 1.00 74.69 296 HIS A C 1
ATOM 2209 O O . HIS A 1 296 ? -82.567 -11.265 148.219 1.00 74.69 296 HIS A O 1
ATOM 2215 N N . ALA A 1 297 ? -84.412 -11.709 149.407 1.00 72.06 297 ALA A N 1
ATOM 2216 C CA . ALA A 1 297 ? -85.274 -12.014 148.266 1.00 72.06 297 ALA A CA 1
ATOM 2217 C C . ALA A 1 297 ? -85.427 -10.809 147.321 1.00 72.06 297 ALA A C 1
ATOM 2219 O O . ALA A 1 297 ? -85.293 -10.969 146.111 1.00 72.06 297 ALA A O 1
ATOM 2220 N N . ALA A 1 298 ? -85.606 -9.596 147.861 1.00 75.50 298 ALA A N 1
ATOM 2221 C CA . ALA A 1 298 ? -85.639 -8.364 147.072 1.00 75.50 298 ALA A CA 1
ATOM 2222 C C . ALA A 1 298 ? -84.312 -8.112 146.334 1.00 75.50 298 ALA A C 1
ATOM 2224 O O . ALA A 1 298 ? -84.318 -7.764 145.157 1.00 75.50 298 ALA A O 1
ATOM 2225 N N . HIS A 1 299 ? -83.175 -8.354 146.994 1.00 75.94 299 HIS A N 1
ATOM 2226 C CA . HIS A 1 299 ? -81.855 -8.230 146.373 1.00 75.94 299 HIS A CA 1
ATOM 2227 C C . HIS A 1 299 ? -81.643 -9.279 145.266 1.00 75.94 299 HIS A C 1
ATOM 2229 O O . HIS A 1 299 ? -81.181 -8.947 144.180 1.00 75.94 299 HIS A O 1
ATOM 2235 N N . VAL A 1 300 ? -82.034 -10.539 145.487 1.00 76.50 300 VAL A N 1
ATOM 2236 C CA . VAL A 1 300 ? -81.977 -11.594 144.457 1.00 76.50 300 VAL A CA 1
ATOM 2237 C C . VAL A 1 300 ? -82.880 -11.253 143.262 1.00 76.50 300 VAL A C 1
ATOM 2239 O O . VAL A 1 300 ? -82.496 -11.472 142.114 1.00 76.50 300 VAL A O 1
ATOM 2242 N N . GLN A 1 301 ? -84.046 -10.653 143.506 1.00 76.69 301 GLN A N 1
ATOM 2243 C CA . GLN A 1 301 ? -84.957 -10.199 142.454 1.00 76.69 301 GLN A CA 1
ATOM 2244 C C . GLN A 1 301 ? -84.374 -9.034 141.633 1.00 76.69 301 GLN A C 1
ATOM 2246 O O . GLN A 1 301 ? -84.538 -9.001 140.414 1.00 76.69 301 GLN A O 1
ATOM 2251 N N . GLU A 1 302 ? -83.635 -8.120 142.267 1.00 81.31 302 GLU A N 1
ATOM 2252 C CA . GLU A 1 302 ? -82.891 -7.055 141.585 1.00 81.31 302 GLU A CA 1
ATOM 2253 C C . GLU A 1 302 ? -81.758 -7.618 140.706 1.00 81.31 302 GLU A C 1
ATOM 2255 O O . GLU A 1 302 ? -81.612 -7.214 139.550 1.00 81.31 302 GLU A O 1
ATOM 2260 N N . HIS A 1 303 ? -81.019 -8.623 141.195 1.00 75.38 303 HIS A N 1
ATOM 2261 C CA . HIS A 1 303 ? -79.999 -9.328 140.402 1.00 75.38 303 HIS A CA 1
ATOM 2262 C C . HIS A 1 303 ? -80.597 -10.071 139.203 1.00 75.38 303 HIS A C 1
ATOM 2264 O O . HIS A 1 303 ? -80.021 -10.034 138.114 1.00 75.38 303 HIS A O 1
ATOM 2270 N N . LEU A 1 304 ? -81.772 -10.692 139.352 1.00 76.19 304 LEU A N 1
ATOM 2271 C CA . LEU A 1 304 ? -82.486 -11.297 138.221 1.00 76.19 304 LEU A CA 1
ATOM 2272 C C . LEU A 1 304 ? -82.869 -10.255 137.170 1.00 76.19 304 LEU A C 1
ATOM 2274 O O . LEU A 1 304 ? -82.606 -10.472 135.988 1.00 76.19 304 LEU A O 1
ATOM 2278 N N . ALA A 1 305 ? -83.421 -9.115 137.590 1.00 77.12 305 ALA A N 1
ATOM 2279 C CA . ALA A 1 305 ? -83.783 -8.035 136.676 1.00 77.12 305 ALA A CA 1
ATOM 2280 C C . ALA A 1 305 ? -82.557 -7.462 135.937 1.00 77.12 305 ALA A C 1
ATOM 2282 O O . ALA A 1 305 ? -82.632 -7.172 134.741 1.00 77.12 305 ALA A O 1
ATOM 2283 N N . MET A 1 306 ? -81.407 -7.345 136.613 1.00 80.06 306 MET A N 1
ATOM 2284 C CA . MET A 1 306 ? -80.149 -6.918 135.990 1.00 80.06 306 MET A CA 1
ATOM 2285 C C . MET A 1 306 ? -79.648 -7.933 134.953 1.00 80.06 306 MET A C 1
ATOM 2287 O O . MET A 1 306 ? -79.281 -7.544 133.844 1.00 80.06 306 MET A O 1
ATOM 2291 N N . VAL A 1 307 ? -79.659 -9.231 135.273 1.00 78.50 307 VAL A N 1
ATOM 2292 C CA . VAL A 1 307 ? -79.227 -10.279 134.333 1.00 78.50 307 VAL A CA 1
ATOM 2293 C C . VAL A 1 307 ? -80.166 -10.382 133.132 1.00 78.50 307 VAL A C 1
ATOM 2295 O O . VAL A 1 307 ? -79.705 -10.631 132.020 1.00 78.50 307 VAL A O 1
ATOM 2298 N N . GLU A 1 308 ? -81.466 -10.154 133.311 1.00 79.38 308 GLU A N 1
ATOM 2299 C CA . GLU A 1 308 ? -82.421 -10.091 132.200 1.00 79.38 308 GLU A CA 1
ATOM 2300 C C . GLU A 1 308 ? -82.180 -8.888 131.288 1.00 79.38 308 GLU A C 1
ATOM 2302 O O . GLU A 1 308 ? -82.194 -9.051 130.068 1.00 79.38 308 GLU A O 1
ATOM 2307 N N . ARG A 1 309 ? -81.864 -7.716 131.854 1.00 81.62 309 ARG A N 1
ATOM 2308 C CA . ARG A 1 309 ? -81.471 -6.540 131.068 1.00 81.62 309 ARG A CA 1
ATOM 2309 C C . ARG A 1 309 ? -80.193 -6.798 130.265 1.00 81.62 309 ARG A C 1
ATOM 2311 O O . ARG A 1 309 ? -80.181 -6.550 129.065 1.00 81.62 309 ARG A O 1
ATOM 2318 N N . LEU A 1 310 ? -79.163 -7.375 130.888 1.00 78.06 310 LEU A N 1
ATOM 2319 C CA . LEU A 1 310 ? -77.921 -7.735 130.194 1.00 78.06 310 LEU A CA 1
ATOM 2320 C C . LEU A 1 310 ? -78.157 -8.778 129.094 1.00 78.06 310 LEU A C 1
ATOM 2322 O O . LEU A 1 310 ? -77.557 -8.690 128.030 1.00 78.06 310 LEU A O 1
ATOM 2326 N N . GLN A 1 311 ? -79.045 -9.756 129.305 1.00 76.00 311 GLN A N 1
ATOM 2327 C CA . GLN A 1 311 ? -79.417 -10.714 128.257 1.00 76.00 311 GLN A CA 1
ATOM 2328 C C . GLN A 1 311 ? -80.124 -10.044 127.076 1.00 76.00 311 GLN A C 1
ATOM 2330 O O . GLN A 1 311 ? -79.942 -10.486 125.941 1.00 76.00 311 GLN A O 1
ATOM 2335 N N . GLN A 1 312 ? -80.925 -9.013 127.338 1.00 80.38 312 GLN A N 1
ATOM 2336 C CA . GLN A 1 312 ? -81.611 -8.255 126.302 1.00 80.38 312 GLN A CA 1
ATOM 2337 C C . GLN A 1 312 ? -80.631 -7.395 125.492 1.00 80.38 312 GLN A C 1
ATOM 2339 O O . GLN A 1 312 ? -80.641 -7.487 124.268 1.00 80.38 312 GLN A O 1
ATOM 2344 N N . GLU A 1 313 ? -79.717 -6.677 126.150 1.00 80.62 313 GLU A N 1
ATOM 2345 C CA . GLU A 1 313 ? -78.649 -5.908 125.487 1.00 80.62 313 GLU A CA 1
ATOM 2346 C C . GLU A 1 313 ? -77.767 -6.812 124.607 1.00 80.62 313 GLU A C 1
ATOM 2348 O O . GLU A 1 313 ? -77.534 -6.523 123.436 1.00 80.62 313 GLU A O 1
ATOM 2353 N N . LEU A 1 314 ? -77.377 -7.986 125.115 1.00 79.44 314 LEU A N 1
ATOM 2354 C CA . LEU A 1 314 ? -76.575 -8.960 124.362 1.00 79.44 314 LEU A CA 1
ATOM 2355 C C . LEU A 1 314 ? -77.343 -9.557 123.167 1.00 79.44 314 LEU A C 1
ATOM 2357 O O . LEU A 1 314 ? -76.744 -9.978 122.175 1.00 79.44 314 LEU A O 1
ATOM 2361 N N . HIS A 1 315 ? -78.676 -9.612 123.244 1.00 74.56 315 HIS A N 1
ATOM 2362 C CA . HIS A 1 315 ? -79.521 -10.044 122.133 1.00 74.56 315 HIS A CA 1
ATOM 2363 C C . HIS A 1 315 ? -79.643 -8.963 121.053 1.00 74.56 315 HIS A C 1
ATOM 2365 O O . HIS A 1 315 ? -79.579 -9.285 119.867 1.00 74.56 315 HIS A O 1
ATOM 2371 N N . GLU A 1 316 ? -79.766 -7.699 121.457 1.00 81.06 316 GLU A N 1
ATOM 2372 C CA . GLU A 1 316 ? -79.795 -6.542 120.560 1.00 81.06 316 GLU A CA 1
ATOM 2373 C C . GLU A 1 316 ? -78.450 -6.361 119.835 1.00 81.06 316 GLU A C 1
ATOM 2375 O O . GLU A 1 316 ? -78.434 -6.204 118.613 1.00 81.06 316 GLU A O 1
ATOM 2380 N N . GLU A 1 317 ? -77.319 -6.505 120.536 1.00 78.50 317 GLU A N 1
ATOM 2381 C CA . GLU A 1 317 ? -75.984 -6.482 119.918 1.00 78.50 317 GLU A CA 1
ATOM 2382 C C . GLU A 1 317 ? -75.772 -7.653 118.949 1.00 78.50 317 GLU A C 1
ATOM 2384 O O . GLU A 1 317 ? -75.279 -7.461 117.835 1.00 78.50 317 GLU A O 1
ATOM 2389 N N . SER A 1 318 ? -76.211 -8.863 119.318 1.00 74.50 318 SER A N 1
ATOM 2390 C CA . SER A 1 318 ? -76.168 -10.023 118.419 1.00 74.50 318 SER A CA 1
ATOM 2391 C C . SER A 1 318 ? -76.994 -9.789 117.151 1.00 74.50 318 SER A C 1
ATOM 2393 O O . SER A 1 318 ? -76.548 -10.142 116.062 1.00 74.50 318 SER A O 1
ATOM 2395 N N . ALA A 1 319 ? -78.182 -9.189 117.270 1.00 76.50 319 ALA A N 1
ATOM 2396 C CA . ALA A 1 319 ? -79.031 -8.878 116.123 1.00 76.50 319 ALA A CA 1
ATOM 2397 C C . ALA A 1 319 ? -78.425 -7.776 115.234 1.00 76.50 319 ALA A C 1
ATOM 2399 O O . ALA A 1 319 ? -78.534 -7.848 114.008 1.00 76.50 319 ALA A O 1
ATOM 2400 N N . SER A 1 320 ? -77.757 -6.785 115.833 1.00 77.94 320 SER A N 1
ATOM 2401 C CA . SER A 1 320 ? -77.033 -5.733 115.109 1.00 77.94 320 SER A CA 1
ATOM 2402 C C . SER A 1 320 ? -75.868 -6.301 114.293 1.00 77.94 320 SER A C 1
ATOM 2404 O O . SER A 1 320 ? -75.717 -5.967 113.118 1.00 77.94 320 SER A O 1
ATOM 2406 N N . LEU A 1 321 ? -75.084 -7.214 114.873 1.00 74.69 321 LEU A N 1
ATOM 2407 C CA . LEU A 1 321 ? -73.980 -7.873 114.168 1.00 74.69 321 LEU A CA 1
ATOM 2408 C C . LEU A 1 321 ? -74.464 -8.791 113.044 1.00 74.69 321 LEU A C 1
ATOM 2410 O O . LEU A 1 321 ? -73.868 -8.813 111.968 1.00 74.69 321 LEU A O 1
ATOM 2414 N N . ASP A 1 322 ? -75.576 -9.501 113.242 1.00 73.94 322 ASP A N 1
ATOM 2415 C CA . ASP A 1 322 ? -76.186 -10.294 112.172 1.00 73.94 322 ASP A CA 1
ATOM 2416 C C . ASP A 1 322 ? -76.683 -9.406 111.016 1.00 73.94 322 ASP A C 1
ATOM 2418 O O . ASP A 1 322 ? -76.594 -9.798 109.848 1.00 73.94 322 ASP A O 1
ATOM 2422 N N . LEU A 1 323 ? -77.172 -8.195 111.308 1.00 78.44 323 LEU A N 1
ATOM 2423 C CA . LEU A 1 323 ? -77.563 -7.218 110.291 1.00 78.44 323 LEU A CA 1
ATOM 2424 C C . LEU A 1 323 ? -76.349 -6.662 109.528 1.00 78.44 323 LEU A C 1
ATOM 2426 O O . LEU A 1 323 ? -76.402 -6.565 108.301 1.00 78.44 323 LEU A O 1
ATOM 2430 N N . GLU A 1 324 ? -75.254 -6.324 110.215 1.00 73.75 324 GLU A N 1
ATOM 2431 C CA . GLU A 1 324 ? -74.005 -5.903 109.563 1.00 73.75 324 GLU A CA 1
ATOM 2432 C C . GLU A 1 324 ? -73.404 -7.015 108.708 1.00 73.75 324 GLU A C 1
ATOM 2434 O O . GLU A 1 324 ? -72.995 -6.762 107.575 1.00 73.75 324 GLU A O 1
ATOM 2439 N N . ARG A 1 325 ? -73.441 -8.263 109.183 1.00 73.75 325 ARG A N 1
ATOM 2440 C CA . ARG A 1 325 ? -73.008 -9.422 108.402 1.00 73.75 325 ARG A CA 1
ATOM 2441 C C . ARG A 1 325 ? -73.828 -9.585 107.129 1.00 73.75 325 ARG A C 1
ATOM 2443 O O . ARG A 1 325 ? -73.252 -9.835 106.075 1.00 73.75 325 ARG A O 1
ATOM 2450 N N . ARG A 1 326 ? -75.154 -9.416 107.198 1.00 74.69 326 ARG A N 1
ATOM 2451 C CA . ARG A 1 326 ? -76.014 -9.441 106.002 1.00 74.69 326 ARG A CA 1
ATOM 2452 C C . ARG A 1 326 ? -75.678 -8.301 105.047 1.00 74.69 326 ARG A C 1
ATOM 2454 O O . ARG A 1 326 ? -75.529 -8.553 103.862 1.00 74.69 326 ARG A O 1
ATOM 2461 N N . ARG A 1 327 ? -75.454 -7.080 105.547 1.00 72.94 327 ARG A N 1
ATOM 2462 C CA . ARG A 1 327 ? -75.016 -5.948 104.707 1.00 72.94 327 ARG A CA 1
ATOM 2463 C C . ARG A 1 327 ? -73.664 -6.200 104.039 1.00 72.94 327 ARG A C 1
ATOM 2465 O O . ARG A 1 327 ? -73.509 -5.874 102.866 1.00 72.94 327 ARG A O 1
ATOM 2472 N N . LEU A 1 328 ? -72.703 -6.786 104.754 1.00 69.81 328 LEU A N 1
ATOM 2473 C CA . LEU A 1 328 ? -71.404 -7.172 104.199 1.00 69.81 328 LEU A CA 1
ATOM 2474 C C . LEU A 1 328 ? -71.546 -8.299 103.170 1.00 69.81 328 LEU A C 1
ATOM 2476 O O . LEU A 1 328 ? -70.927 -8.222 102.114 1.00 69.81 328 LEU A O 1
ATOM 2480 N N . GLN A 1 329 ? -72.401 -9.294 103.417 1.00 67.38 329 GLN A N 1
ATOM 2481 C CA . GLN A 1 329 ? -72.701 -10.354 102.449 1.00 67.38 329 GLN A CA 1
ATOM 2482 C C . GLN A 1 329 ? -73.398 -9.821 101.195 1.00 67.38 329 GLN A C 1
ATOM 2484 O O . GLN A 1 329 ? -73.009 -10.193 100.092 1.00 67.38 329 GLN A O 1
ATOM 2489 N N . ASP A 1 330 ? -74.360 -8.912 101.334 1.00 69.12 330 ASP A N 1
ATOM 2490 C CA . ASP A 1 330 ? -75.036 -8.272 100.204 1.00 69.12 330 ASP A CA 1
ATOM 2491 C C . ASP A 1 330 ? -74.064 -7.386 99.411 1.00 69.12 330 ASP A C 1
ATOM 2493 O O . ASP A 1 330 ? -74.053 -7.411 98.178 1.00 69.12 330 ASP A O 1
ATOM 2497 N N . PHE A 1 331 ? -73.178 -6.658 100.099 1.00 66.38 331 PHE A N 1
ATOM 2498 C CA . PHE A 1 331 ? -72.099 -5.906 99.462 1.00 66.38 331 PHE A CA 1
ATOM 2499 C C . PHE A 1 331 ? -71.134 -6.836 98.719 1.00 66.38 331 PHE A C 1
ATOM 2501 O O . PHE A 1 331 ? -70.823 -6.569 97.561 1.00 66.38 331 PHE A O 1
ATOM 2508 N N . MET A 1 332 ? -70.727 -7.957 99.324 1.00 61.50 332 MET A N 1
ATOM 2509 C CA . MET A 1 332 ? -69.898 -8.984 98.686 1.00 61.50 332 MET A CA 1
ATOM 2510 C C . MET A 1 332 ? -70.592 -9.625 97.489 1.00 61.50 332 MET A C 1
ATOM 2512 O O . MET A 1 332 ? -69.941 -9.862 96.478 1.00 61.50 332 MET A O 1
ATOM 2516 N N . HIS A 1 333 ? -71.897 -9.881 97.561 1.00 57.72 333 HIS A N 1
ATOM 2517 C CA . HIS A 1 333 ? -72.655 -10.413 96.438 1.00 57.72 333 HIS A CA 1
ATOM 2518 C C . HIS A 1 333 ? -72.786 -9.386 95.311 1.00 57.72 333 HIS A C 1
ATOM 2520 O O . HIS A 1 333 ? -72.563 -9.750 94.157 1.00 57.72 333 HIS A O 1
ATOM 2526 N N . SER A 1 334 ? -72.996 -8.102 95.619 1.00 56.22 334 SER A N 1
ATOM 2527 C CA . SER A 1 334 ? -72.994 -7.033 94.609 1.00 56.22 334 SER A CA 1
ATOM 2528 C C . SER A 1 334 ? -71.606 -6.799 93.992 1.00 56.22 334 SER A C 1
ATOM 2530 O O . SER A 1 334 ? -71.492 -6.657 92.777 1.00 56.22 334 SER A O 1
ATOM 2532 N N . ALA A 1 335 ? -70.539 -6.863 94.797 1.00 53.03 335 ALA A N 1
ATOM 2533 C CA . ALA A 1 335 ? -69.158 -6.751 94.341 1.00 53.03 335 ALA A CA 1
ATOM 2534 C C . ALA A 1 335 ? -68.736 -7.988 93.538 1.00 53.03 335 ALA A C 1
ATOM 2536 O O . ALA A 1 335 ? -68.034 -7.860 92.546 1.00 53.03 335 ALA A O 1
ATOM 2537 N N . SER A 1 336 ? -69.224 -9.180 93.896 1.00 49.38 336 SER A N 1
ATOM 2538 C CA . SER A 1 336 ? -69.008 -10.402 93.118 1.00 49.38 336 SER A CA 1
ATOM 2539 C C . SER A 1 336 ? -69.792 -10.398 91.805 1.00 49.38 336 SER A C 1
ATOM 2541 O O . SER A 1 336 ? -69.299 -10.913 90.812 1.00 49.38 336 SER A O 1
ATOM 2543 N N . ALA A 1 337 ? -70.972 -9.770 91.756 1.00 51.66 337 ALA A N 1
ATOM 2544 C CA . ALA A 1 337 ? -71.729 -9.586 90.521 1.00 51.66 337 ALA A CA 1
ATOM 2545 C C . ALA A 1 337 ? -71.056 -8.557 89.598 1.00 51.66 337 ALA A C 1
ATOM 2547 O O . ALA A 1 337 ? -70.982 -8.783 88.390 1.00 51.66 337 ALA A O 1
ATOM 2548 N N . SER A 1 338 ? -70.485 -7.477 90.151 1.00 50.75 338 SER A N 1
ATOM 2549 C CA . SER A 1 338 ? -69.649 -6.562 89.368 1.00 50.75 338 SER A CA 1
ATOM 2550 C C . SER A 1 338 ? -68.321 -7.197 88.962 1.00 50.75 338 SER A C 1
ATOM 2552 O O . SER A 1 338 ? -67.864 -6.930 87.862 1.00 50.75 338 SER A O 1
ATOM 2554 N N . ASP A 1 339 ? -67.726 -8.060 89.793 1.00 48.66 339 ASP A N 1
ATOM 2555 C CA . ASP A 1 339 ? -66.503 -8.813 89.478 1.00 48.66 339 ASP A CA 1
ATOM 2556 C C . ASP A 1 339 ? -66.762 -9.912 88.440 1.00 48.66 339 ASP A C 1
ATOM 2558 O O . ASP A 1 339 ? -65.864 -10.213 87.666 1.00 48.66 339 ASP A O 1
ATOM 2562 N N . VAL A 1 340 ? -67.963 -10.498 88.364 1.00 55.53 340 VAL A N 1
ATOM 2563 C CA . VAL A 1 340 ? -68.342 -11.427 87.283 1.00 55.53 340 VAL A CA 1
ATOM 2564 C C . VAL A 1 340 ? -68.528 -10.668 85.975 1.00 55.53 340 VAL A C 1
ATOM 2566 O O . VAL A 1 340 ? -68.017 -11.116 84.953 1.00 55.53 340 VAL A O 1
ATOM 2569 N N . HIS A 1 341 ? -69.160 -9.491 86.004 1.00 57.03 341 HIS A N 1
ATOM 2570 C CA . HIS A 1 341 ? -69.278 -8.652 84.812 1.00 57.03 341 HIS A CA 1
ATOM 2571 C C . HIS A 1 341 ? -67.912 -8.106 84.361 1.00 57.03 341 HIS A C 1
ATOM 2573 O O . HIS A 1 341 ? -67.607 -8.155 83.172 1.00 57.03 341 HIS A O 1
ATOM 2579 N N . TYR A 1 342 ? -67.050 -7.701 85.303 1.00 56.38 342 TYR A N 1
ATOM 2580 C CA . TYR A 1 342 ? -65.654 -7.347 85.035 1.00 56.38 342 TYR A CA 1
ATOM 2581 C C . TYR A 1 342 ? -64.829 -8.553 84.592 1.00 56.38 342 TYR A C 1
ATOM 2583 O O . TYR A 1 342 ? -63.930 -8.387 83.784 1.00 56.38 342 TYR A O 1
ATOM 2591 N N . ALA A 1 343 ? -65.086 -9.764 85.089 1.00 57.38 343 ALA A N 1
ATOM 2592 C CA . ALA A 1 343 ? -64.366 -10.968 84.679 1.00 57.38 343 ALA A CA 1
ATOM 2593 C C . ALA A 1 343 ? -64.805 -11.452 83.295 1.00 57.38 343 ALA A C 1
ATOM 2595 O O . ALA A 1 343 ? -63.974 -11.995 82.568 1.00 57.38 343 ALA A O 1
ATOM 2596 N N . GLU A 1 344 ? -66.069 -11.262 82.913 1.00 67.06 344 GLU A N 1
ATOM 2597 C CA . GLU A 1 344 ? -66.547 -11.494 81.549 1.00 67.06 344 GLU A CA 1
ATOM 2598 C C . GLU A 1 344 ? -66.027 -10.431 80.587 1.00 67.06 344 GLU A C 1
ATOM 2600 O O . GLU A 1 344 ? -65.457 -10.808 79.568 1.00 67.06 344 GLU A O 1
ATOM 2605 N N . GLU A 1 345 ? -66.093 -9.141 80.929 1.00 67.38 345 GLU A N 1
ATOM 2606 C CA . GLU A 1 345 ? -65.454 -8.082 80.135 1.00 67.38 345 GLU A CA 1
ATOM 2607 C C . GLU A 1 345 ? -63.942 -8.287 80.048 1.00 67.38 345 GLU A C 1
ATOM 2609 O O . GLU A 1 345 ? -63.370 -8.178 78.972 1.00 67.38 345 GLU A O 1
ATOM 2614 N N . PHE A 1 346 ? -63.280 -8.674 81.138 1.00 68.94 346 PHE A N 1
ATOM 2615 C CA . PHE A 1 346 ? -61.854 -8.988 81.138 1.00 68.94 346 PHE A CA 1
ATOM 2616 C C . PHE A 1 346 ? -61.554 -10.258 80.342 1.00 68.94 346 PHE A C 1
ATOM 2618 O O . PHE A 1 346 ? -60.495 -10.344 79.732 1.00 68.94 346 PHE A O 1
ATOM 2625 N N . ARG A 1 347 ? -62.452 -11.251 80.302 1.00 70.12 347 ARG A N 1
ATOM 2626 C CA . ARG A 1 347 ? -62.312 -12.432 79.435 1.00 70.12 347 ARG A CA 1
ATOM 2627 C C . ARG A 1 347 ? -62.494 -12.080 77.968 1.00 70.12 347 ARG A C 1
ATOM 2629 O O . ARG A 1 347 ? -61.726 -12.599 77.167 1.00 70.12 347 ARG A O 1
ATOM 2636 N N . LEU A 1 348 ? -63.444 -11.206 77.642 1.00 73.44 348 LEU A N 1
ATOM 2637 C CA . LEU A 1 348 ? -63.667 -10.697 76.290 1.00 73.44 348 LEU A CA 1
ATOM 2638 C C . LEU A 1 348 ? -62.478 -9.848 75.835 1.00 73.44 348 LEU A C 1
ATOM 2640 O O . LEU A 1 348 ? -61.875 -10.138 74.809 1.00 73.44 348 LEU A O 1
ATOM 2644 N N . GLN A 1 349 ? -62.023 -8.916 76.673 1.00 72.88 349 GLN A N 1
ATOM 2645 C CA . GLN A 1 349 ? -60.796 -8.156 76.446 1.00 72.88 349 GLN A CA 1
ATOM 2646 C C . GLN A 1 349 ? -59.582 -9.079 76.359 1.00 72.88 349 GLN A C 1
ATOM 2648 O O . GLN A 1 349 ? -58.712 -8.862 75.531 1.00 72.88 349 GLN A O 1
ATOM 2653 N N . GLN A 1 350 ? -59.494 -10.141 77.163 1.00 70.38 350 GLN A N 1
ATOM 2654 C CA . GLN A 1 350 ? -58.394 -11.101 77.086 1.00 70.38 350 GLN A CA 1
ATOM 2655 C C . GLN A 1 350 ? -58.483 -11.981 75.830 1.00 70.38 350 GLN A C 1
ATOM 2657 O O . GLN A 1 350 ? -57.434 -12.376 75.320 1.00 70.38 350 GLN A O 1
ATOM 2662 N N . SER A 1 351 ? -59.676 -12.293 75.312 1.00 74.94 351 SER A N 1
ATOM 2663 C CA . SER A 1 351 ? -59.831 -12.976 74.023 1.00 74.94 351 SER A CA 1
ATOM 2664 C C . SER A 1 351 ? -59.500 -12.055 72.857 1.00 74.94 351 SER A C 1
ATOM 2666 O O . SER A 1 351 ? -58.723 -12.468 72.006 1.00 74.94 351 SER A O 1
ATOM 2668 N N . GLU A 1 352 ? -59.958 -10.804 72.876 1.00 78.50 352 GLU A N 1
ATOM 2669 C CA . GLU A 1 352 ? -59.607 -9.778 71.887 1.00 78.50 352 GLU A CA 1
ATOM 2670 C C . GLU A 1 352 ? -58.101 -9.506 71.903 1.00 78.50 352 GLU A C 1
ATOM 2672 O O . GLU A 1 352 ? -57.460 -9.470 70.861 1.00 78.50 352 GLU A O 1
ATOM 2677 N N . LEU A 1 353 ? -57.481 -9.413 73.084 1.00 78.12 353 LEU A N 1
ATOM 2678 C CA . LEU A 1 353 ? -56.035 -9.230 73.203 1.00 78.12 353 LEU A CA 1
ATOM 2679 C C . LEU A 1 353 ? -55.270 -10.466 72.718 1.00 78.12 353 LEU A C 1
ATOM 2681 O O . LEU A 1 353 ? -54.185 -10.333 72.163 1.00 78.12 353 LEU A O 1
ATOM 2685 N N . ARG A 1 354 ? -55.808 -11.677 72.913 1.00 76.25 354 ARG A N 1
ATOM 2686 C CA . ARG A 1 354 ? -55.218 -12.908 72.360 1.00 76.25 354 ARG A CA 1
ATOM 2687 C C . ARG A 1 354 ? -55.337 -12.945 70.844 1.00 76.25 354 ARG A C 1
ATOM 2689 O O . ARG A 1 354 ? -54.354 -13.302 70.205 1.00 76.25 354 ARG A O 1
ATOM 2696 N N . GLU A 1 355 ? -56.485 -12.562 70.299 1.00 79.75 355 GLU A N 1
ATOM 2697 C CA . GLU A 1 355 ? -56.728 -12.469 68.861 1.00 79.75 355 GLU A CA 1
ATOM 2698 C C . GLU A 1 355 ? -55.799 -11.426 68.230 1.00 79.75 355 GLU A C 1
ATOM 2700 O O . GLU A 1 355 ? -55.033 -11.746 67.323 1.00 79.75 355 GLU A O 1
ATOM 2705 N N . CYS A 1 356 ? -55.697 -10.246 68.840 1.00 79.62 356 CYS A N 1
ATOM 2706 C CA . CYS A 1 356 ? -54.787 -9.184 68.426 1.00 79.62 356 CYS A CA 1
ATOM 2707 C C . CYS A 1 356 ? -53.307 -9.606 68.555 1.00 79.62 356 CYS A C 1
ATOM 2709 O O . CYS A 1 356 ? -52.488 -9.303 67.692 1.00 79.62 356 CYS A O 1
ATOM 2711 N N . VAL A 1 357 ? -52.934 -10.390 69.578 1.00 78.94 357 VAL A N 1
ATOM 2712 C CA . VAL A 1 357 ? -51.586 -10.987 69.686 1.00 78.94 357 VAL A CA 1
ATOM 2713 C C . VAL A 1 357 ? -51.350 -12.049 68.609 1.00 78.94 357 VAL A C 1
ATOM 2715 O O . VAL A 1 357 ? -50.228 -12.172 68.115 1.00 78.94 357 VAL A O 1
ATOM 2718 N N . THR A 1 358 ? -52.361 -12.831 68.224 1.00 79.81 358 THR A N 1
ATOM 2719 C CA . THR A 1 358 ? -52.226 -13.785 67.114 1.00 79.81 358 THR A CA 1
ATOM 2720 C C . THR A 1 358 ? -52.132 -13.088 65.763 1.00 79.81 358 THR A C 1
ATOM 2722 O O . THR A 1 358 ? -51.313 -13.510 64.949 1.00 79.81 358 THR A O 1
ATOM 2725 N N . GLU A 1 359 ? -52.869 -11.998 65.555 1.00 83.00 359 GLU A N 1
ATOM 2726 C CA . GLU A 1 359 ? -52.766 -11.139 64.374 1.00 83.00 359 GLU A CA 1
ATOM 2727 C C . GLU A 1 359 ? -51.408 -10.445 64.309 1.00 83.00 359 GLU A C 1
ATOM 2729 O O . GLU A 1 359 ? -50.763 -10.489 63.268 1.00 83.00 359 GLU A O 1
ATOM 2734 N N . LEU A 1 360 ? -50.905 -9.906 65.425 1.00 82.31 360 LEU A N 1
ATOM 2735 C CA . LEU A 1 360 ? -49.554 -9.343 65.508 1.00 82.31 360 LEU A CA 1
ATOM 2736 C C . LEU A 1 360 ? -48.485 -10.393 65.216 1.00 82.31 360 LEU A C 1
ATOM 2738 O O . LEU A 1 360 ? -47.547 -10.118 64.485 1.00 82.31 360 LEU A O 1
ATOM 2742 N N . ARG A 1 361 ? -48.629 -11.622 65.723 1.00 82.69 361 ARG A N 1
ATOM 2743 C CA . ARG A 1 361 ? -47.710 -12.721 65.379 1.00 82.69 361 ARG A CA 1
ATOM 2744 C C . ARG A 1 361 ? -47.832 -13.143 63.921 1.00 82.69 361 ARG A C 1
ATOM 2746 O O . ARG A 1 361 ? -46.856 -13.614 63.342 1.00 82.69 361 ARG A O 1
ATOM 2753 N N . HIS A 1 362 ? -49.022 -13.048 63.335 1.00 85.31 362 HIS A N 1
ATOM 2754 C CA . HIS A 1 362 ? -49.224 -13.329 61.921 1.00 85.31 362 HIS A CA 1
ATOM 2755 C C . HIS A 1 362 ? -48.595 -12.234 61.058 1.00 85.31 362 HIS A C 1
ATOM 2757 O O . HIS A 1 362 ? -47.873 -12.565 60.123 1.00 85.31 362 HIS A O 1
ATOM 2763 N N . SER A 1 363 ? -48.772 -10.960 61.416 1.00 82.25 363 SER A N 1
ATOM 2764 C CA . SER A 1 363 ? -48.132 -9.842 60.727 1.00 82.25 363 SER A CA 1
ATOM 2765 C C . SER A 1 363 ? -46.616 -9.866 60.920 1.00 82.25 363 SER A C 1
ATOM 2767 O O . SER A 1 363 ? -45.894 -9.655 59.960 1.00 82.25 363 SER A O 1
ATOM 2769 N N . GLU A 1 364 ? -46.104 -10.256 62.090 1.00 86.31 364 GLU A N 1
ATOM 2770 C CA . GLU A 1 36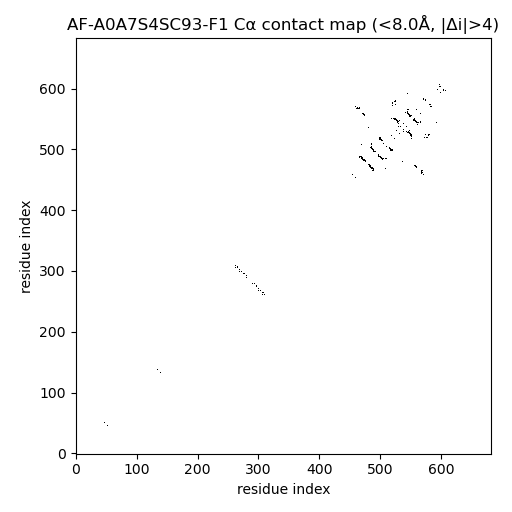4 ? -44.670 -10.455 62.344 1.00 86.31 364 GLU A CA 1
ATOM 2771 C C . GLU A 1 364 ? -44.099 -11.610 61.501 1.00 86.31 364 GLU A C 1
ATOM 2773 O O . GLU A 1 364 ? -43.001 -11.520 60.949 1.00 86.31 364 GLU A O 1
ATOM 2778 N N . LYS A 1 365 ? -44.867 -12.689 61.312 1.00 87.75 365 LYS A N 1
ATOM 2779 C CA . LYS A 1 365 ? -44.508 -13.766 60.375 1.00 87.75 365 LYS A CA 1
ATOM 2780 C C . LYS A 1 365 ? -44.560 -13.314 58.917 1.00 87.75 365 LYS A C 1
ATOM 2782 O O . LYS A 1 365 ? -43.704 -13.717 58.140 1.00 87.75 365 LYS A O 1
ATOM 2787 N N . GLN A 1 366 ? -45.531 -12.487 58.537 1.00 87.94 366 GLN A N 1
ATOM 2788 C CA . GLN A 1 366 ? -45.617 -11.933 57.184 1.00 87.94 366 GLN A CA 1
ATOM 2789 C C . GLN A 1 366 ? -44.486 -10.938 56.912 1.00 87.94 366 GLN A C 1
ATOM 2791 O O . GLN A 1 366 ? -43.873 -11.005 55.854 1.00 87.94 366 GLN A O 1
ATOM 2796 N N . MET A 1 367 ? -44.162 -10.078 57.877 1.00 85.56 367 MET A N 1
ATOM 2797 C CA . MET A 1 367 ? -43.042 -9.141 57.821 1.00 85.56 367 MET A CA 1
ATOM 2798 C C . MET A 1 367 ? -41.714 -9.889 57.749 1.00 85.56 367 MET A C 1
ATOM 2800 O O . MET A 1 367 ? -40.929 -9.611 56.856 1.00 85.56 367 MET A O 1
ATOM 2804 N N . SER A 1 368 ? -41.486 -10.903 58.591 1.00 88.50 368 SER A N 1
ATOM 2805 C CA . SER A 1 368 ? -40.256 -11.707 58.502 1.00 88.50 368 SER A CA 1
ATOM 2806 C C . SER A 1 368 ? -40.169 -12.515 57.202 1.00 88.50 368 SER A C 1
ATOM 2808 O O . SER A 1 368 ? -39.076 -12.702 56.673 1.00 88.50 368 SER A O 1
ATOM 2810 N N . PHE A 1 369 ? -41.298 -12.966 56.644 1.00 92.06 369 PHE A N 1
ATOM 2811 C CA . PHE A 1 369 ? -41.329 -13.596 55.323 1.00 92.06 369 PHE A CA 1
ATOM 2812 C C . PHE A 1 369 ? -40.999 -12.601 54.201 1.00 92.06 369 PHE A C 1
ATOM 2814 O O . PHE A 1 369 ? -40.196 -12.921 53.329 1.00 92.06 369 PHE A O 1
ATOM 2821 N N . MET A 1 370 ? -41.577 -11.398 54.241 1.00 89.00 370 MET A N 1
ATOM 2822 C CA . MET A 1 370 ? -41.279 -10.306 53.310 1.00 89.00 370 MET A CA 1
ATOM 2823 C C . MET A 1 370 ? -39.810 -9.882 53.401 1.00 89.00 370 MET A C 1
ATOM 2825 O O . MET A 1 370 ? -39.146 -9.814 52.375 1.00 89.00 370 MET A O 1
ATOM 2829 N N . GLU A 1 371 ? -39.271 -9.699 54.607 1.00 90.19 371 GLU A N 1
ATOM 2830 C CA . GLU A 1 371 ? -37.855 -9.388 54.836 1.00 90.19 371 GLU A CA 1
ATOM 2831 C C . GLU A 1 371 ? -36.944 -10.508 54.321 1.00 90.19 371 GLU A C 1
ATOM 2833 O O . GLU A 1 371 ? -35.931 -10.236 53.682 1.00 90.19 371 GLU A O 1
ATOM 2838 N N . ALA A 1 372 ? -37.299 -11.778 54.540 1.00 88.88 372 ALA A N 1
ATOM 2839 C CA . ALA A 1 372 ? -36.541 -12.906 54.000 1.00 88.88 372 ALA A CA 1
ATOM 2840 C C . ALA A 1 372 ? -36.594 -12.950 52.463 1.00 88.88 372 ALA A C 1
ATOM 2842 O O . ALA A 1 372 ? -35.589 -13.251 51.815 1.00 88.88 372 ALA A O 1
ATOM 2843 N N . GLN A 1 373 ? -37.745 -12.627 51.870 1.00 91.19 373 GLN A N 1
ATOM 2844 C CA . GLN A 1 373 ? -37.911 -12.535 50.422 1.00 91.19 373 GLN A CA 1
ATOM 2845 C C . GLN A 1 373 ? -37.114 -11.363 49.837 1.00 91.19 373 GLN A C 1
ATOM 2847 O O . GLN A 1 373 ? -36.469 -11.517 48.801 1.00 91.19 373 GLN A O 1
ATOM 2852 N N . GLU A 1 374 ? -37.120 -10.211 50.500 1.00 90.88 374 GLU A N 1
ATOM 2853 C CA . GLU A 1 374 ? -36.372 -9.023 50.100 1.00 90.88 374 GLU A CA 1
ATOM 2854 C C . GLU A 1 374 ? -34.864 -9.242 50.243 1.00 90.88 374 GLU A C 1
ATOM 2856 O O . GLU A 1 374 ? -34.119 -8.943 49.315 1.00 90.88 374 GLU A O 1
ATOM 2861 N N . GLN A 1 375 ? -34.412 -9.891 51.319 1.00 89.81 375 GLN A N 1
ATOM 2862 C CA . GLN A 1 375 ? -33.023 -10.333 51.455 1.00 89.81 375 GLN A CA 1
ATOM 2863 C C . GLN A 1 375 ? -32.628 -11.336 50.365 1.00 89.81 375 GLN A C 1
ATOM 2865 O O . GLN A 1 375 ? -31.504 -11.276 49.870 1.00 89.81 375 GLN A O 1
ATOM 2870 N N . SER A 1 376 ? -33.525 -12.246 49.960 1.00 89.44 376 SER A N 1
ATOM 2871 C CA . SER A 1 376 ? -33.262 -13.158 48.836 1.00 89.44 376 SER A CA 1
ATOM 2872 C C . SER A 1 376 ? -33.106 -12.388 47.527 1.00 89.44 376 SER A C 1
ATOM 2874 O O . SER A 1 376 ? -32.114 -12.573 46.829 1.00 89.44 376 SER A O 1
ATOM 2876 N N . ARG A 1 377 ? -34.030 -11.466 47.228 1.00 90.12 377 ARG A N 1
ATOM 2877 C CA . ARG A 1 377 ? -33.970 -10.615 46.029 1.00 90.12 377 ARG A CA 1
ATOM 2878 C C . ARG A 1 377 ? -32.740 -9.715 46.020 1.00 90.12 377 ARG A C 1
ATOM 2880 O O . ARG A 1 377 ? -32.117 -9.552 44.979 1.00 90.12 377 ARG A O 1
ATOM 2887 N N . SER A 1 378 ? -32.370 -9.167 47.173 1.00 89.50 378 SER A N 1
ATOM 2888 C CA . SER A 1 378 ? -31.177 -8.339 47.332 1.00 89.50 378 SER A CA 1
ATOM 2889 C C . SER A 1 378 ? -29.916 -9.155 47.039 1.00 89.50 378 SER A C 1
ATOM 2891 O O . SER A 1 378 ? -29.130 -8.747 46.189 1.00 89.50 378 SER A O 1
ATOM 2893 N N . ARG A 1 379 ? -29.789 -10.370 47.592 1.00 90.62 379 ARG A N 1
ATOM 2894 C CA . ARG A 1 379 ? -28.674 -11.287 47.283 1.00 90.62 379 ARG A CA 1
ATOM 2895 C C . ARG A 1 379 ? -28.635 -11.716 45.819 1.00 90.62 379 ARG A C 1
ATOM 2897 O O . ARG A 1 379 ? -27.558 -11.825 45.245 1.00 90.62 379 ARG A O 1
ATOM 2904 N N . GLU A 1 380 ? -29.791 -11.973 45.212 1.00 90.81 380 GLU A N 1
ATOM 2905 C CA . GLU A 1 380 ? -29.888 -12.285 43.781 1.00 90.81 380 GLU A CA 1
ATOM 2906 C C . GLU A 1 380 ? -29.458 -11.087 42.923 1.00 90.81 380 GLU A C 1
ATOM 2908 O O . GLU A 1 380 ? -28.731 -11.263 41.945 1.00 90.81 380 GLU A O 1
ATOM 2913 N N . SER A 1 381 ? -29.839 -9.867 43.317 1.00 90.25 381 SER A N 1
ATOM 2914 C CA . SER A 1 381 ? -29.423 -8.639 42.636 1.00 90.25 381 SER A CA 1
ATOM 2915 C C . SER A 1 381 ? -27.921 -8.384 42.777 1.00 90.25 381 SER A C 1
ATOM 2917 O O . SER A 1 381 ? -27.266 -8.105 41.777 1.00 90.25 381 SER A O 1
ATOM 2919 N N . GLU A 1 382 ? -27.349 -8.579 43.969 1.00 92.56 382 GLU A N 1
ATOM 2920 C CA . GLU A 1 382 ? -25.907 -8.469 44.213 1.00 92.56 382 GLU A CA 1
ATOM 2921 C C . GLU A 1 382 ? -25.136 -9.503 43.389 1.00 92.56 382 GLU A C 1
ATOM 2923 O O . GLU A 1 382 ? -24.173 -9.155 42.712 1.00 92.56 382 GLU A O 1
ATOM 2928 N N . ALA A 1 383 ? -25.602 -10.756 43.353 1.00 91.31 383 ALA A N 1
ATOM 2929 C CA . ALA A 1 383 ? -24.995 -11.795 42.526 1.00 91.31 383 ALA A CA 1
ATOM 2930 C C . ALA A 1 383 ? -25.057 -11.458 41.024 1.00 91.31 383 ALA A C 1
ATOM 2932 O O . ALA A 1 383 ? -24.110 -11.741 40.288 1.00 91.31 383 ALA A O 1
ATOM 2933 N N . CYS A 1 384 ? -26.147 -10.834 40.566 1.00 93.31 384 CYS A N 1
ATOM 2934 C CA . CYS A 1 384 ? -26.288 -10.372 39.187 1.00 93.31 384 CYS A CA 1
ATOM 2935 C C . CYS A 1 384 ? -25.332 -9.210 38.867 1.00 93.31 384 CYS A C 1
ATOM 2937 O O . CYS A 1 384 ? -24.718 -9.197 37.798 1.00 93.31 384 CYS A O 1
ATOM 2939 N N . ILE A 1 385 ? -25.178 -8.253 39.787 1.00 90.81 385 ILE A N 1
ATOM 2940 C CA . ILE A 1 385 ? -24.239 -7.130 39.652 1.00 90.81 385 ILE A CA 1
ATOM 2941 C C . ILE A 1 385 ? -22.799 -7.650 39.620 1.00 90.81 385 ILE A C 1
ATOM 2943 O O . ILE A 1 385 ? -22.034 -7.260 38.738 1.00 90.81 385 ILE A O 1
ATOM 2947 N N . ASP A 1 386 ? -22.447 -8.579 40.509 1.00 91.56 386 ASP A N 1
ATOM 2948 C CA . ASP A 1 386 ? -21.125 -9.206 40.560 1.00 91.56 386 ASP A CA 1
ATOM 2949 C C . ASP A 1 386 ? -20.792 -9.962 39.268 1.00 91.56 386 ASP A C 1
ATOM 2951 O O . ASP A 1 386 ? -19.680 -9.847 38.746 1.00 91.56 386 ASP A O 1
ATOM 2955 N N . GLU A 1 387 ? -21.738 -10.733 38.725 1.00 92.94 387 GLU A N 1
ATOM 2956 C CA . GLU A 1 387 ? -21.517 -11.452 37.467 1.00 92.94 387 GLU A CA 1
ATOM 2957 C C . GLU A 1 387 ? -21.382 -10.479 36.287 1.00 92.94 387 GLU A C 1
ATOM 2959 O O . GLU A 1 387 ? -20.474 -10.632 35.467 1.00 92.94 387 GLU A O 1
ATOM 2964 N N . SER A 1 388 ? -22.194 -9.417 36.250 1.00 91.75 388 SER A N 1
ATOM 2965 C CA . SER A 1 388 ? -22.073 -8.346 35.255 1.00 91.75 388 SER A CA 1
ATOM 2966 C C . SER A 1 388 ? -20.722 -7.625 35.348 1.00 91.75 388 SER A C 1
ATOM 2968 O O . SER A 1 388 ? -20.063 -7.400 34.332 1.00 91.75 388 SER A O 1
ATOM 2970 N N . ALA A 1 389 ? -20.244 -7.322 36.559 1.00 92.88 389 ALA A N 1
ATOM 2971 C CA . ALA A 1 389 ? -18.943 -6.696 36.784 1.00 92.88 389 ALA A CA 1
ATOM 2972 C C . ALA A 1 389 ? -17.786 -7.598 36.326 1.00 92.88 389 ALA A C 1
ATOM 2974 O O . ALA A 1 389 ? -16.854 -7.135 35.662 1.00 92.88 389 ALA A O 1
ATOM 2975 N N . ARG A 1 390 ? -17.860 -8.908 36.603 1.00 94.31 390 ARG A N 1
ATOM 2976 C CA . ARG A 1 390 ? -16.886 -9.887 36.089 1.00 94.31 390 ARG A CA 1
ATOM 2977 C C . ARG A 1 390 ? -16.911 -9.961 34.570 1.00 94.31 390 ARG A C 1
ATOM 2979 O O . ARG A 1 390 ? -15.850 -10.077 33.958 1.00 94.31 390 ARG A O 1
ATOM 2986 N N . GLN A 1 391 ? -18.090 -9.899 33.961 1.00 93.69 391 GLN A N 1
ATOM 2987 C CA . GLN A 1 391 ? -18.224 -9.943 32.511 1.00 93.69 391 GLN A CA 1
ATOM 2988 C C . GLN A 1 391 ? -17.666 -8.680 31.848 1.00 93.69 391 GLN A C 1
ATOM 2990 O O . GLN A 1 391 ? -16.905 -8.792 30.890 1.00 93.69 391 GLN A O 1
ATOM 2995 N N . LEU A 1 392 ? -17.934 -7.497 32.404 1.00 92.88 392 LEU A N 1
ATOM 2996 C CA . LEU A 1 392 ? -17.307 -6.248 31.963 1.00 92.88 392 LEU A CA 1
ATOM 2997 C C . LEU A 1 392 ? -15.783 -6.297 32.098 1.00 92.88 392 LEU A C 1
ATOM 2999 O O . LEU A 1 392 ? -15.077 -5.873 31.186 1.00 92.88 392 LEU A O 1
ATOM 3003 N N . HIS A 1 393 ? -15.266 -6.862 33.190 1.00 92.62 393 HIS A N 1
ATOM 3004 C CA . HIS A 1 393 ? -13.827 -7.023 33.368 1.00 92.62 393 HIS A CA 1
ATOM 3005 C C . HIS A 1 393 ? -13.214 -7.964 32.318 1.00 92.62 393 HIS A C 1
ATOM 3007 O O . HIS A 1 393 ? -12.201 -7.611 31.718 1.00 92.62 393 HIS A O 1
ATOM 3013 N N . ARG A 1 394 ? -13.848 -9.111 32.026 1.00 93.81 394 ARG A N 1
ATOM 3014 C CA . ARG A 1 394 ? -13.410 -10.020 30.946 1.00 93.81 394 ARG A CA 1
ATOM 3015 C C . ARG A 1 394 ? -13.398 -9.312 29.594 1.00 93.81 394 ARG A C 1
ATOM 3017 O O . ARG A 1 394 ? -12.372 -9.327 28.925 1.00 93.81 394 ARG A O 1
ATOM 3024 N N . ASN A 1 395 ? -14.482 -8.620 29.250 1.00 92.25 395 ASN A N 1
ATOM 3025 C CA . ASN A 1 395 ? -14.577 -7.867 28.000 1.00 92.25 395 ASN A CA 1
ATOM 3026 C C . ASN A 1 395 ? -13.505 -6.766 27.919 1.00 92.25 395 ASN A C 1
ATOM 3028 O O . ASN A 1 395 ? -12.927 -6.537 26.860 1.00 92.25 395 ASN A O 1
ATOM 3032 N N . SER A 1 396 ? -13.204 -6.098 29.037 1.00 92.75 396 SER A N 1
ATOM 3033 C CA . SER A 1 396 ? -12.137 -5.097 29.110 1.00 92.75 396 SER A CA 1
ATOM 3034 C C . SER A 1 396 ? -10.750 -5.713 28.906 1.00 92.75 396 SER A C 1
ATOM 3036 O O . SER A 1 396 ? -9.917 -5.099 28.242 1.00 92.75 396 SER A O 1
ATOM 3038 N N . CYS A 1 397 ? -10.485 -6.897 29.465 1.00 95.38 397 CYS A N 1
ATOM 3039 C CA . CYS A 1 397 ? -9.235 -7.622 29.238 1.00 95.38 397 CYS A CA 1
ATOM 3040 C C . CYS A 1 397 ? -9.109 -8.073 27.778 1.00 95.38 397 CYS A C 1
ATOM 3042 O O . CYS A 1 397 ? -8.070 -7.841 27.168 1.00 95.38 397 CYS A O 1
ATOM 3044 N N . GLU A 1 398 ? -10.169 -8.636 27.197 1.00 92.94 398 GLU A N 1
ATOM 3045 C CA . GLU A 1 398 ? -10.200 -9.038 25.786 1.00 92.94 398 GLU A CA 1
ATOM 3046 C C . GLU A 1 398 ? -9.975 -7.837 24.855 1.00 92.94 398 GLU A C 1
ATOM 3048 O O . GLU A 1 398 ? -9.191 -7.920 23.910 1.00 92.94 398 GLU A O 1
ATOM 3053 N N . LEU A 1 399 ? -10.589 -6.685 25.148 1.00 92.94 399 LEU A N 1
ATOM 3054 C CA . LEU A 1 399 ? -10.369 -5.459 24.381 1.00 92.94 399 LEU A CA 1
ATOM 3055 C C . LEU A 1 399 ? -8.910 -4.988 24.468 1.00 92.94 399 LEU A C 1
ATOM 3057 O O . LEU A 1 399 ? -8.330 -4.613 23.448 1.00 92.94 399 LEU A O 1
ATOM 3061 N N . ALA A 1 400 ? -8.302 -5.038 25.657 1.00 93.94 400 ALA A N 1
ATOM 3062 C CA . ALA A 1 400 ? -6.897 -4.683 25.845 1.00 93.94 400 ALA A CA 1
ATOM 3063 C C . ALA A 1 400 ? -5.954 -5.643 25.095 1.00 93.94 400 ALA A C 1
ATOM 3065 O O . ALA A 1 400 ? -4.982 -5.198 24.482 1.00 93.94 400 ALA A O 1
ATOM 3066 N N . GLU A 1 401 ? -6.253 -6.945 25.079 1.00 94.31 401 GLU A N 1
ATOM 3067 C CA . GLU A 1 401 ? -5.502 -7.942 24.307 1.00 94.31 401 GLU A CA 1
ATOM 3068 C C . GLU A 1 401 ? -5.619 -7.703 22.796 1.00 94.31 401 GLU A C 1
ATOM 3070 O O . GLU A 1 401 ? -4.612 -7.742 22.084 1.00 94.31 401 GLU A O 1
ATOM 3075 N N . VAL A 1 402 ? -6.819 -7.388 22.300 1.00 93.12 402 VAL A N 1
ATOM 3076 C CA . VAL A 1 402 ? -7.045 -7.054 20.885 1.00 93.12 402 VAL A CA 1
ATOM 3077 C C . VAL A 1 402 ? -6.307 -5.773 20.497 1.00 93.12 402 VAL A C 1
ATOM 3079 O O . VAL A 1 402 ? -5.669 -5.735 19.445 1.00 93.12 402 VAL A O 1
ATOM 3082 N N . GLN A 1 403 ? -6.328 -4.740 21.343 1.00 94.50 403 GLN A N 1
ATOM 3083 C CA . GLN A 1 403 ? -5.569 -3.507 21.115 1.00 94.50 403 GLN A CA 1
ATOM 3084 C C . GLN A 1 403 ? -4.057 -3.763 21.099 1.00 94.50 403 GLN A C 1
ATOM 3086 O O . GLN A 1 403 ? -3.360 -3.271 20.211 1.00 94.50 403 GLN A O 1
ATOM 3091 N N . ALA A 1 404 ? -3.543 -4.581 22.022 1.00 94.50 404 ALA A N 1
ATOM 3092 C CA . ALA A 1 404 ? -2.134 -4.965 22.038 1.00 94.50 404 ALA A CA 1
ATOM 3093 C C . ALA A 1 404 ? -1.740 -5.756 20.777 1.00 94.50 404 ALA A C 1
ATOM 3095 O O . ALA A 1 404 ? -0.700 -5.484 20.174 1.00 94.50 404 ALA A O 1
ATOM 3096 N N . ALA A 1 405 ? -2.584 -6.694 20.337 1.00 93.25 405 ALA A N 1
ATOM 3097 C CA . ALA A 1 405 ? -2.377 -7.444 19.101 1.00 93.25 405 ALA A CA 1
ATOM 3098 C C . ALA A 1 405 ? -2.417 -6.537 17.860 1.00 93.25 405 ALA A C 1
ATOM 3100 O O . ALA A 1 405 ? -1.616 -6.717 16.941 1.00 93.25 405 ALA A O 1
ATOM 3101 N N . HIS A 1 406 ? -3.306 -5.541 17.844 1.00 92.56 406 HIS A N 1
ATOM 3102 C CA . HIS A 1 406 ? -3.393 -4.555 16.772 1.00 92.56 406 HIS A CA 1
ATOM 3103 C C . HIS A 1 406 ? -2.116 -3.712 16.674 1.00 92.56 406 HIS A C 1
ATOM 3105 O O . HIS A 1 406 ? -1.501 -3.671 15.611 1.00 92.56 406 HIS A O 1
ATOM 3111 N N . LEU A 1 407 ? -1.651 -3.138 17.788 1.00 95.12 407 LEU A N 1
ATOM 3112 C CA . LEU A 1 407 ? -0.405 -2.362 17.830 1.00 95.12 407 LEU A CA 1
ATOM 3113 C C . LEU A 1 407 ? 0.816 -3.206 17.431 1.00 95.12 407 LEU A C 1
ATOM 3115 O O . LEU A 1 407 ? 1.696 -2.734 16.710 1.00 95.12 407 LEU A O 1
ATOM 3119 N N . ALA A 1 408 ? 0.866 -4.475 17.846 1.00 95.44 408 ALA A N 1
ATOM 3120 C CA . ALA A 1 408 ? 1.921 -5.397 17.430 1.00 95.44 408 ALA A CA 1
ATOM 3121 C C . ALA A 1 408 ? 1.888 -5.671 15.914 1.00 95.44 408 ALA A C 1
ATOM 3123 O O . ALA A 1 408 ? 2.939 -5.722 15.270 1.00 95.44 408 ALA A O 1
ATOM 3124 N N . ALA A 1 409 ? 0.695 -5.812 15.328 1.00 93.00 409 ALA A N 1
ATOM 3125 C CA . ALA A 1 409 ? 0.526 -5.987 13.889 1.00 93.00 409 ALA A CA 1
ATOM 3126 C C . ALA A 1 409 ? 0.921 -4.727 13.101 1.00 93.00 409 ALA A C 1
ATOM 3128 O O . ALA A 1 409 ? 1.575 -4.842 12.063 1.00 93.00 409 ALA A O 1
ATOM 3129 N N . GLU A 1 410 ? 0.585 -3.534 13.599 1.00 93.88 410 GLU A N 1
ATOM 3130 C CA . GLU A 1 410 ? 1.020 -2.265 13.005 1.00 93.88 410 GLU A CA 1
ATOM 3131 C C . GLU A 1 410 ? 2.543 -2.119 13.039 1.00 93.88 410 GLU A C 1
ATOM 3133 O O . GLU A 1 410 ? 3.152 -1.801 12.016 1.00 93.88 410 GLU A O 1
ATOM 3138 N N . HIS A 1 411 ? 3.178 -2.434 14.172 1.00 95.12 411 HIS A N 1
ATOM 3139 C CA . HIS A 1 411 ? 4.636 -2.412 14.289 1.00 95.12 411 HIS A CA 1
ATOM 3140 C C . HIS A 1 411 ? 5.299 -3.382 13.300 1.00 95.12 411 HIS A C 1
ATOM 3142 O O . HIS A 1 411 ? 6.219 -3.001 12.577 1.00 95.12 411 HIS A O 1
ATOM 3148 N N . ALA A 1 412 ? 4.794 -4.616 13.193 1.00 94.31 412 ALA A N 1
ATOM 3149 C CA . ALA A 1 412 ? 5.294 -5.597 12.229 1.00 94.31 412 ALA A CA 1
ATOM 3150 C C . ALA A 1 412 ? 5.102 -5.140 10.768 1.00 94.31 412 ALA A C 1
ATOM 3152 O O . ALA A 1 412 ? 5.967 -5.365 9.914 1.00 94.31 412 ALA A O 1
ATOM 3153 N N . ALA A 1 413 ? 3.986 -4.471 10.462 1.00 92.75 413 ALA A N 1
ATOM 3154 C CA . ALA A 1 413 ? 3.741 -3.900 9.141 1.00 92.75 413 ALA A CA 1
ATOM 3155 C C . ALA A 1 413 ? 4.725 -2.762 8.821 1.00 92.75 413 ALA A C 1
ATOM 3157 O O . ALA A 1 413 ? 5.231 -2.684 7.697 1.00 92.75 413 ALA A O 1
ATOM 3158 N N . GLU A 1 414 ? 5.038 -1.912 9.799 1.00 95.00 414 GLU A N 1
ATOM 3159 C CA . GLU A 1 414 ? 5.981 -0.805 9.640 1.00 95.00 414 GLU A CA 1
ATOM 3160 C C . GLU A 1 414 ? 7.430 -1.300 9.494 1.00 95.00 414 GLU A C 1
ATOM 3162 O O . GLU A 1 414 ? 8.167 -0.829 8.622 1.00 95.00 414 GLU A O 1
ATOM 3167 N N . GLU A 1 415 ? 7.822 -2.335 10.244 1.00 94.75 415 GLU A N 1
ATOM 3168 C CA . GLU A 1 415 ? 9.100 -3.032 10.055 1.00 94.75 415 GLU A CA 1
ATOM 3169 C C . GLU A 1 415 ? 9.217 -3.622 8.645 1.00 94.75 415 GLU A C 1
ATOM 3171 O O . GLU A 1 415 ? 10.247 -3.467 7.976 1.00 94.75 415 GLU A O 1
ATOM 3176 N N . HIS A 1 416 ? 8.147 -4.250 8.147 1.00 92.81 416 HIS A N 1
ATOM 3177 C CA . HIS A 1 416 ? 8.113 -4.786 6.791 1.00 92.81 416 HIS A CA 1
ATOM 3178 C C . HIS A 1 416 ? 8.215 -3.675 5.731 1.00 92.81 416 HIS A C 1
ATOM 3180 O O . HIS A 1 416 ? 8.949 -3.831 4.751 1.00 92.81 416 HIS A O 1
ATOM 3186 N N . ARG A 1 417 ? 7.549 -2.525 5.925 1.00 94.19 417 ARG A N 1
ATOM 3187 C CA . ARG A 1 417 ? 7.687 -1.347 5.045 1.00 94.19 417 ARG A CA 1
ATOM 3188 C C . ARG A 1 417 ? 9.120 -0.819 5.034 1.00 94.19 417 ARG A C 1
ATOM 3190 O O . ARG A 1 417 ? 9.685 -0.628 3.957 1.00 94.19 417 ARG A O 1
ATOM 3197 N N . CYS A 1 418 ? 9.738 -0.652 6.202 1.00 96.00 418 CYS A N 1
ATOM 3198 C CA . CYS A 1 418 ? 11.130 -0.216 6.314 1.00 96.00 418 CYS A CA 1
ATOM 3199 C C . CYS A 1 418 ? 12.095 -1.190 5.620 1.00 96.00 418 CYS A C 1
ATOM 3201 O O . CYS A 1 418 ? 13.004 -0.765 4.903 1.00 96.00 418 CYS A O 1
ATOM 3203 N N . SER A 1 419 ? 11.879 -2.496 5.789 1.00 95.31 419 SER A N 1
ATOM 3204 C CA . SER A 1 419 ? 12.652 -3.546 5.118 1.00 95.31 419 SER A CA 1
ATOM 3205 C C . SER A 1 419 ? 12.505 -3.483 3.593 1.00 95.31 419 SER A C 1
ATOM 3207 O O . SER A 1 419 ? 13.502 -3.514 2.868 1.00 95.31 419 SER A O 1
ATOM 3209 N N . ALA A 1 420 ? 11.281 -3.297 3.090 1.00 93.19 420 ALA A N 1
ATOM 3210 C CA . ALA A 1 420 ? 11.015 -3.164 1.660 1.00 93.19 420 ALA A CA 1
ATOM 3211 C C . ALA A 1 420 ? 11.694 -1.926 1.048 1.00 93.19 420 ALA A C 1
ATOM 3213 O O . ALA A 1 420 ? 12.295 -2.024 -0.023 1.00 93.19 420 ALA A O 1
ATOM 3214 N N . VAL A 1 421 ? 11.660 -0.781 1.740 1.00 95.44 421 VAL A N 1
ATOM 3215 C CA . VAL A 1 421 ? 12.341 0.449 1.298 1.00 95.44 421 VAL A CA 1
ATOM 3216 C C . VAL A 1 421 ? 13.858 0.256 1.258 1.00 95.44 421 VAL A C 1
ATOM 3218 O O . VAL A 1 421 ? 14.497 0.651 0.281 1.00 95.44 421 VAL 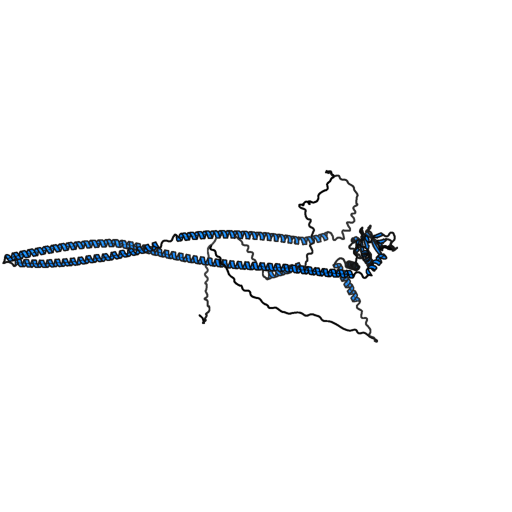A O 1
ATOM 3221 N N . ARG A 1 422 ? 14.445 -0.395 2.273 1.00 95.88 422 ARG A N 1
ATOM 3222 C CA . ARG A 1 422 ? 15.880 -0.736 2.278 1.00 95.88 422 ARG A CA 1
ATOM 3223 C C . ARG A 1 422 ? 16.245 -1.635 1.096 1.00 95.88 422 ARG A C 1
ATOM 3225 O O . ARG A 1 422 ? 17.168 -1.311 0.356 1.00 95.88 422 ARG A O 1
ATOM 3232 N N . ALA A 1 423 ? 15.462 -2.683 0.843 1.00 92.69 423 ALA A N 1
ATOM 3233 C CA . ALA A 1 423 ? 15.676 -3.569 -0.299 1.00 92.69 423 ALA A CA 1
ATOM 3234 C C . ALA A 1 423 ? 15.562 -2.837 -1.653 1.00 92.69 423 ALA A C 1
ATOM 3236 O O . ALA A 1 423 ? 16.300 -3.145 -2.593 1.00 92.69 423 ALA A O 1
ATOM 3237 N N . GLU A 1 424 ? 14.663 -1.853 -1.778 1.00 94.38 424 GLU A N 1
ATOM 3238 C CA . GLU A 1 424 ? 14.562 -1.035 -2.990 1.00 94.38 424 GLU A CA 1
ATOM 3239 C C . GLU A 1 424 ? 15.785 -0.123 -3.175 1.00 94.38 424 GLU A C 1
ATOM 3241 O O . GLU A 1 424 ? 16.293 -0.001 -4.295 1.00 94.38 424 GLU A O 1
ATOM 3246 N N . LEU A 1 425 ? 16.282 0.493 -2.099 1.00 95.50 425 LEU A N 1
ATOM 3247 C CA . LEU A 1 425 ? 17.499 1.307 -2.130 1.00 95.50 425 LEU A CA 1
ATOM 3248 C C . LEU A 1 425 ? 18.718 0.472 -2.539 1.00 95.50 425 LEU A C 1
ATOM 3250 O O . LEU A 1 425 ? 19.433 0.868 -3.463 1.00 95.50 425 LEU A O 1
ATOM 3254 N N . ASP A 1 426 ? 18.886 -0.715 -1.958 1.00 93.62 426 ASP A N 1
ATOM 3255 C CA . ASP A 1 426 ? 19.956 -1.650 -2.321 1.00 93.62 426 ASP A CA 1
ATOM 3256 C C . ASP A 1 426 ? 19.856 -2.062 -3.798 1.00 93.62 426 ASP A C 1
ATOM 3258 O O . ASP A 1 426 ? 20.845 -2.063 -4.538 1.00 93.62 426 ASP A O 1
ATOM 3262 N N . ALA A 1 427 ? 18.640 -2.340 -4.282 1.00 92.75 427 ALA A N 1
ATOM 3263 C CA . ALA A 1 427 ? 18.407 -2.662 -5.685 1.00 92.75 427 ALA A CA 1
ATOM 3264 C C . ALA A 1 427 ? 18.730 -1.483 -6.621 1.00 92.75 427 ALA A C 1
ATOM 3266 O O . ALA A 1 427 ? 19.272 -1.694 -7.712 1.00 92.75 427 ALA A O 1
ATOM 3267 N N . ARG A 1 428 ? 18.417 -0.240 -6.229 1.00 93.62 428 ARG A N 1
ATOM 3268 C CA . ARG A 1 428 ? 18.791 0.965 -6.990 1.00 93.62 428 ARG A CA 1
ATOM 3269 C C . ARG A 1 428 ? 20.305 1.143 -7.026 1.00 93.62 428 ARG A C 1
ATOM 3271 O O . ARG A 1 428 ? 20.848 1.385 -8.105 1.00 93.62 428 ARG A O 1
ATOM 3278 N N . GLN A 1 429 ? 20.987 0.958 -5.900 1.00 94.81 429 GLN A N 1
ATOM 3279 C CA . GLN A 1 429 ? 22.442 1.047 -5.825 1.00 94.81 429 GLN A CA 1
ATOM 3280 C C . GLN A 1 429 ? 23.115 -0.012 -6.712 1.00 94.81 429 GLN A C 1
ATOM 3282 O O . GLN A 1 429 ? 23.955 0.330 -7.546 1.00 94.81 429 GLN A O 1
ATOM 3287 N N . ALA A 1 430 ? 22.653 -1.263 -6.657 1.00 93.31 430 ALA A N 1
ATOM 3288 C CA . ALA A 1 430 ? 23.145 -2.338 -7.518 1.00 93.31 430 ALA A CA 1
ATOM 3289 C C . ALA A 1 430 ? 22.944 -2.044 -9.020 1.00 93.31 430 ALA A C 1
ATOM 3291 O O . ALA A 1 430 ? 23.805 -2.359 -9.848 1.00 93.31 430 ALA A O 1
ATOM 3292 N N . ARG A 1 431 ? 21.825 -1.408 -9.403 1.00 93.75 431 ARG A N 1
ATOM 3293 C CA . ARG A 1 431 ? 21.590 -0.970 -10.793 1.00 93.75 431 ARG A CA 1
ATOM 3294 C C . ARG A 1 431 ? 22.581 0.109 -11.221 1.00 93.75 431 ARG A C 1
ATOM 3296 O O . ARG A 1 431 ? 23.150 -0.012 -12.306 1.00 93.75 431 ARG A O 1
ATOM 3303 N N . MET A 1 432 ? 22.825 1.111 -10.375 1.00 93.31 432 MET A N 1
ATOM 3304 C CA . MET A 1 432 ? 23.808 2.161 -10.662 1.00 93.31 432 MET A CA 1
ATOM 3305 C C . MET A 1 432 ? 25.223 1.591 -10.808 1.00 93.31 432 MET A C 1
ATOM 3307 O O . MET A 1 432 ? 25.944 1.950 -11.739 1.00 93.31 432 MET A O 1
ATOM 3311 N N . GLU A 1 433 ? 25.617 0.646 -9.954 1.00 94.50 433 GLU A N 1
ATOM 3312 C CA . GLU A 1 433 ? 26.915 -0.031 -10.055 1.00 94.50 433 GLU A CA 1
ATOM 3313 C C . GLU A 1 433 ? 27.048 -0.848 -11.347 1.00 94.50 433 GLU A C 1
ATOM 3315 O O . GLU A 1 433 ? 28.090 -0.818 -12.016 1.00 94.50 433 GLU A O 1
ATOM 3320 N N . LEU A 1 434 ? 25.981 -1.546 -11.750 1.00 93.06 434 LEU A N 1
ATOM 3321 C CA . LEU A 1 434 ? 25.947 -2.291 -13.006 1.00 93.06 434 LEU A CA 1
ATOM 3322 C C . LEU A 1 434 ? 26.074 -1.360 -14.221 1.00 93.06 434 LEU A C 1
ATOM 3324 O O . LEU A 1 434 ? 26.814 -1.675 -15.158 1.00 93.06 434 LEU A O 1
ATOM 3328 N N . GLU A 1 435 ? 25.383 -0.221 -14.223 1.00 91.12 435 GLU A N 1
ATOM 3329 C CA . GLU A 1 435 ? 25.502 0.791 -15.278 1.00 91.12 435 GLU A CA 1
ATOM 3330 C C . GLU A 1 435 ? 26.895 1.416 -15.317 1.00 91.12 435 GLU A C 1
ATOM 3332 O O . GLU A 1 435 ? 27.502 1.494 -16.388 1.00 91.12 435 GLU A O 1
ATOM 3337 N N . ALA A 1 436 ? 27.468 1.755 -14.161 1.00 91.06 436 ALA A N 1
ATOM 3338 C CA . ALA A 1 436 ? 28.841 2.233 -14.070 1.00 91.06 436 ALA A CA 1
ATOM 3339 C C . ALA A 1 436 ? 29.829 1.203 -14.645 1.00 91.06 436 ALA A C 1
ATOM 3341 O O . ALA A 1 436 ? 30.737 1.554 -15.406 1.00 91.06 436 ALA A O 1
ATOM 3342 N N . ARG A 1 437 ? 29.630 -0.090 -14.358 1.00 91.50 437 ARG A N 1
ATOM 3343 C CA . ARG A 1 437 ? 30.435 -1.177 -14.930 1.00 91.50 437 ARG A CA 1
ATOM 3344 C C . ARG A 1 437 ? 30.267 -1.278 -16.448 1.00 91.50 437 ARG A C 1
ATOM 3346 O O . ARG A 1 437 ? 31.271 -1.399 -17.152 1.00 91.50 437 ARG A O 1
ATOM 3353 N N . LYS A 1 438 ? 29.038 -1.192 -16.969 1.00 89.19 438 LYS A N 1
ATOM 3354 C CA . LYS A 1 438 ? 28.763 -1.178 -18.419 1.00 89.19 438 LYS A CA 1
ATOM 3355 C C . LYS A 1 438 ? 29.439 0.009 -19.102 1.00 89.19 438 LYS A C 1
ATOM 3357 O O . LYS A 1 438 ? 30.115 -0.187 -20.111 1.00 89.19 438 LYS A O 1
ATOM 3362 N N . ASN A 1 439 ? 29.347 1.202 -18.518 1.00 87.69 439 ASN A N 1
ATOM 3363 C CA . ASN A 1 439 ? 29.997 2.407 -19.029 1.00 87.69 439 ASN A CA 1
ATOM 3364 C C . ASN A 1 439 ? 31.522 2.259 -19.052 1.00 87.69 439 ASN A C 1
ATOM 3366 O O . ASN A 1 439 ? 32.148 2.554 -20.069 1.00 87.69 439 ASN A O 1
ATOM 3370 N N . ARG A 1 440 ? 32.133 1.699 -17.999 1.00 89.00 440 ARG A N 1
ATOM 3371 C CA . ARG A 1 440 ? 33.578 1.394 -17.986 1.00 89.00 440 ARG A CA 1
ATOM 3372 C C . ARG A 1 440 ? 33.976 0.441 -19.118 1.00 89.00 440 ARG A C 1
ATOM 3374 O O . ARG A 1 440 ? 34.997 0.662 -19.767 1.00 89.00 440 ARG A O 1
ATOM 3381 N N . VAL A 1 441 ? 33.181 -0.598 -19.387 1.00 86.38 441 VAL A N 1
ATOM 3382 C CA . VAL A 1 441 ? 33.431 -1.533 -20.501 1.00 86.38 441 VAL A CA 1
ATOM 3383 C C . VAL A 1 441 ? 33.260 -0.846 -21.858 1.00 86.38 441 VAL A C 1
ATOM 3385 O O . VAL A 1 441 ? 34.100 -1.040 -22.738 1.00 86.38 441 VAL A O 1
ATOM 3388 N N . HIS A 1 442 ? 32.228 -0.016 -22.030 1.00 76.88 442 HIS A N 1
ATOM 3389 C CA . HIS A 1 442 ? 32.020 0.761 -23.253 1.00 76.88 442 HIS A CA 1
ATOM 3390 C C . HIS A 1 442 ? 33.176 1.723 -23.527 1.00 76.88 442 HIS A C 1
ATOM 3392 O O . HIS A 1 442 ? 33.694 1.727 -24.640 1.00 76.88 442 HIS A O 1
ATOM 3398 N N . ILE A 1 443 ? 33.644 2.461 -22.516 1.00 76.88 443 ILE A N 1
ATOM 3399 C CA . ILE A 1 443 ? 34.795 3.366 -22.640 1.00 76.88 443 ILE A CA 1
ATOM 3400 C C . ILE A 1 443 ? 36.060 2.584 -23.018 1.00 76.88 443 ILE A C 1
ATOM 3402 O O . ILE A 1 443 ? 36.790 2.998 -23.917 1.00 76.88 443 ILE A O 1
ATOM 3406 N N . ARG A 1 444 ? 36.311 1.423 -22.394 1.00 78.19 444 ARG A N 1
ATOM 3407 C CA . ARG A 1 444 ? 37.456 0.565 -22.751 1.00 78.19 444 ARG A CA 1
ATOM 3408 C C . ARG A 1 444 ? 37.377 0.059 -24.192 1.00 78.19 444 ARG A C 1
ATOM 3410 O O . ARG A 1 444 ? 38.381 0.100 -24.892 1.00 78.19 444 ARG A O 1
ATOM 3417 N N . ARG A 1 445 ? 36.199 -0.373 -24.657 1.00 73.88 445 ARG A N 1
ATOM 3418 C CA . ARG A 1 445 ? 35.991 -0.803 -26.053 1.00 73.88 445 ARG A CA 1
ATOM 3419 C C . ARG A 1 445 ? 36.127 0.351 -27.043 1.00 73.88 445 ARG A C 1
ATOM 3421 O O . ARG A 1 445 ? 36.705 0.153 -28.103 1.00 73.88 445 ARG A O 1
ATOM 3428 N N . ALA A 1 446 ? 35.633 1.538 -26.698 1.00 69.25 446 ALA A N 1
ATOM 3429 C CA . ALA A 1 446 ? 35.778 2.730 -27.526 1.00 69.25 446 ALA A CA 1
ATOM 3430 C C . ALA A 1 446 ? 37.254 3.132 -27.677 1.00 69.25 446 ALA A C 1
ATOM 3432 O O . ALA A 1 446 ? 37.684 3.423 -28.788 1.00 69.25 446 ALA A O 1
ATOM 3433 N N . ARG A 1 447 ? 38.043 3.062 -26.594 1.00 68.94 447 ARG A N 1
ATOM 3434 C CA . ARG A 1 447 ? 39.496 3.312 -26.627 1.00 68.94 447 ARG A CA 1
ATOM 3435 C C . ARG A 1 447 ? 40.253 2.240 -27.416 1.00 68.94 447 ARG A C 1
ATOM 3437 O O . ARG A 1 447 ? 40.973 2.573 -28.345 1.00 68.94 447 ARG A O 1
ATOM 3444 N N . ALA A 1 448 ? 40.002 0.957 -27.152 1.00 64.00 448 ALA A N 1
ATOM 3445 C CA . ALA A 1 448 ? 40.625 -0.133 -27.910 1.00 64.00 448 ALA A CA 1
ATOM 3446 C C . ALA A 1 448 ? 40.252 -0.117 -29.410 1.00 64.00 448 ALA A C 1
ATOM 3448 O O . ALA A 1 448 ? 41.053 -0.503 -30.259 1.00 64.00 448 ALA A O 1
ATOM 3449 N N . GLY A 1 449 ? 39.046 0.354 -29.749 1.00 54.88 449 GLY A N 1
ATOM 3450 C CA . GLY A 1 449 ? 38.580 0.556 -31.124 1.00 54.88 449 GLY A CA 1
ATOM 3451 C C . GLY A 1 449 ? 39.085 1.839 -31.797 1.00 54.88 449 GLY A C 1
ATOM 3452 O O . GLY A 1 449 ? 38.921 1.977 -33.011 1.00 54.88 449 GLY A O 1
ATOM 3453 N N . ALA A 1 450 ? 39.659 2.772 -31.031 1.00 55.75 450 ALA A N 1
ATOM 3454 C CA . ALA A 1 450 ? 40.356 3.948 -31.545 1.00 55.75 450 ALA A CA 1
ATOM 3455 C C . ALA A 1 450 ? 41.828 3.625 -31.859 1.00 55.75 450 ALA A C 1
ATOM 3457 O O . ALA A 1 450 ? 42.332 4.093 -32.872 1.00 55.75 450 ALA A O 1
ATOM 3458 N N . ASP A 1 451 ? 42.469 2.743 -31.083 1.00 47.41 451 ASP A N 1
ATOM 3459 C CA . ASP A 1 451 ? 43.869 2.336 -31.307 1.00 47.41 451 ASP A CA 1
ATOM 3460 C C . ASP A 1 451 ? 44.030 1.211 -32.346 1.00 47.41 451 ASP A C 1
ATOM 3462 O O . ASP A 1 451 ? 45.101 1.027 -32.916 1.00 47.41 451 ASP A O 1
ATOM 3466 N N . THR A 1 452 ? 42.953 0.495 -32.684 1.00 49.97 452 THR A N 1
ATOM 3467 C CA . THR A 1 452 ? 42.895 -0.386 -33.873 1.00 49.97 452 THR A CA 1
ATOM 3468 C C . THR A 1 452 ? 42.491 0.370 -35.145 1.00 49.97 452 THR A C 1
ATOM 3470 O O . THR A 1 452 ? 42.052 -0.226 -36.134 1.00 49.97 452 THR A O 1
ATOM 3473 N N . ALA A 1 453 ? 42.631 1.700 -35.145 1.00 46.09 453 ALA A N 1
ATOM 3474 C CA . ALA A 1 453 ? 42.443 2.517 -36.329 1.00 46.09 453 ALA A CA 1
ATOM 3475 C C . ALA A 1 453 ? 43.511 2.196 -37.382 1.00 46.09 453 ALA A C 1
ATOM 3477 O O . ALA A 1 453 ? 44.642 2.663 -37.330 1.00 46.09 453 ALA A O 1
ATOM 3478 N N . LEU A 1 454 ? 43.039 1.475 -38.402 1.00 52.31 454 LEU A N 1
ATOM 3479 C CA . LEU A 1 454 ? 43.536 1.473 -39.772 1.00 52.31 454 LEU A CA 1
ATOM 3480 C C . LEU A 1 454 ? 44.882 0.769 -39.949 1.00 52.31 454 LEU A C 1
ATOM 3482 O O . LEU A 1 454 ? 45.942 1.383 -39.883 1.00 52.31 454 LEU A O 1
ATOM 3486 N N . ALA A 1 455 ? 44.827 -0.498 -40.367 1.00 55.16 455 ALA A N 1
ATOM 3487 C CA . ALA A 1 455 ? 45.874 -1.013 -41.240 1.00 55.16 455 ALA A CA 1
ATOM 3488 C C . ALA A 1 455 ? 46.050 0.009 -42.393 1.00 55.16 455 ALA A C 1
ATOM 3490 O O . ALA A 1 455 ? 45.086 0.227 -43.141 1.00 55.16 455 ALA A O 1
ATOM 3491 N N . PRO A 1 456 ? 47.218 0.669 -42.543 1.00 59.72 456 PRO A N 1
ATOM 3492 C CA . PRO A 1 456 ? 47.402 1.816 -43.446 1.00 59.72 456 PRO A CA 1
ATOM 3493 C C . PRO A 1 456 ? 47.000 1.559 -44.911 1.00 59.72 456 PRO A C 1
ATOM 3495 O O . PRO A 1 456 ? 46.728 2.493 -45.663 1.00 59.72 456 PRO A O 1
ATOM 3498 N N . GLY A 1 457 ? 46.899 0.291 -45.324 1.00 67.25 457 GLY A N 1
ATOM 3499 C CA . GLY A 1 457 ? 46.535 -0.106 -46.684 1.00 67.25 457 GLY A CA 1
ATOM 3500 C C . GLY A 1 457 ? 45.045 -0.017 -47.042 1.00 67.25 457 GLY A C 1
ATOM 3501 O O . GLY A 1 457 ? 44.721 0.172 -48.216 1.00 67.25 457 GLY A O 1
ATOM 3502 N N . GLU A 1 458 ? 44.111 -0.125 -46.089 1.00 70.50 458 GLU A N 1
ATOM 3503 C CA . GLU A 1 458 ? 42.680 -0.218 -46.443 1.00 70.50 458 GLU A CA 1
ATOM 3504 C C . GLU A 1 458 ? 42.102 1.106 -46.963 1.00 70.50 458 GLU A C 1
ATOM 3506 O O . GLU A 1 458 ? 41.259 1.110 -47.861 1.00 70.50 458 GLU A O 1
ATOM 3511 N N . GLY A 1 459 ? 42.578 2.240 -46.438 1.00 73.50 459 GLY A N 1
ATOM 3512 C CA . GLY A 1 459 ? 42.133 3.562 -46.883 1.00 73.50 459 GLY A CA 1
ATOM 3513 C C . GLY A 1 459 ? 42.561 3.883 -48.310 1.00 73.50 459 GLY A C 1
ATOM 3514 O O . GLY A 1 459 ? 41.747 4.347 -49.104 1.00 73.50 459 GLY A O 1
ATOM 3515 N N . LEU A 1 460 ? 43.812 3.576 -48.656 1.00 81.50 460 LEU A N 1
ATOM 3516 C CA . LEU A 1 460 ? 44.351 3.828 -49.993 1.00 81.50 460 LEU A CA 1
ATOM 3517 C C . LEU A 1 460 ? 43.673 2.954 -51.054 1.00 81.50 460 LEU A C 1
ATOM 3519 O O . LEU A 1 460 ? 43.383 3.429 -52.151 1.00 81.50 460 LEU A O 1
ATOM 3523 N N . ARG A 1 461 ? 43.333 1.703 -50.715 1.00 85.12 461 ARG A N 1
ATOM 3524 C CA . ARG A 1 461 ? 42.624 0.803 -51.635 1.00 85.12 461 ARG A CA 1
ATOM 3525 C C . ARG A 1 461 ? 41.228 1.317 -51.998 1.00 85.12 461 ARG A C 1
ATOM 3527 O O . ARG A 1 461 ? 40.836 1.206 -53.156 1.00 85.12 461 ARG A O 1
ATOM 3534 N N . ALA A 1 462 ? 40.509 1.923 -51.049 1.00 86.69 462 ALA A N 1
ATOM 3535 C CA . ALA A 1 462 ? 39.200 2.534 -51.304 1.00 86.69 462 ALA A CA 1
ATOM 3536 C C . ALA A 1 462 ? 39.287 3.790 -52.193 1.00 86.69 462 ALA A C 1
ATOM 3538 O O . ALA A 1 462 ? 38.336 4.114 -52.901 1.00 86.69 462 ALA A O 1
ATOM 3539 N N . LEU A 1 463 ? 40.429 4.485 -52.205 1.00 90.44 463 LEU A N 1
ATOM 3540 C CA . LEU A 1 463 ? 40.641 5.657 -53.060 1.00 90.44 463 LEU A CA 1
ATOM 3541 C C . LEU A 1 463 ? 40.950 5.292 -54.516 1.00 90.44 463 LEU A C 1
ATOM 3543 O O . LEU A 1 463 ? 40.721 6.114 -55.402 1.00 90.44 463 LEU A O 1
ATOM 3547 N N . ALA A 1 464 ? 41.427 4.076 -54.798 1.00 92.25 464 ALA A N 1
ATOM 3548 C CA . ALA A 1 464 ? 41.833 3.706 -56.151 1.00 92.25 464 ALA A CA 1
ATOM 3549 C C . ALA A 1 464 ? 40.692 3.849 -57.187 1.00 92.25 464 ALA A C 1
ATOM 3551 O O . ALA A 1 464 ? 40.914 4.537 -58.184 1.00 92.25 464 ALA A O 1
ATOM 3552 N N . PRO A 1 465 ? 39.462 3.330 -56.979 1.00 93.62 465 PRO A N 1
ATOM 3553 C CA . PRO A 1 465 ? 38.368 3.522 -57.943 1.00 93.62 465 PRO A CA 1
ATOM 3554 C C . PRO A 1 465 ? 37.901 4.976 -58.077 1.00 93.62 465 PRO A C 1
ATOM 3556 O O . PRO A 1 465 ? 37.401 5.373 -59.125 1.00 93.62 465 PRO A O 1
ATOM 3559 N N . LEU A 1 466 ? 38.074 5.784 -57.028 1.00 94.38 466 LEU A N 1
ATOM 3560 C CA . LEU A 1 466 ? 37.742 7.208 -57.042 1.00 94.38 466 LEU A CA 1
ATOM 3561 C C . LEU A 1 466 ? 38.737 8.015 -57.883 1.00 94.38 466 LEU A C 1
ATOM 3563 O O . LEU A 1 466 ? 38.319 8.904 -58.620 1.00 94.38 466 LEU A O 1
ATOM 3567 N N . LEU A 1 467 ? 40.030 7.695 -57.796 1.00 92.69 467 LEU A N 1
ATOM 3568 C CA . LEU A 1 467 ? 41.096 8.366 -58.546 1.00 92.69 467 LEU A CA 1
ATOM 3569 C C . LEU A 1 467 ? 41.107 7.970 -60.027 1.00 92.69 467 LEU A C 1
ATOM 3571 O O . LEU A 1 467 ? 41.218 8.836 -60.888 1.00 92.69 467 LEU A O 1
ATOM 3575 N N . HIS A 1 468 ? 40.955 6.677 -60.328 1.00 93.00 468 HIS A N 1
ATOM 3576 C CA . HIS A 1 468 ? 40.909 6.190 -61.714 1.00 93.00 468 HIS A CA 1
ATOM 3577 C C . HIS A 1 468 ? 39.564 6.476 -62.394 1.00 93.00 468 HIS A C 1
ATOM 3579 O O . HIS A 1 468 ? 39.475 6.475 -63.620 1.00 93.00 468 HIS A O 1
ATOM 3585 N N . GLY A 1 469 ? 38.524 6.720 -61.597 1.00 95.12 469 GLY A N 1
ATOM 3586 C CA . GLY A 1 469 ? 37.148 6.821 -62.048 1.00 95.12 469 GLY A CA 1
ATOM 3587 C C . GLY A 1 469 ? 36.506 5.457 -62.318 1.00 95.12 469 GLY A C 1
ATOM 3588 O O . GLY A 1 469 ? 37.166 4.457 -62.600 1.00 95.12 469 GLY A O 1
ATOM 3589 N N . ALA A 1 470 ? 35.180 5.415 -62.233 1.00 96.81 470 ALA A N 1
ATOM 3590 C CA . ALA A 1 470 ? 34.370 4.226 -62.456 1.00 96.81 470 ALA A CA 1
ATOM 3591 C C . ALA A 1 470 ? 33.085 4.561 -63.223 1.00 96.81 470 ALA A C 1
ATOM 3593 O O . ALA A 1 470 ? 32.577 5.684 -63.189 1.00 96.81 470 ALA A O 1
ATOM 3594 N N . LEU A 1 471 ? 32.532 3.562 -63.914 1.00 97.44 471 LEU A N 1
ATOM 3595 C CA . LEU A 1 471 ? 31.228 3.679 -64.561 1.00 97.44 471 LEU A CA 1
ATOM 3596 C C . LEU A 1 471 ? 30.120 3.431 -63.542 1.00 97.44 471 LEU A C 1
ATOM 3598 O O . LEU A 1 471 ? 29.940 2.309 -63.073 1.00 97.44 471 LEU A O 1
ATOM 3602 N N . LEU A 1 472 ? 29.355 4.476 -63.239 1.00 97.94 472 LEU A N 1
ATOM 3603 C CA . LEU A 1 472 ? 28.219 4.429 -62.325 1.00 97.94 472 LEU A CA 1
ATOM 3604 C C . LEU A 1 472 ? 26.936 4.820 -63.057 1.00 97.94 472 LEU A C 1
ATOM 3606 O O . LEU A 1 472 ? 26.944 5.548 -64.046 1.00 97.94 472 LEU A O 1
ATOM 3610 N N . GLN A 1 473 ? 25.804 4.364 -62.547 1.00 97.94 473 GLN A N 1
ATOM 3611 C CA . GLN A 1 473 ? 24.489 4.856 -62.925 1.00 97.94 473 GLN A CA 1
ATOM 3612 C C . GLN A 1 473 ? 24.143 6.023 -62.004 1.00 97.94 473 GLN A C 1
ATOM 3614 O O . GLN A 1 473 ? 24.058 5.857 -60.792 1.00 97.94 473 GLN A O 1
ATOM 3619 N N . LYS A 1 474 ? 23.953 7.216 -62.561 1.00 97.75 474 LYS A N 1
ATOM 3620 C CA . LYS A 1 474 ? 23.541 8.411 -61.824 1.00 97.75 474 LYS A CA 1
ATOM 3621 C C . LYS A 1 474 ? 22.061 8.676 -62.053 1.00 97.75 474 LYS A C 1
ATOM 3623 O O . LYS A 1 474 ? 21.611 8.708 -63.199 1.00 97.75 474 LYS A O 1
ATOM 3628 N N . LEU A 1 475 ? 21.317 8.938 -60.985 1.00 97.31 475 LEU A N 1
ATOM 3629 C CA . LEU A 1 475 ? 19.917 9.332 -61.090 1.00 97.31 475 LEU A CA 1
ATOM 3630 C C . LEU A 1 475 ? 19.817 10.764 -61.646 1.00 97.31 475 LEU A C 1
ATOM 3632 O O . LEU A 1 475 ? 20.436 11.706 -61.131 1.00 97.31 475 LEU A O 1
ATOM 3636 N N . SER A 1 476 ? 19.073 10.933 -62.739 1.00 95.75 476 SER A N 1
ATOM 3637 C CA . SER A 1 476 ? 18.819 12.244 -63.337 1.00 95.75 476 SER A CA 1
ATOM 3638 C C . SER A 1 476 ? 17.775 13.009 -62.529 1.00 95.75 476 SER A C 1
ATOM 3640 O O . SER A 1 476 ? 16.639 12.559 -62.413 1.00 95.75 476 SER A O 1
ATOM 3642 N N . ALA A 1 477 ? 18.132 14.202 -62.049 1.00 90.44 477 ALA A N 1
ATOM 3643 C CA . ALA A 1 477 ? 17.211 15.068 -61.312 1.00 90.44 477 ALA A CA 1
ATOM 3644 C C . ALA A 1 477 ? 15.999 15.505 -62.155 1.00 90.44 477 ALA A C 1
ATOM 3646 O O . ALA A 1 477 ? 14.912 15.661 -61.621 1.00 90.44 477 ALA A O 1
ATOM 3647 N N . LYS A 1 478 ? 16.173 15.679 -63.475 1.00 91.62 478 LYS A N 1
ATOM 3648 C CA . LYS A 1 478 ? 15.104 16.162 -64.367 1.00 91.62 478 LYS A CA 1
ATOM 3649 C C . LYS A 1 478 ? 14.113 15.078 -64.786 1.00 91.62 478 LYS A C 1
ATOM 3651 O O . LYS A 1 478 ? 12.992 15.399 -65.143 1.00 91.62 478 LYS A O 1
ATOM 3656 N N . GLY A 1 479 ? 14.547 13.818 -64.826 1.00 88.19 479 GLY A N 1
ATOM 3657 C CA . GLY A 1 479 ? 13.767 12.751 -65.460 1.00 88.19 479 GLY A CA 1
ATOM 3658 C C . GLY A 1 479 ? 13.561 11.504 -64.616 1.00 88.19 479 GLY A C 1
ATOM 3659 O O . GLY A 1 479 ? 12.960 10.565 -65.118 1.00 88.19 479 GLY A O 1
ATOM 3660 N N . GLY A 1 480 ? 14.124 11.428 -63.404 1.00 93.62 480 GLY A N 1
ATOM 3661 C CA . GLY A 1 480 ? 14.025 10.239 -62.546 1.00 93.62 480 GLY A CA 1
ATOM 3662 C C . GLY A 1 480 ? 14.629 8.962 -63.150 1.00 93.62 480 GLY A C 1
ATOM 3663 O O . GLY A 1 480 ? 14.433 7.876 -62.620 1.00 93.62 480 GLY A O 1
ATOM 3664 N N . LYS A 1 481 ? 15.361 9.067 -64.266 1.00 95.75 481 LYS A N 1
ATOM 3665 C CA . LYS A 1 481 ? 15.971 7.932 -64.969 1.00 95.75 481 LYS A CA 1
ATOM 3666 C C . LYS A 1 481 ? 17.427 7.761 -64.552 1.00 95.75 481 LYS A C 1
ATOM 3668 O O . LYS A 1 481 ? 18.164 8.745 -64.437 1.00 95.75 481 LYS A O 1
ATOM 3673 N N . TRP A 1 482 ? 17.842 6.510 -64.377 1.00 96.81 482 TRP A N 1
ATOM 3674 C CA . TRP A 1 482 ? 19.240 6.133 -64.190 1.00 96.81 482 TRP A CA 1
ATOM 3675 C C . TRP A 1 482 ? 20.004 6.298 -65.506 1.00 96.81 482 TRP A C 1
ATOM 3677 O O . TRP A 1 482 ? 19.574 5.812 -66.550 1.00 96.81 482 TRP A O 1
ATOM 3687 N N . GLN A 1 483 ? 21.109 7.038 -65.468 1.00 97.00 483 GLN A N 1
ATOM 3688 C CA . GLN A 1 483 ? 21.945 7.321 -66.631 1.00 97.00 483 GLN A CA 1
ATOM 3689 C C . GLN A 1 483 ? 23.375 6.884 -66.354 1.00 97.00 483 GLN A C 1
ATOM 3691 O O . GLN A 1 483 ? 23.956 7.276 -65.343 1.00 97.00 483 GLN A O 1
ATOM 3696 N N . GLN A 1 484 ? 23.978 6.142 -67.279 1.00 97.44 484 GLN A N 1
ATOM 3697 C CA . GLN A 1 484 ? 25.374 5.750 -67.145 1.00 97.44 484 GLN A CA 1
ATOM 3698 C C . GLN A 1 484 ? 26.285 6.979 -67.264 1.00 97.44 484 GLN A C 1
ATOM 3700 O O . GLN A 1 484 ? 26.138 7.805 -68.175 1.00 97.44 484 GLN A O 1
ATOM 3705 N N . ARG A 1 485 ? 27.206 7.118 -66.314 1.00 97.44 485 ARG A N 1
ATOM 3706 C CA . ARG A 1 485 ? 28.169 8.211 -66.207 1.00 97.44 485 ARG A CA 1
ATOM 3707 C C . ARG A 1 485 ? 29.526 7.660 -65.801 1.00 97.44 485 ARG A C 1
ATOM 3709 O O . ARG A 1 485 ? 29.609 6.765 -64.964 1.00 97.44 485 ARG A O 1
ATOM 3716 N N . PHE A 1 486 ? 30.583 8.220 -66.372 1.00 97.00 486 PHE A N 1
ATOM 3717 C CA . PHE A 1 486 ? 31.930 8.017 -65.852 1.00 97.00 486 PHE A CA 1
ATOM 3718 C C . PHE A 1 486 ? 32.153 9.012 -64.715 1.00 97.00 486 PHE A C 1
ATOM 3720 O O . PHE A 1 486 ? 31.989 10.215 -64.929 1.00 97.00 486 PHE A O 1
ATOM 3727 N N . VAL A 1 487 ? 32.430 8.510 -63.511 1.00 97.62 487 VAL A N 1
ATOM 3728 C CA . VAL A 1 487 ? 32.492 9.278 -62.260 1.00 97.62 487 VAL A CA 1
ATOM 3729 C C . VAL A 1 487 ? 33.859 9.090 -61.622 1.00 97.62 487 VAL A C 1
ATOM 3731 O O . VAL A 1 487 ? 34.294 7.958 -61.457 1.00 97.62 487 VAL A O 1
ATOM 3734 N N . GLY A 1 488 ? 34.514 10.173 -61.221 1.00 96.19 488 GLY A N 1
ATOM 3735 C CA . GLY A 1 488 ? 35.809 10.120 -60.544 1.00 96.19 488 GLY A CA 1
ATOM 3736 C C . GLY A 1 488 ? 36.157 11.448 -59.885 1.00 96.19 488 GLY A C 1
ATOM 3737 O O . GLY A 1 488 ? 35.472 12.456 -60.081 1.00 96.19 488 GLY A O 1
ATOM 3738 N N . LEU A 1 489 ? 37.210 11.453 -59.079 1.00 95.06 489 LEU A N 1
ATOM 3739 C CA . LEU A 1 489 ? 37.753 12.672 -58.494 1.00 95.06 489 LEU A CA 1
ATOM 3740 C C . LEU A 1 489 ? 38.435 13.504 -59.577 1.00 95.06 489 LEU A C 1
ATOM 3742 O O . LEU A 1 489 ? 39.084 12.967 -60.472 1.00 95.06 489 LEU A O 1
ATOM 3746 N N . ALA A 1 490 ? 38.289 14.825 -59.502 1.00 85.50 490 ALA A N 1
ATOM 3747 C CA . ALA A 1 490 ? 39.044 15.722 -60.363 1.00 85.50 490 ALA A CA 1
ATOM 3748 C C . ALA A 1 490 ? 40.541 15.621 -60.013 1.00 85.50 490 ALA A C 1
ATOM 3750 O O . ALA A 1 490 ? 40.898 15.960 -58.881 1.00 85.50 490 ALA A O 1
ATOM 3751 N N . PRO A 1 491 ? 41.427 15.202 -60.936 1.00 71.50 491 PRO A N 1
ATOM 3752 C CA . PRO A 1 491 ? 42.856 15.332 -60.700 1.00 71.50 491 PRO A CA 1
ATOM 3753 C C . PRO A 1 491 ? 43.197 16.827 -60.721 1.00 71.50 491 PRO A C 1
ATOM 3755 O O . PRO A 1 491 ? 43.072 17.480 -61.755 1.00 71.50 491 PRO A O 1
ATOM 3758 N N . GLN A 1 492 ? 43.586 17.391 -59.578 1.00 67.56 492 GLN A N 1
ATOM 3759 C CA . GLN A 1 492 ? 44.155 18.737 -59.505 1.00 67.56 492 GLN A CA 1
ATOM 3760 C C . GLN A 1 492 ? 45.589 18.656 -58.976 1.00 67.56 492 GLN A C 1
ATOM 3762 O O . GLN A 1 492 ? 45.792 18.669 -57.773 1.00 67.56 492 GLN A O 1
ATOM 3767 N N . PRO A 1 493 ? 46.627 18.623 -59.818 1.00 57.25 493 PRO A N 1
ATOM 3768 C CA . PRO A 1 493 ? 47.954 19.014 -59.355 1.00 57.25 493 PRO A CA 1
ATOM 3769 C C . PRO A 1 493 ? 47.947 20.534 -59.092 1.00 57.25 493 PRO A C 1
ATOM 3771 O O . PRO A 1 493 ? 47.442 21.266 -59.947 1.00 57.25 493 PRO A O 1
ATOM 3774 N N . PRO A 1 494 ? 48.479 21.063 -57.969 1.00 56.03 494 PRO A N 1
ATOM 3775 C CA . PRO A 1 494 ? 49.105 20.408 -56.809 1.00 56.03 494 PRO A CA 1
ATOM 3776 C C . PRO A 1 494 ? 48.191 20.271 -55.562 1.00 56.03 494 PRO A C 1
ATOM 3778 O O . PRO A 1 494 ? 48.695 20.129 -54.450 1.00 56.03 494 PRO A O 1
ATOM 3781 N N . LYS A 1 495 ? 46.861 20.372 -55.691 1.00 64.94 495 LYS A N 1
ATOM 3782 C CA . LYS A 1 495 ? 45.925 20.465 -54.550 1.00 64.94 495 LYS A CA 1
ATOM 3783 C C . LYS A 1 495 ? 45.170 19.149 -54.318 1.00 64.94 495 LYS A C 1
ATOM 3785 O O . LYS A 1 495 ? 44.948 18.367 -55.234 1.00 64.94 495 LYS A O 1
ATOM 3790 N N . SER A 1 496 ? 44.761 18.889 -53.077 1.00 72.38 496 SER A N 1
ATOM 3791 C CA . SER A 1 496 ? 43.880 17.756 -52.763 1.00 72.38 496 SER A CA 1
ATOM 3792 C C . SER A 1 496 ? 42.637 17.762 -53.674 1.00 72.38 496 SER A C 1
ATOM 3794 O O . SER A 1 496 ? 42.177 18.837 -54.066 1.00 72.38 496 SER A O 1
ATOM 3796 N N . PRO A 1 497 ? 42.087 16.591 -54.055 1.00 77.62 497 PRO A N 1
ATOM 3797 C CA . PRO A 1 497 ? 40.930 16.533 -54.941 1.00 77.62 497 PRO A CA 1
ATOM 3798 C C . PRO A 1 497 ? 39.755 17.293 -54.313 1.00 77.62 497 PRO A C 1
ATOM 3800 O O . PRO A 1 497 ? 39.227 16.893 -53.280 1.00 77.62 497 PRO A O 1
ATOM 3803 N N . THR A 1 498 ? 39.353 18.401 -54.934 1.00 86.94 498 THR A N 1
ATOM 3804 C CA . THR A 1 498 ? 38.340 19.321 -54.387 1.00 86.94 498 THR A CA 1
ATOM 3805 C C . THR A 1 498 ? 36.911 18.947 -54.777 1.00 86.94 498 THR A C 1
ATOM 3807 O O . THR A 1 498 ? 35.957 19.377 -54.128 1.00 86.94 498 THR A O 1
ATOM 3810 N N . ALA A 1 499 ? 36.741 18.136 -55.826 1.00 94.56 499 ALA A N 1
ATOM 3811 C CA . ALA A 1 499 ? 35.436 17.839 -56.403 1.00 94.56 499 ALA A CA 1
ATOM 3812 C C . ALA A 1 499 ? 35.320 16.408 -56.942 1.00 94.56 499 ALA A C 1
ATOM 3814 O O . ALA A 1 499 ? 36.241 15.883 -57.576 1.00 94.56 499 ALA A O 1
ATOM 3815 N N . LEU A 1 500 ? 34.133 15.821 -56.781 1.00 96.81 500 LEU A N 1
ATOM 3816 C CA . LEU A 1 500 ? 33.706 14.628 -57.509 1.00 96.81 500 LEU A CA 1
ATOM 3817 C C . LEU A 1 500 ? 33.065 15.068 -58.831 1.00 96.81 500 LEU A C 1
ATOM 3819 O O . LEU A 1 500 ? 32.126 15.866 -58.831 1.00 96.81 500 LEU A O 1
ATOM 3823 N N . ARG A 1 501 ? 33.557 14.556 -59.962 1.00 96.06 501 ARG A N 1
ATOM 3824 C CA . ARG A 1 501 ? 33.084 14.911 -61.309 1.00 96.06 501 ARG A CA 1
ATOM 3825 C C . ARG A 1 501 ? 32.441 13.718 -62.001 1.00 96.06 501 ARG A C 1
ATOM 3827 O O . ARG A 1 501 ? 32.821 12.573 -61.768 1.00 96.06 501 ARG A O 1
ATOM 3834 N N . TRP A 1 502 ? 31.485 13.987 -62.886 1.00 97.31 502 TRP A N 1
ATOM 3835 C CA . TRP A 1 502 ? 30.880 12.975 -63.746 1.00 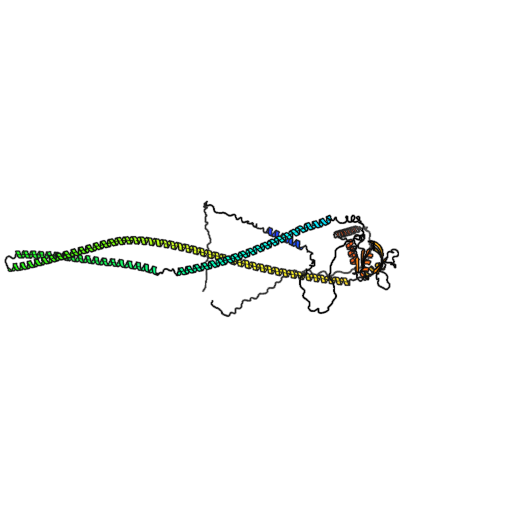97.31 502 TRP A CA 1
ATOM 3836 C C . TRP A 1 502 ? 30.564 13.494 -65.151 1.00 97.31 502 TRP A C 1
ATOM 3838 O O . TRP A 1 502 ? 30.106 14.624 -65.333 1.00 97.31 502 TRP A O 1
ATOM 3848 N N . THR A 1 503 ? 30.764 12.639 -66.155 1.00 96.06 503 THR A N 1
ATOM 3849 C CA . THR A 1 503 ? 30.497 12.939 -67.572 1.00 96.06 503 THR A CA 1
ATOM 3850 C C . THR A 1 503 ? 29.553 11.916 -68.206 1.00 96.06 503 THR A C 1
ATOM 3852 O O . THR A 1 503 ? 29.468 10.768 -67.765 1.00 96.06 503 THR A O 1
ATOM 3855 N N . SER A 1 504 ? 28.821 12.341 -69.239 1.00 95.25 504 SER A N 1
ATOM 3856 C CA . SER A 1 504 ? 28.044 11.454 -70.111 1.00 95.25 504 SER A CA 1
ATOM 3857 C C . SER A 1 504 ? 28.895 10.716 -71.141 1.00 95.25 504 SER A C 1
ATOM 3859 O O . SER A 1 504 ? 28.411 9.743 -71.715 1.00 95.25 504 SER A O 1
ATOM 3861 N N . ASP A 1 505 ? 30.132 11.158 -71.375 1.00 92.06 505 ASP A N 1
ATOM 3862 C CA . ASP A 1 505 ? 31.064 10.478 -72.272 1.00 92.06 505 ASP A CA 1
ATOM 3863 C C . ASP A 1 505 ? 31.649 9.227 -71.600 1.00 92.06 505 ASP A C 1
ATOM 3865 O O . ASP A 1 505 ? 32.668 9.253 -70.913 1.00 92.06 505 ASP A O 1
ATOM 3869 N N . VAL A 1 506 ? 30.941 8.114 -71.775 1.00 90.75 506 VAL A N 1
ATOM 3870 C CA . VAL A 1 506 ? 31.324 6.797 -71.253 1.00 90.75 506 VAL A CA 1
ATOM 3871 C C . VAL A 1 506 ? 32.479 6.181 -72.055 1.00 90.75 506 VAL A C 1
ATOM 3873 O O . VAL A 1 506 ? 33.216 5.355 -71.515 1.00 90.75 506 VAL A O 1
ATOM 3876 N N . ARG A 1 507 ? 32.659 6.571 -73.328 1.00 90.94 507 ARG A N 1
ATOM 3877 C CA . ARG A 1 507 ? 33.656 5.970 -74.230 1.00 90.94 507 ARG A CA 1
ATOM 3878 C C . ARG A 1 507 ? 35.050 6.522 -73.966 1.00 90.94 507 ARG A C 1
ATOM 3880 O O . ARG A 1 507 ? 35.993 5.743 -73.883 1.00 90.94 507 ARG A O 1
ATOM 3887 N N . GLY A 1 508 ? 35.161 7.836 -73.775 1.00 81.06 508 GLY A N 1
ATOM 3888 C CA . GLY A 1 508 ? 36.442 8.506 -73.562 1.00 81.06 508 GLY A CA 1
ATOM 3889 C C . GLY A 1 508 ? 37.094 8.235 -72.205 1.00 81.06 508 GLY A C 1
ATOM 3890 O O . GLY A 1 508 ? 38.258 8.591 -72.040 1.00 81.06 508 GLY A O 1
ATOM 3891 N N . ARG A 1 509 ? 36.359 7.656 -71.231 1.00 83.38 509 ARG A N 1
ATOM 3892 C CA . ARG A 1 509 ? 36.794 7.408 -69.832 1.00 83.38 509 ARG A CA 1
ATOM 3893 C C . ARG A 1 509 ? 37.617 8.558 -69.235 1.00 83.38 509 ARG A C 1
ATOM 3895 O O . ARG A 1 509 ? 38.536 8.351 -68.450 1.00 83.38 509 ARG A O 1
ATOM 3902 N N . SER A 1 510 ? 37.290 9.781 -69.629 1.00 85.69 510 SER A N 1
ATOM 3903 C CA . SER A 1 510 ? 38.020 10.983 -69.261 1.00 85.69 510 SER A CA 1
ATOM 3904 C C . SER A 1 510 ? 37.031 12.016 -68.749 1.00 85.69 510 SER A C 1
ATOM 3906 O O . SER A 1 510 ? 35.947 12.226 -69.297 1.00 85.69 510 SER A O 1
ATOM 3908 N N . LEU A 1 511 ? 37.386 12.658 -67.638 1.00 86.38 511 LEU A N 1
ATOM 3909 C CA . LEU A 1 511 ? 36.597 13.731 -67.041 1.00 86.38 511 LEU A CA 1
ATOM 3910 C C . LEU A 1 511 ? 36.846 15.018 -67.841 1.00 86.38 511 LEU A C 1
ATOM 3912 O O . LEU A 1 511 ? 37.585 15.901 -67.408 1.00 86.38 511 LEU A O 1
ATOM 3916 N N . GLY A 1 512 ? 36.262 15.096 -69.040 1.00 84.81 512 GLY A N 1
ATOM 3917 C CA . GLY A 1 512 ? 36.412 16.237 -69.946 1.00 84.81 512 GLY A CA 1
ATOM 3918 C C . GLY A 1 512 ? 35.990 17.575 -69.322 1.00 84.81 512 GLY A C 1
ATOM 3919 O O . GLY A 1 512 ? 35.386 17.636 -68.248 1.00 84.81 512 GLY A O 1
ATOM 3920 N N . MET A 1 513 ? 36.271 18.687 -70.006 1.00 85.38 513 MET A N 1
ATOM 3921 C CA . MET A 1 513 ? 35.990 20.037 -69.482 1.00 85.38 513 MET A CA 1
ATOM 3922 C C . MET A 1 513 ? 34.509 20.258 -69.135 1.00 85.38 513 MET A C 1
ATOM 3924 O O . MET A 1 513 ? 34.203 20.945 -68.169 1.00 85.38 513 MET A O 1
ATOM 3928 N N . ARG A 1 514 ? 33.590 19.606 -69.858 1.00 90.31 514 ARG A N 1
ATOM 3929 C CA . ARG A 1 514 ? 32.132 19.721 -69.664 1.00 90.31 514 ARG A CA 1
ATOM 3930 C C . ARG A 1 514 ? 31.548 18.746 -68.629 1.00 90.31 514 ARG A C 1
ATOM 3932 O O . ARG A 1 514 ? 30.332 18.569 -68.578 1.00 90.31 514 ARG A O 1
ATOM 3939 N N . ALA A 1 515 ? 32.378 18.079 -67.824 1.00 92.94 515 ALA A N 1
ATOM 3940 C CA . ALA A 1 515 ? 31.878 17.203 -66.768 1.00 92.94 515 ALA A CA 1
ATOM 3941 C C . ALA A 1 515 ? 31.193 18.023 -65.664 1.00 92.94 515 ALA A C 1
ATOM 3943 O O . ALA A 1 515 ? 31.734 19.022 -65.191 1.00 92.94 515 ALA A O 1
ATOM 3944 N N . SER A 1 516 ? 30.019 17.566 -65.234 1.00 96.00 516 SER A N 1
ATOM 3945 C CA . SER A 1 516 ? 29.342 18.096 -64.049 1.00 96.00 516 SER A CA 1
ATOM 3946 C C . SER A 1 516 ? 30.135 17.740 -62.791 1.00 96.00 516 SER A C 1
ATOM 3948 O O . SER A 1 516 ? 30.827 16.722 -62.774 1.00 96.00 516 SER A O 1
ATOM 3950 N N . SER A 1 517 ? 30.018 18.538 -61.733 1.00 95.81 517 SER A N 1
ATOM 3951 C CA . SER A 1 517 ? 30.782 18.341 -60.500 1.00 95.81 517 SER A CA 1
ATOM 3952 C C . SER A 1 517 ? 29.983 18.666 -59.241 1.00 95.81 517 SER A C 1
ATOM 3954 O O . SER A 1 517 ? 29.010 19.416 -59.296 1.00 95.81 517 SER A O 1
ATOM 3956 N N . VAL A 1 518 ? 30.423 18.112 -58.110 1.00 96.69 518 VAL A N 1
ATOM 3957 C CA . VAL A 1 518 ? 30.050 18.533 -56.752 1.00 96.69 518 VAL A CA 1
ATOM 3958 C C . VAL A 1 518 ? 31.325 18.718 -55.933 1.00 96.69 518 VAL A C 1
ATOM 3960 O O . VAL A 1 518 ? 32.222 17.873 -56.000 1.00 96.69 518 VAL A O 1
ATOM 3963 N N . LEU A 1 519 ? 31.426 19.829 -55.202 1.00 96.00 519 LEU A N 1
ATOM 3964 C CA . LEU A 1 519 ? 32.558 20.081 -54.312 1.00 96.00 519 LEU A CA 1
ATOM 3965 C C . LEU A 1 519 ? 32.456 19.164 -53.091 1.00 96.00 519 LEU A C 1
ATOM 3967 O O . LEU A 1 519 ? 31.386 19.032 -52.503 1.00 96.00 519 LEU A O 1
ATOM 3971 N N . LEU A 1 520 ? 33.562 18.540 -52.683 1.00 96.38 520 LEU A N 1
ATOM 3972 C CA . LEU A 1 520 ? 33.559 17.639 -51.521 1.00 96.38 520 LEU A CA 1
ATOM 3973 C C . LEU A 1 520 ? 33.289 18.388 -50.207 1.00 96.38 520 LEU A C 1
ATOM 3975 O O . LEU A 1 520 ? 32.749 17.811 -49.270 1.00 96.38 520 LEU A O 1
ATOM 3979 N N . THR A 1 521 ? 33.601 19.684 -50.160 1.00 95.25 521 THR A N 1
ATOM 3980 C CA . THR A 1 521 ? 33.273 20.582 -49.042 1.00 95.25 521 THR A CA 1
ATOM 3981 C C . THR A 1 521 ? 31.779 20.882 -48.932 1.00 95.25 521 THR A C 1
ATOM 3983 O O . THR A 1 521 ? 31.321 21.268 -47.869 1.00 95.25 521 THR A O 1
ATOM 3986 N N . GLU A 1 522 ? 30.997 20.710 -50.001 1.00 96.62 522 GLU A N 1
ATOM 3987 C CA . GLU A 1 522 ? 29.540 20.895 -49.948 1.00 96.62 522 GLU A CA 1
ATOM 3988 C C . GLU A 1 522 ? 28.810 19.640 -49.465 1.00 96.62 522 GLU A C 1
ATOM 3990 O O . GLU A 1 522 ? 27.633 19.718 -49.113 1.00 96.62 522 GLU A O 1
ATOM 3995 N N . VAL A 1 523 ? 29.478 18.481 -49.474 1.00 97.62 523 VAL A N 1
ATOM 3996 C CA . VAL A 1 523 ? 28.889 17.196 -49.092 1.00 97.62 523 VAL A CA 1
ATOM 3997 C C . VAL A 1 523 ? 28.873 17.078 -47.570 1.00 97.62 523 VAL A C 1
ATOM 3999 O O . VAL A 1 523 ? 29.901 16.852 -46.934 1.00 97.62 523 VAL A O 1
ATOM 4002 N N . ALA A 1 524 ? 27.680 17.194 -46.994 1.00 96.88 524 ALA A N 1
ATOM 4003 C CA . ALA A 1 524 ? 27.443 17.070 -45.561 1.00 96.88 524 ALA A CA 1
ATOM 4004 C C . ALA A 1 524 ? 27.379 15.607 -45.101 1.00 96.88 524 ALA A C 1
ATOM 4006 O O . ALA A 1 524 ? 27.715 15.297 -43.964 1.00 96.88 524 ALA A O 1
ATOM 4007 N N . ARG A 1 525 ? 26.923 14.688 -45.963 1.00 96.94 525 ARG A N 1
ATOM 4008 C CA . ARG A 1 525 ? 26.722 13.281 -45.588 1.00 96.94 525 ARG A CA 1
ATOM 4009 C C . ARG A 1 525 ? 26.804 12.347 -46.790 1.00 96.94 525 ARG A C 1
ATOM 4011 O O . ARG A 1 525 ? 26.346 12.683 -47.883 1.00 96.94 525 ARG A O 1
ATOM 4018 N N . VAL A 1 526 ? 27.346 11.153 -46.562 1.00 97.69 526 VAL A N 1
ATOM 4019 C CA . VAL A 1 526 ? 27.378 10.047 -47.526 1.00 97.69 526 VAL A CA 1
ATOM 4020 C C . VAL A 1 526 ? 26.564 8.895 -46.953 1.00 97.69 526 VAL A C 1
ATOM 4022 O O . VAL A 1 526 ? 26.989 8.254 -45.998 1.00 97.69 526 VAL A O 1
ATOM 4025 N N . ASP A 1 527 ? 25.397 8.640 -47.536 1.00 97.00 527 ASP A N 1
ATOM 4026 C CA . ASP A 1 527 ? 24.553 7.501 -47.178 1.00 97.00 527 ASP A CA 1
ATOM 4027 C C . ASP A 1 527 ? 24.669 6.386 -48.217 1.00 97.00 527 ASP A C 1
ATOM 4029 O O . ASP A 1 527 ? 24.994 6.627 -49.381 1.00 97.00 527 ASP A O 1
ATOM 4033 N N . PHE A 1 528 ? 24.384 5.153 -47.812 1.00 96.00 528 PHE A N 1
ATOM 4034 C CA . PHE A 1 528 ? 24.464 3.972 -48.667 1.00 96.00 528 PHE A CA 1
ATOM 4035 C C . PHE A 1 528 ? 23.295 3.023 -48.412 1.00 96.00 528 PHE A C 1
ATOM 4037 O O . PHE A 1 528 ? 22.679 3.045 -47.350 1.00 96.00 528 PHE A O 1
ATOM 4044 N N . GLY A 1 529 ? 22.971 2.222 -49.425 1.00 93.00 529 GLY A N 1
ATOM 4045 C CA . GLY A 1 529 ? 21.737 1.445 -49.481 1.00 93.00 529 GLY A CA 1
ATOM 4046 C C . GLY A 1 529 ? 20.575 2.208 -50.121 1.00 93.00 529 GLY A C 1
ATOM 4047 O O . GLY A 1 529 ? 20.663 3.394 -50.445 1.00 93.00 529 GLY A O 1
ATOM 4048 N N . ASP A 1 530 ? 19.472 1.499 -50.342 1.00 89.44 530 ASP A N 1
ATOM 4049 C CA . ASP A 1 530 ? 18.282 1.978 -51.056 1.00 89.44 530 ASP A CA 1
ATOM 4050 C C . ASP A 1 530 ? 17.256 2.665 -50.154 1.00 89.44 530 ASP A C 1
ATOM 4052 O O . ASP A 1 530 ? 16.315 3.280 -50.656 1.00 89.44 530 ASP A O 1
ATOM 4056 N N . GLY A 1 531 ? 17.440 2.595 -48.832 1.00 90.19 531 GLY A N 1
ATOM 4057 C CA . GLY A 1 531 ? 16.534 3.188 -47.845 1.00 90.19 531 GLY A CA 1
ATOM 4058 C C . GLY A 1 531 ? 16.310 4.691 -48.039 1.00 90.19 531 GLY A C 1
ATOM 4059 O O . GLY A 1 531 ? 15.240 5.196 -47.715 1.00 90.19 531 GLY A O 1
ATOM 4060 N N . HIS A 1 532 ? 17.281 5.381 -48.640 1.00 91.69 532 HIS A N 1
ATOM 4061 C CA . HIS A 1 532 ? 17.245 6.821 -48.907 1.00 91.69 532 HIS A CA 1
ATOM 4062 C C . HIS A 1 532 ? 16.619 7.190 -50.259 1.00 91.69 532 HIS A C 1
ATOM 4064 O O . HIS A 1 532 ? 16.448 8.371 -50.559 1.00 91.69 532 HIS A O 1
ATOM 4070 N N . LEU A 1 533 ? 16.284 6.199 -51.090 1.00 91.69 533 LEU A N 1
ATOM 4071 C CA . LEU A 1 533 ? 15.653 6.407 -52.389 1.00 91.69 533 LEU A CA 1
ATOM 4072 C C . LEU A 1 533 ? 14.143 6.133 -52.303 1.00 91.69 533 LEU A C 1
ATOM 4074 O O . LEU A 1 533 ? 13.736 5.121 -51.712 1.00 91.69 533 LEU A O 1
ATOM 4078 N N . PRO A 1 534 ? 13.299 6.966 -52.950 1.00 89.69 534 PRO A N 1
ATOM 4079 C CA . PRO A 1 534 ? 11.885 6.657 -53.132 1.00 89.69 534 PRO A CA 1
ATOM 4080 C C . PRO A 1 534 ? 11.714 5.277 -53.768 1.00 89.69 534 PRO A C 1
ATOM 4082 O O . PRO A 1 534 ? 12.441 4.940 -54.702 1.00 89.69 534 PRO A O 1
ATOM 4085 N N . MET A 1 535 ? 10.736 4.495 -53.300 1.00 91.00 535 MET A N 1
ATOM 4086 C CA . MET A 1 535 ? 10.558 3.087 -53.687 1.00 91.00 535 MET A CA 1
ATOM 4087 C C . MET A 1 535 ? 10.540 2.871 -55.209 1.00 91.00 535 MET A C 1
ATOM 4089 O O . MET A 1 535 ? 11.170 1.944 -55.708 1.00 91.00 535 MET A O 1
ATOM 4093 N N . ARG A 1 536 ? 9.901 3.783 -55.956 1.00 92.56 536 ARG A N 1
ATOM 4094 C CA . ARG A 1 536 ? 9.798 3.741 -57.426 1.00 92.56 536 ARG A CA 1
ATOM 4095 C C . ARG A 1 536 ? 11.133 3.945 -58.159 1.00 92.56 536 ARG A C 1
ATOM 4097 O O . ARG A 1 536 ? 11.254 3.574 -59.319 1.00 92.56 536 ARG A O 1
ATOM 4104 N N . LEU A 1 537 ? 12.123 4.551 -57.503 1.00 93.38 537 LEU A N 1
ATOM 4105 C CA . LEU A 1 537 ? 13.431 4.882 -58.082 1.00 93.38 537 LEU A CA 1
ATOM 4106 C C . LEU A 1 537 ? 14.532 3.914 -57.639 1.00 93.38 537 LEU A C 1
ATOM 4108 O O . LEU A 1 537 ? 15.671 4.026 -58.100 1.00 93.38 537 LEU A O 1
ATOM 4112 N N . ARG A 1 538 ? 14.209 2.966 -56.753 1.00 93.56 538 ARG A N 1
ATOM 4113 C CA . ARG A 1 538 ? 15.168 1.985 -56.250 1.00 93.56 538 ARG A CA 1
ATOM 4114 C C . ARG A 1 538 ? 15.638 1.069 -57.381 1.00 93.56 538 ARG A C 1
ATOM 4116 O O . ARG A 1 538 ? 14.815 0.569 -58.151 1.00 93.56 538 ARG A O 1
ATOM 4123 N N . PRO A 1 539 ? 16.951 0.816 -57.494 1.00 92.69 539 PRO A N 1
ATOM 4124 C CA . PRO A 1 539 ? 17.449 -0.198 -58.406 1.00 92.69 539 PRO A CA 1
ATOM 4125 C C . PRO A 1 539 ? 16.857 -1.564 -58.045 1.00 92.69 539 PRO A C 1
ATOM 4127 O O . PRO A 1 539 ? 17.039 -2.052 -56.934 1.00 92.69 539 PRO A O 1
ATOM 4130 N N . GLN A 1 540 ? 16.188 -2.205 -59.005 1.00 90.88 540 GLN A N 1
ATOM 4131 C CA . GLN A 1 540 ? 15.608 -3.543 -58.814 1.00 90.88 540 GLN A CA 1
ATOM 4132 C C . GLN A 1 540 ? 16.684 -4.610 -58.561 1.00 90.88 540 GLN A C 1
ATOM 4134 O O . GLN A 1 540 ? 16.450 -5.619 -57.905 1.00 90.88 540 GLN A O 1
ATOM 4139 N N . LYS A 1 541 ? 17.897 -4.387 -59.082 1.00 89.81 541 LYS A N 1
ATOM 4140 C CA . LYS A 1 541 ? 19.045 -5.277 -58.902 1.00 89.81 541 LYS A CA 1
ATOM 4141 C C . LYS A 1 541 ? 20.039 -4.642 -57.938 1.00 89.81 541 LYS A C 1
ATOM 4143 O O . LYS A 1 541 ? 20.525 -3.545 -58.196 1.00 89.81 541 LYS A O 1
ATOM 4148 N N . ARG A 1 542 ? 20.399 -5.374 -56.881 1.00 90.62 542 ARG A N 1
ATOM 4149 C CA . ARG A 1 542 ? 21.412 -4.974 -55.883 1.00 90.62 542 ARG A CA 1
ATOM 4150 C C . ARG A 1 542 ? 21.158 -3.567 -55.306 1.00 90.62 542 ARG A C 1
ATOM 4152 O O . ARG A 1 542 ? 22.002 -2.682 -55.468 1.00 90.62 542 ARG A O 1
ATOM 4159 N N . PRO A 1 543 ? 20.020 -3.351 -54.621 1.00 90.94 543 PRO A N 1
ATOM 4160 C CA . PRO A 1 543 ? 19.713 -2.074 -53.971 1.00 90.94 543 PRO A CA 1
ATOM 4161 C C . PRO A 1 543 ? 20.789 -1.639 -52.959 1.00 90.94 543 PRO A C 1
ATOM 4163 O O . PRO A 1 543 ? 21.056 -0.459 -52.798 1.00 90.94 543 PRO A O 1
ATOM 4166 N N . TRP A 1 544 ? 21.511 -2.577 -52.343 1.00 92.88 544 TRP A N 1
ATOM 4167 C CA . TRP A 1 544 ? 22.622 -2.290 -51.421 1.00 92.88 544 TRP A CA 1
ATOM 4168 C C . TRP A 1 544 ? 23.892 -1.713 -52.077 1.00 92.88 544 TRP A C 1
ATOM 4170 O O . TRP A 1 544 ? 24.859 -1.427 -51.374 1.00 92.88 544 TRP A O 1
ATOM 4180 N N . CYS A 1 545 ? 23.935 -1.583 -53.407 1.00 96.31 545 CYS A N 1
ATOM 4181 C CA . CYS A 1 545 ? 25.048 -0.973 -54.146 1.00 96.31 545 CYS A CA 1
ATOM 4182 C C . CYS A 1 545 ? 24.763 0.472 -54.586 1.00 96.31 545 CYS A C 1
ATOM 4184 O O . CYS A 1 545 ? 25.510 1.018 -55.405 1.00 96.31 545 CYS A O 1
ATOM 4186 N N . CYS A 1 546 ? 23.683 1.093 -54.099 1.00 96.94 546 CYS A N 1
ATOM 4187 C CA . CYS A 1 546 ? 23.475 2.525 -54.275 1.00 96.94 546 CYS A CA 1
ATOM 4188 C C . CYS A 1 546 ? 24.002 3.334 -53.091 1.00 96.94 546 CYS A C 1
ATOM 4190 O O . CYS A 1 546 ? 24.095 2.850 -51.963 1.00 96.94 546 CYS A O 1
ATOM 4192 N N . PHE A 1 547 ? 24.359 4.579 -53.376 1.00 97.81 547 PHE A N 1
ATOM 4193 C CA . PHE A 1 547 ? 24.776 5.555 -52.384 1.00 97.81 547 PHE A CA 1
ATOM 4194 C C . PHE A 1 547 ? 24.303 6.952 -52.779 1.00 97.81 547 PHE A C 1
ATOM 4196 O O . PHE A 1 547 ? 24.088 7.251 -53.959 1.00 97.81 547 PHE A O 1
ATOM 4203 N N . VAL A 1 548 ? 24.107 7.797 -51.775 1.00 97.75 548 VAL A N 1
ATOM 4204 C CA . VAL A 1 548 ? 23.575 9.150 -51.911 1.00 97.75 548 VAL A CA 1
ATOM 4205 C C . VAL A 1 548 ? 24.548 10.124 -51.267 1.00 97.75 548 VAL A C 1
ATOM 4207 O O . VAL A 1 548 ? 24.921 9.973 -50.106 1.00 97.75 548 VAL A O 1
ATOM 4210 N N . LEU A 1 549 ? 24.953 11.133 -52.033 1.00 98.06 549 LEU A N 1
ATOM 4211 C CA . LEU A 1 549 ? 25.707 12.270 -51.519 1.00 98.06 549 LEU A CA 1
ATOM 4212 C C . LEU A 1 549 ? 24.726 13.391 -51.212 1.00 98.06 549 LEU A C 1
ATOM 4214 O O . LEU A 1 549 ? 24.068 13.899 -52.123 1.00 98.06 549 LEU A O 1
ATOM 4218 N N . TRP A 1 550 ? 24.635 13.773 -49.946 1.00 97.69 550 TRP A N 1
ATOM 4219 C CA . TRP A 1 550 ? 23.832 14.902 -49.499 1.00 97.69 550 TRP A CA 1
ATOM 4220 C C . TRP A 1 550 ? 24.704 16.147 -49.498 1.00 97.69 550 TRP A C 1
ATOM 4222 O O . TRP A 1 550 ? 25.538 16.316 -48.608 1.00 97.69 550 TRP A O 1
ATOM 4232 N N . ALA A 1 551 ? 24.542 16.988 -50.517 1.00 97.38 551 ALA A N 1
ATOM 4233 C CA . ALA A 1 551 ? 25.167 18.300 -50.550 1.00 97.38 551 ALA A CA 1
ATOM 4234 C C . ALA A 1 551 ? 24.219 19.366 -49.989 1.00 97.38 551 ALA A C 1
ATOM 4236 O O . ALA A 1 551 ? 23.008 19.149 -49.927 1.00 97.38 551 ALA A O 1
ATOM 4237 N N . SER A 1 552 ? 24.761 20.533 -49.643 1.00 95.06 552 SER A N 1
ATOM 4238 C CA . SER A 1 552 ? 23.997 21.688 -49.143 1.00 95.06 552 SER A CA 1
ATOM 4239 C C . SER A 1 552 ? 22.806 22.075 -50.029 1.00 95.06 552 SER A C 1
ATOM 4241 O O . SER A 1 552 ? 21.767 22.490 -49.526 1.00 95.06 552 SER A O 1
ATOM 4243 N N . THR A 1 553 ? 22.940 21.920 -51.348 1.00 94.50 553 THR A N 1
ATOM 4244 C CA . THR A 1 553 ? 21.925 22.353 -52.320 1.00 94.50 553 THR A CA 1
ATOM 4245 C C . THR A 1 553 ? 20.989 21.241 -52.781 1.00 94.50 553 THR A C 1
ATOM 4247 O O . THR A 1 553 ? 19.838 21.512 -53.117 1.00 94.50 553 THR A O 1
ATOM 4250 N N . ARG A 1 554 ? 21.468 19.993 -52.867 1.00 96.25 554 ARG A N 1
ATOM 4251 C CA . ARG A 1 554 ? 20.692 18.847 -53.370 1.00 96.25 554 ARG A CA 1
ATOM 4252 C C . ARG A 1 554 ? 21.374 17.514 -53.081 1.00 96.25 554 ARG A C 1
ATOM 4254 O O . ARG A 1 554 ? 22.564 17.458 -52.777 1.00 96.25 554 ARG A O 1
ATOM 4261 N N . SER A 1 555 ? 20.640 16.424 -53.290 1.00 96.75 555 SER A N 1
ATOM 4262 C CA . SER A 1 555 ? 21.186 15.069 -53.244 1.00 96.75 555 SER A CA 1
ATOM 4263 C C . SER A 1 555 ? 21.656 14.572 -54.619 1.00 96.75 555 SER A C 1
ATOM 4265 O O . SER A 1 555 ? 21.080 14.878 -55.668 1.00 96.75 555 SER A O 1
ATOM 4267 N N . TYR A 1 556 ? 22.720 13.770 -54.618 1.00 97.81 556 TYR A N 1
ATOM 4268 C CA . TYR A 1 556 ? 23.251 13.091 -55.796 1.00 97.81 556 TYR A CA 1
ATOM 4269 C C . TYR A 1 556 ? 23.235 11.585 -55.563 1.00 97.81 556 TYR A C 1
ATOM 4271 O O . TYR A 1 556 ? 23.992 11.071 -54.745 1.00 97.81 556 TYR A O 1
ATOM 4279 N N . CYS A 1 557 ? 22.374 10.878 -56.291 1.00 97.69 557 CYS A N 1
ATOM 4280 C CA . CYS A 1 557 ? 22.195 9.438 -56.131 1.00 97.69 557 CYS A CA 1
ATOM 4281 C C . CYS A 1 557 ? 22.965 8.671 -57.210 1.00 97.69 557 CYS A C 1
ATOM 4283 O O . CYS A 1 557 ? 22.819 8.952 -58.407 1.00 97.69 557 CYS A O 1
ATOM 4285 N N . PHE A 1 558 ? 23.743 7.685 -56.781 1.00 98.06 558 PHE A N 1
ATOM 4286 C CA . PHE A 1 558 ? 24.555 6.826 -57.633 1.00 98.06 558 PHE A CA 1
ATOM 4287 C C . PHE A 1 558 ? 24.260 5.354 -57.342 1.00 98.06 558 PHE A C 1
ATOM 4289 O O . PHE A 1 558 ? 23.922 4.982 -56.221 1.00 98.06 558 PHE A O 1
ATOM 4296 N N . TRP A 1 559 ? 24.402 4.511 -58.357 1.00 97.81 559 TRP A N 1
ATOM 4297 C CA . TRP A 1 559 ? 24.245 3.065 -58.271 1.00 97.81 559 TRP A CA 1
ATOM 4298 C C . TRP A 1 559 ? 25.284 2.371 -59.151 1.00 97.81 559 TRP A C 1
ATOM 4300 O O . TRP A 1 559 ? 25.638 2.858 -60.224 1.00 97.81 559 TRP A O 1
ATOM 4310 N N . THR A 1 560 ? 25.779 1.221 -58.710 1.00 97.06 560 THR A N 1
ATOM 4311 C CA . THR A 1 560 ? 26.649 0.351 -59.507 1.00 97.06 560 THR A CA 1
ATOM 4312 C C . THR A 1 560 ? 26.259 -1.104 -59.306 1.00 97.06 560 THR A C 1
ATOM 4314 O O . THR A 1 560 ? 25.636 -1.464 -58.312 1.00 97.06 560 THR A O 1
ATOM 4317 N N . GLN A 1 561 ? 26.613 -1.956 -60.263 1.00 95.94 561 GLN A N 1
ATOM 4318 C CA . GLN A 1 561 ? 26.471 -3.401 -60.098 1.00 95.94 561 GLN A CA 1
ATOM 4319 C C . GLN A 1 561 ? 27.648 -3.994 -59.323 1.00 95.94 561 GLN A C 1
ATOM 4321 O O . GLN A 1 561 ? 27.497 -5.063 -58.729 1.00 95.94 561 GLN A O 1
ATOM 4326 N N . ASP A 1 562 ? 28.800 -3.319 -59.323 1.00 97.00 562 ASP A N 1
ATOM 4327 C CA . ASP A 1 562 ? 29.991 -3.791 -58.636 1.00 97.00 562 ASP A CA 1
ATOM 4328 C C . ASP A 1 562 ? 29.998 -3.363 -57.165 1.00 97.00 562 ASP A C 1
ATOM 4330 O O . ASP A 1 562 ? 30.095 -2.189 -56.796 1.00 97.00 562 ASP A O 1
ATOM 4334 N N . GLU A 1 563 ? 29.939 -4.379 -56.320 1.00 96.06 563 GLU A N 1
ATOM 4335 C CA . GLU A 1 563 ? 30.002 -4.278 -54.877 1.00 96.06 563 GLU A CA 1
ATOM 4336 C C . GLU A 1 563 ? 31.289 -3.600 -54.392 1.00 96.06 563 GLU A C 1
ATOM 4338 O O . GLU A 1 563 ? 31.226 -2.750 -53.498 1.00 96.06 563 GLU A O 1
ATOM 4343 N N . SER A 1 564 ? 32.433 -3.913 -55.005 1.00 95.88 564 SER A N 1
ATOM 4344 C CA . SER A 1 564 ? 33.726 -3.361 -54.590 1.00 95.88 564 SER A CA 1
ATOM 4345 C C . SER A 1 564 ? 33.837 -1.871 -54.919 1.00 95.88 564 SER A C 1
ATOM 4347 O O . SER A 1 564 ? 34.273 -1.073 -54.084 1.00 95.88 564 SER A O 1
ATOM 4349 N N . THR A 1 565 ? 33.335 -1.474 -56.091 1.00 96.75 565 THR A N 1
ATOM 4350 C CA . THR A 1 565 ? 33.233 -0.074 -56.500 1.00 96.75 565 THR A CA 1
ATOM 4351 C C . THR A 1 565 ? 32.312 0.704 -55.559 1.00 96.75 565 THR A C 1
ATOM 4353 O O . THR A 1 565 ? 32.715 1.755 -55.069 1.00 96.75 565 THR A O 1
ATOM 4356 N N . SER A 1 566 ? 31.111 0.196 -55.242 1.00 97.00 566 SER A N 1
ATOM 4357 C CA . SER A 1 566 ? 30.191 0.895 -54.322 1.00 97.00 566 SER A CA 1
ATOM 4358 C C . SER A 1 566 ? 30.816 1.136 -52.943 1.00 97.00 566 SER A C 1
ATOM 4360 O O . SER A 1 566 ? 30.744 2.243 -52.419 1.00 97.00 566 SER A O 1
ATOM 4362 N N . GLU A 1 567 ? 31.493 0.126 -52.390 1.00 96.69 567 GLU A N 1
ATOM 4363 C CA . GLU A 1 567 ? 32.185 0.213 -51.101 1.00 96.69 567 GLU A CA 1
ATOM 4364 C C . GLU A 1 567 ? 33.319 1.235 -51.141 1.00 96.69 567 GLU A C 1
ATOM 4366 O O . GLU A 1 567 ? 33.417 2.080 -50.256 1.00 96.69 567 GLU A O 1
ATOM 4371 N N . SER A 1 568 ? 34.125 1.206 -52.202 1.00 96.44 568 SER A N 1
ATOM 4372 C CA . SER A 1 568 ? 35.243 2.132 -52.386 1.00 96.44 568 SER A CA 1
ATOM 4373 C C . SER A 1 568 ? 34.773 3.583 -52.487 1.00 96.44 568 SER A C 1
ATOM 4375 O O . SER A 1 568 ? 35.346 4.458 -51.844 1.00 96.44 568 SER A O 1
ATOM 4377 N N . PHE A 1 569 ? 33.686 3.844 -53.220 1.00 97.38 569 PHE A N 1
ATOM 4378 C CA . PHE A 1 569 ? 33.103 5.184 -53.313 1.00 97.38 569 PHE A CA 1
ATOM 4379 C C . PHE A 1 569 ? 32.531 5.660 -51.974 1.00 97.38 569 PHE A C 1
ATOM 4381 O O . PHE A 1 569 ? 32.813 6.785 -51.577 1.00 97.38 569 PHE A O 1
ATOM 4388 N N . VAL A 1 570 ? 31.783 4.824 -51.248 1.00 97.06 570 VAL A N 1
ATOM 4389 C CA . VAL A 1 570 ? 31.209 5.194 -49.940 1.00 97.06 570 VAL A CA 1
ATOM 4390 C C . VAL A 1 570 ? 32.309 5.467 -48.911 1.00 97.06 570 VAL A C 1
ATOM 4392 O O . VAL A 1 570 ? 32.343 6.533 -48.294 1.00 97.06 570 VAL A O 1
ATOM 4395 N N . VAL A 1 571 ? 33.249 4.533 -48.753 1.00 95.88 571 VAL A N 1
ATOM 4396 C CA . VAL A 1 571 ? 34.351 4.655 -47.787 1.00 95.88 571 VAL A CA 1
ATOM 4397 C C . VAL A 1 571 ? 35.287 5.795 -48.177 1.00 95.88 571 VAL A C 1
ATOM 4399 O O . VAL A 1 571 ? 35.659 6.601 -47.330 1.00 95.88 571 VAL A O 1
ATOM 4402 N N . GLY A 1 572 ? 35.663 5.898 -49.450 1.00 95.50 572 GLY A N 1
ATOM 4403 C CA . GLY A 1 572 ? 36.582 6.933 -49.907 1.00 95.50 572 GLY A CA 1
ATOM 4404 C C . GLY A 1 572 ? 35.971 8.332 -49.838 1.00 95.50 572 GLY A C 1
ATOM 4405 O O . GLY A 1 572 ? 36.596 9.230 -49.283 1.00 95.50 572 GLY A O 1
ATOM 4406 N N . LEU A 1 573 ? 34.733 8.530 -50.310 1.00 96.75 573 LEU A N 1
ATOM 4407 C CA . LEU A 1 573 ? 34.078 9.844 -50.241 1.00 96.75 573 LEU A CA 1
ATOM 4408 C C . LEU A 1 573 ? 33.787 10.263 -48.801 1.00 96.75 573 LEU A C 1
ATOM 4410 O O . LEU A 1 573 ? 34.044 11.413 -48.466 1.00 96.75 573 LEU A O 1
ATOM 4414 N N . SER A 1 574 ? 33.326 9.355 -47.934 1.00 96.19 574 SER A N 1
ATOM 4415 C CA . SER A 1 574 ? 33.074 9.689 -46.521 1.00 96.19 574 SER A CA 1
ATOM 4416 C C . SER A 1 574 ? 34.327 10.153 -45.770 1.00 96.19 574 SER A C 1
ATOM 4418 O O . SER A 1 574 ? 34.213 10.903 -44.810 1.00 96.19 574 SER A O 1
ATOM 4420 N N . ARG A 1 575 ? 35.523 9.741 -46.213 1.00 93.81 575 ARG A N 1
ATOM 4421 C CA . ARG A 1 575 ? 36.808 10.189 -45.649 1.00 93.81 575 ARG A CA 1
ATOM 4422 C C . ARG A 1 575 ? 37.338 11.471 -46.282 1.00 93.81 575 ARG A C 1
ATOM 4424 O O . ARG A 1 575 ? 38.052 12.214 -45.622 1.00 93.81 575 ARG A O 1
ATOM 4431 N N . LEU A 1 576 ? 37.043 11.701 -47.561 1.00 93.88 576 LEU A N 1
ATOM 4432 C CA . LEU A 1 576 ? 37.484 12.901 -48.278 1.00 93.88 576 LEU A CA 1
ATOM 4433 C C . LEU A 1 576 ? 36.580 14.116 -48.022 1.00 93.88 576 LEU A C 1
ATOM 4435 O O . LEU A 1 576 ? 37.021 15.245 -48.214 1.00 93.88 576 LEU A O 1
ATOM 4439 N N . CYS A 1 577 ? 35.324 13.903 -47.622 1.00 95.38 577 CYS A N 1
ATOM 4440 C CA . CYS A 1 577 ? 34.391 14.982 -47.307 1.00 95.38 577 CYS A CA 1
ATOM 4441 C 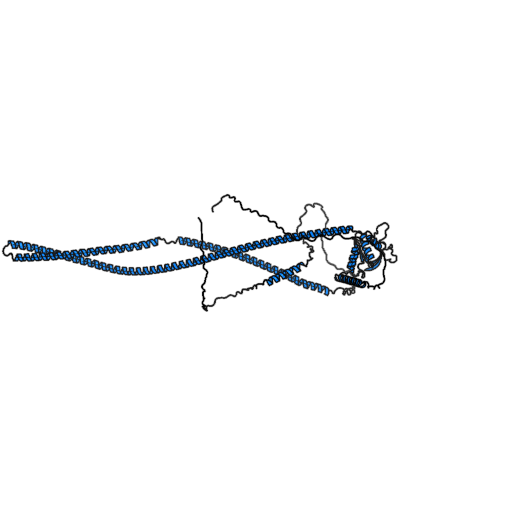C . CYS A 1 577 ? 34.571 15.405 -45.837 1.00 95.38 577 CYS A C 1
ATOM 4443 O O . CYS A 1 577 ? 34.288 14.600 -44.952 1.00 95.38 577 CYS A O 1
ATOM 4445 N N . PRO A 1 578 ? 34.989 16.651 -45.541 1.00 93.50 578 PRO A N 1
ATOM 4446 C CA . PRO A 1 578 ? 35.321 17.075 -44.176 1.00 93.50 578 PRO A CA 1
ATOM 4447 C C . PRO A 1 578 ? 34.115 17.111 -43.229 1.00 93.50 578 PRO A C 1
ATOM 4449 O O . PRO A 1 578 ? 34.282 17.016 -42.017 1.00 93.50 578 PRO A O 1
ATOM 4452 N N . HIS A 1 579 ? 32.904 17.253 -43.770 1.00 94.50 579 HIS A N 1
ATOM 4453 C CA . HIS A 1 579 ? 31.671 17.318 -42.985 1.00 94.50 579 HIS A CA 1
ATOM 4454 C C . HIS A 1 579 ? 30.953 15.969 -42.868 1.00 94.50 579 HIS A C 1
ATOM 4456 O O . HIS A 1 579 ? 30.049 15.837 -42.046 1.00 94.50 579 HIS A O 1
ATOM 4462 N N . ALA A 1 580 ? 31.344 14.969 -43.664 1.00 94.81 580 ALA A N 1
ATOM 4463 C CA . ALA A 1 580 ? 30.721 13.655 -43.619 1.00 94.81 580 ALA A CA 1
ATOM 4464 C C . ALA A 1 580 ? 31.325 12.804 -42.497 1.00 94.81 580 ALA A C 1
ATOM 4466 O O . ALA A 1 580 ? 32.531 12.816 -42.259 1.00 94.81 580 ALA A O 1
ATOM 4467 N N . GLN A 1 581 ? 30.486 12.006 -41.834 1.00 93.19 581 GLN A N 1
ATOM 4468 C CA . GLN A 1 581 ? 30.966 10.989 -40.905 1.00 93.19 581 GLN A CA 1
ATOM 4469 C C . GLN A 1 581 ? 31.760 9.920 -41.680 1.00 93.19 581 GLN A C 1
ATOM 4471 O O . GLN A 1 581 ? 31.205 9.333 -42.614 1.00 93.19 581 GLN A O 1
ATOM 4476 N N . PRO A 1 582 ? 33.019 9.618 -41.306 1.00 93.94 582 PRO A N 1
ATOM 4477 C CA . PRO A 1 582 ? 33.796 8.577 -41.969 1.00 93.94 582 PRO A CA 1
ATOM 4478 C C . PRO A 1 582 ? 33.129 7.207 -41.818 1.00 93.94 582 PRO A C 1
ATOM 4480 O O . PRO A 1 582 ? 32.910 6.741 -40.701 1.00 93.94 582 PRO A O 1
ATOM 4483 N N . VAL A 1 583 ? 32.852 6.544 -42.941 1.00 94.31 583 VAL A N 1
ATOM 4484 C CA . VAL A 1 583 ? 32.224 5.217 -42.972 1.00 94.31 583 VAL A CA 1
ATOM 4485 C C . VAL A 1 583 ? 33.304 4.141 -43.024 1.00 94.31 583 VAL A C 1
ATOM 4487 O O . VAL A 1 583 ? 34.256 4.210 -43.815 1.00 94.31 583 VAL A O 1
ATOM 4490 N N . ARG A 1 584 ? 33.174 3.111 -42.183 1.00 92.88 584 ARG A N 1
ATOM 4491 C CA . ARG A 1 584 ? 34.116 1.981 -42.167 1.00 92.88 584 ARG A CA 1
ATOM 4492 C C . ARG A 1 584 ? 33.735 0.946 -43.237 1.00 92.88 584 ARG A C 1
ATOM 4494 O O . ARG A 1 584 ? 32.550 0.664 -43.406 1.00 92.88 584 ARG A O 1
ATOM 4501 N N . PRO A 1 585 ? 34.700 0.276 -43.900 1.00 92.88 585 PRO A N 1
ATOM 4502 C CA . PRO A 1 585 ? 34.396 -0.817 -44.834 1.00 92.88 585 PRO A CA 1
ATOM 4503 C C . PRO A 1 585 ? 33.501 -1.905 -44.221 1.00 92.88 585 PRO A C 1
ATOM 4505 O O . PRO A 1 585 ? 32.571 -2.395 -44.859 1.00 92.88 585 PRO A O 1
ATOM 4508 N N . ALA A 1 586 ? 33.738 -2.240 -42.948 1.00 92.38 586 ALA A N 1
ATOM 4509 C CA . ALA A 1 586 ? 32.939 -3.213 -42.208 1.00 92.38 586 ALA A CA 1
ATOM 4510 C C . ALA A 1 586 ? 31.461 -2.807 -42.081 1.00 92.38 586 ALA A C 1
ATOM 4512 O O . ALA A 1 586 ? 30.594 -3.671 -42.166 1.00 92.38 586 ALA A O 1
ATOM 4513 N N . GLU A 1 587 ? 31.159 -1.514 -41.936 1.00 93.31 587 GLU A N 1
ATOM 4514 C CA . GLU A 1 587 ? 29.782 -1.008 -41.853 1.00 93.31 587 GLU A CA 1
ATOM 4515 C C . GLU A 1 587 ? 29.060 -1.165 -43.192 1.00 93.31 587 GLU A C 1
ATOM 4517 O O . GLU A 1 587 ? 27.923 -1.637 -43.227 1.00 93.31 587 GLU A O 1
ATOM 4522 N N . VAL A 1 588 ? 29.744 -0.868 -44.304 1.00 94.50 588 VAL A N 1
ATOM 4523 C CA . VAL A 1 588 ? 29.200 -1.069 -45.656 1.00 94.50 588 VAL A CA 1
ATOM 4524 C C . VAL A 1 588 ? 28.918 -2.547 -45.917 1.00 94.50 588 VAL A C 1
ATOM 4526 O O . VAL A 1 588 ? 27.839 -2.901 -46.399 1.00 94.50 588 VAL A O 1
ATOM 4529 N N . ARG A 1 589 ? 29.858 -3.432 -45.562 1.00 94.56 589 ARG A N 1
ATOM 4530 C CA . ARG A 1 589 ? 29.694 -4.887 -45.710 1.00 94.56 589 ARG A CA 1
ATOM 4531 C C . ARG A 1 589 ? 28.588 -5.435 -44.814 1.00 94.56 589 ARG A C 1
ATOM 4533 O O . ARG A 1 589 ? 27.813 -6.272 -45.270 1.00 94.56 589 ARG A O 1
ATOM 4540 N N . LEU A 1 590 ? 28.489 -4.953 -43.575 1.00 92.94 590 LEU A N 1
ATOM 4541 C CA . LEU A 1 590 ? 27.445 -5.355 -42.635 1.00 92.94 590 LEU A CA 1
ATOM 4542 C C . LEU A 1 590 ? 26.066 -4.933 -43.136 1.00 92.94 590 LEU A C 1
ATOM 4544 O O . LEU A 1 590 ? 25.171 -5.766 -43.225 1.00 92.94 590 LEU A O 1
ATOM 4548 N N . HIS A 1 591 ? 25.897 -3.669 -43.519 1.00 92.56 591 HIS A N 1
ATOM 4549 C CA . HIS A 1 591 ? 24.641 -3.182 -44.084 1.00 92.56 591 HIS A CA 1
ATOM 4550 C C . HIS A 1 591 ? 24.252 -3.973 -45.332 1.00 92.56 591 HIS A C 1
ATOM 4552 O O . HIS A 1 591 ? 23.122 -4.436 -45.455 1.00 92.56 591 HIS A O 1
ATOM 4558 N N . ARG A 1 592 ? 25.214 -4.214 -46.229 1.00 93.94 592 ARG A N 1
ATOM 4559 C CA . ARG A 1 592 ? 25.011 -5.055 -47.406 1.00 93.94 592 ARG A CA 1
ATOM 4560 C C . ARG A 1 592 ? 24.539 -6.458 -47.031 1.00 93.94 592 ARG A C 1
ATOM 4562 O O . ARG A 1 592 ? 23.605 -6.961 -47.652 1.00 93.94 592 ARG A O 1
ATOM 4569 N N . ALA A 1 593 ? 25.177 -7.093 -46.051 1.00 91.00 593 ALA A N 1
ATOM 4570 C CA . ALA A 1 593 ? 24.771 -8.406 -45.565 1.00 91.00 593 ALA A CA 1
ATOM 4571 C C . ALA A 1 593 ? 23.335 -8.364 -45.022 1.00 91.00 593 ALA A C 1
ATOM 4573 O O . ALA A 1 593 ? 22.526 -9.210 -45.388 1.00 91.00 593 ALA A O 1
ATOM 4574 N N . MET A 1 594 ? 22.984 -7.335 -44.248 1.00 89.19 594 MET A N 1
ATOM 4575 C CA . MET A 1 594 ? 21.626 -7.138 -43.736 1.00 89.19 594 MET A CA 1
ATOM 4576 C C . MET A 1 594 ? 20.596 -6.974 -44.861 1.00 89.19 594 MET A C 1
ATOM 4578 O O . MET A 1 594 ? 19.550 -7.614 -44.814 1.00 89.19 594 MET A O 1
ATOM 4582 N N . CYS A 1 595 ? 20.903 -6.201 -45.906 1.00 88.62 595 CYS A N 1
ATOM 4583 C CA . CYS A 1 595 ? 20.032 -6.066 -47.075 1.00 88.62 595 CYS A CA 1
ATOM 4584 C C . CYS A 1 595 ? 19.877 -7.384 -47.849 1.00 88.62 595 CYS A C 1
ATOM 4586 O O . CYS A 1 595 ? 18.775 -7.703 -48.285 1.00 88.62 595 CYS A O 1
ATOM 4588 N N . LYS A 1 596 ? 20.956 -8.166 -48.007 1.00 89.62 596 LYS A N 1
ATOM 4589 C CA . LYS A 1 596 ? 20.920 -9.483 -48.672 1.00 89.62 596 LYS A CA 1
ATOM 4590 C C . LYS A 1 596 ? 20.106 -10.515 -47.892 1.00 89.62 596 LYS A C 1
ATOM 4592 O O . LYS A 1 596 ? 19.495 -11.385 -48.501 1.00 89.62 596 LYS A O 1
ATOM 4597 N N . LEU A 1 597 ? 20.108 -10.428 -46.563 1.00 89.81 597 LEU A N 1
ATOM 4598 C CA . LEU A 1 597 ? 19.331 -11.315 -45.698 1.00 89.81 597 LEU A CA 1
ATOM 4599 C C . LEU A 1 597 ? 17.828 -10.982 -45.713 1.00 89.81 597 LEU A C 1
ATOM 4601 O O . LEU A 1 597 ? 17.025 -11.839 -45.360 1.00 89.81 597 LEU A O 1
ATOM 4605 N N . GLY A 1 598 ? 17.436 -9.776 -46.127 1.00 87.19 598 GLY A N 1
ATOM 4606 C CA . GLY A 1 598 ? 16.037 -9.357 -46.216 1.00 87.19 598 GLY A CA 1
ATOM 4607 C C . GLY A 1 598 ? 15.571 -8.477 -45.053 1.00 87.19 598 GLY A C 1
ATOM 4608 O O . GLY A 1 598 ? 16.186 -8.389 -43.980 1.00 87.19 598 GLY A O 1
ATOM 4609 N N . SER A 1 599 ? 14.456 -7.788 -45.286 1.00 82.38 599 SER A N 1
ATOM 4610 C CA . SER A 1 599 ? 13.937 -6.755 -44.381 1.00 82.38 599 SER A CA 1
ATOM 4611 C C . SER A 1 599 ? 13.191 -7.363 -43.189 1.00 82.38 599 SER A C 1
ATOM 4613 O O . SER A 1 599 ? 13.323 -6.894 -42.050 1.00 82.38 599 SER A O 1
ATOM 4615 N N . SER A 1 600 ? 12.490 -8.477 -43.414 1.00 88.12 600 SER A N 1
ATOM 4616 C CA . SER A 1 600 ? 11.701 -9.166 -42.396 1.00 88.12 600 SER A CA 1
ATOM 4617 C C . SER A 1 600 ? 12.503 -10.251 -41.666 1.00 88.12 600 SER A C 1
ATOM 4619 O O . SER A 1 600 ? 13.391 -10.897 -42.222 1.00 88.12 600 SER A O 1
ATOM 4621 N N . ARG A 1 601 ? 12.180 -10.504 -40.387 1.00 82.94 601 ARG A N 1
ATOM 4622 C CA . ARG A 1 601 ? 12.800 -11.599 -39.608 1.00 82.94 601 ARG A CA 1
ATOM 4623 C C . ARG A 1 601 ? 12.589 -12.961 -40.282 1.00 82.94 601 ARG A C 1
ATOM 4625 O O . ARG A 1 601 ? 13.457 -13.824 -40.191 1.00 82.94 601 ARG A O 1
ATOM 4632 N N . ARG A 1 602 ? 11.449 -13.129 -40.960 1.00 90.19 602 ARG A N 1
ATOM 4633 C CA . ARG A 1 602 ? 11.081 -14.344 -41.691 1.00 90.19 602 ARG A CA 1
ATOM 4634 C C . ARG A 1 602 ? 11.955 -14.550 -42.929 1.00 90.19 602 ARG A C 1
ATOM 4636 O O . ARG A 1 602 ? 12.493 -15.641 -43.072 1.00 90.19 602 ARG A O 1
ATOM 4643 N N . GLU A 1 603 ? 12.155 -13.520 -43.755 1.00 87.88 603 GLU A N 1
ATOM 4644 C CA . GLU A 1 603 ? 13.094 -13.569 -44.891 1.00 87.88 603 GLU A CA 1
ATOM 4645 C C . GLU A 1 603 ? 14.507 -13.913 -44.419 1.00 87.88 603 GLU A C 1
ATOM 4647 O O . GLU A 1 603 ? 15.114 -14.847 -44.939 1.00 87.88 603 GLU A O 1
ATOM 4652 N N . ARG A 1 604 ? 14.989 -13.243 -43.359 1.00 88.31 604 ARG A N 1
ATOM 4653 C CA . ARG A 1 604 ? 16.322 -13.514 -42.795 1.00 88.31 604 ARG A CA 1
ATOM 4654 C C . ARG A 1 604 ? 16.481 -14.968 -42.374 1.00 88.31 604 ARG A C 1
ATOM 4656 O O . ARG A 1 604 ? 17.478 -15.599 -42.716 1.00 88.31 604 ARG A O 1
ATOM 4663 N N . ALA A 1 605 ? 15.490 -15.509 -41.667 1.00 87.88 605 ALA A N 1
ATOM 4664 C CA . ALA A 1 605 ? 15.494 -16.909 -41.263 1.00 87.88 605 ALA A CA 1
ATOM 4665 C C . ALA A 1 605 ? 15.484 -17.852 -42.478 1.00 87.88 605 ALA A C 1
ATOM 4667 O O . ALA A 1 605 ? 16.239 -18.818 -42.502 1.00 87.88 605 ALA A O 1
ATOM 4668 N N . GLN A 1 606 ? 14.685 -17.559 -43.507 1.00 91.62 606 GLN A N 1
ATOM 4669 C CA . GLN A 1 606 ? 14.615 -18.373 -44.723 1.00 91.62 606 GLN A CA 1
ATOM 4670 C C . GLN A 1 606 ? 15.937 -18.380 -45.499 1.00 91.62 606 GLN A C 1
ATOM 4672 O O . GLN A 1 606 ? 16.398 -19.454 -45.882 1.00 91.62 606 GLN A O 1
ATOM 4677 N N . VAL A 1 607 ? 16.576 -17.219 -45.680 1.00 88.56 607 VAL A N 1
ATOM 4678 C CA . VAL A 1 607 ? 17.885 -17.111 -46.346 1.00 88.56 607 VAL A CA 1
ATOM 4679 C C . VAL A 1 607 ? 18.957 -17.866 -45.557 1.00 88.56 607 VAL A C 1
ATOM 4681 O O . VAL A 1 607 ? 19.736 -18.610 -46.150 1.00 88.56 607 VAL A O 1
ATOM 4684 N N . MET A 1 608 ? 18.968 -17.746 -44.224 1.00 86.25 608 MET A N 1
ATOM 4685 C CA . MET A 1 608 ? 19.901 -18.493 -43.371 1.00 86.25 608 MET A CA 1
ATOM 4686 C C . MET A 1 608 ? 19.680 -20.009 -43.454 1.00 86.25 608 MET A C 1
ATOM 4688 O O . MET A 1 608 ? 20.643 -20.753 -43.611 1.00 86.25 608 MET A O 1
ATOM 4692 N N . ILE A 1 609 ? 18.429 -20.479 -43.407 1.00 91.38 609 ILE A N 1
ATOM 4693 C CA . ILE A 1 609 ? 18.097 -21.906 -43.548 1.00 91.38 609 ILE A CA 1
ATOM 4694 C C . ILE A 1 609 ? 18.503 -22.425 -44.934 1.00 91.38 609 ILE A C 1
ATOM 4696 O O . ILE A 1 609 ? 19.050 -23.521 -45.037 1.00 91.38 609 ILE A O 1
ATOM 4700 N N . ALA A 1 610 ? 18.267 -21.656 -46.000 1.00 90.25 610 ALA A N 1
ATOM 4701 C CA . ALA A 1 610 ? 18.672 -22.028 -47.353 1.00 90.25 610 ALA A CA 1
ATOM 4702 C C . ALA A 1 610 ? 20.200 -22.126 -47.487 1.00 90.25 610 ALA A C 1
ATOM 4704 O O . ALA A 1 610 ? 20.698 -23.112 -48.027 1.00 90.25 610 ALA A O 1
ATOM 4705 N N . ALA A 1 611 ? 20.942 -21.160 -46.937 1.00 87.06 611 ALA A N 1
ATOM 4706 C CA . ALA A 1 611 ? 22.403 -21.184 -46.916 1.00 87.06 611 ALA A CA 1
ATOM 4707 C C . ALA A 1 611 ? 22.948 -22.377 -46.113 1.00 87.06 611 ALA A C 1
ATOM 4709 O O . ALA A 1 611 ? 23.865 -23.054 -46.573 1.00 87.06 611 ALA A O 1
ATOM 4710 N N . LEU A 1 612 ? 22.345 -22.688 -44.959 1.00 88.00 612 LEU A N 1
ATOM 4711 C CA . LEU A 1 612 ? 22.694 -23.870 -44.166 1.00 88.00 612 LEU A CA 1
ATOM 4712 C C . LEU A 1 612 ? 22.461 -25.165 -44.952 1.00 88.00 612 LEU A C 1
ATOM 4714 O O . LEU A 1 612 ? 23.345 -26.011 -44.983 1.00 88.00 612 LEU A O 1
ATOM 4718 N N . ARG A 1 613 ? 21.317 -25.301 -45.639 1.00 90.62 613 ARG A N 1
ATOM 4719 C CA . ARG A 1 613 ? 21.016 -26.468 -46.491 1.00 90.62 613 ARG A CA 1
ATOM 4720 C C . ARG A 1 613 ? 22.004 -26.627 -47.647 1.00 90.62 613 ARG A C 1
ATOM 4722 O O . ARG A 1 613 ? 22.367 -27.746 -47.988 1.00 90.62 613 ARG A O 1
ATOM 4729 N N . GLN A 1 614 ? 22.437 -25.524 -48.255 1.00 88.38 614 GLN A N 1
ATOM 4730 C CA . GLN A 1 614 ? 23.443 -25.553 -49.320 1.00 88.38 614 GLN A CA 1
ATOM 4731 C C . GLN A 1 614 ? 24.826 -25.940 -48.782 1.00 88.38 614 GLN A C 1
ATOM 4733 O O . GLN A 1 614 ? 25.516 -26.748 -49.400 1.00 88.38 614 GLN A O 1
ATOM 4738 N N . ALA A 1 615 ? 25.212 -25.416 -47.616 1.00 86.56 615 ALA A N 1
ATOM 4739 C CA . ALA A 1 615 ? 26.475 -25.759 -46.969 1.00 86.56 615 ALA A CA 1
ATOM 4740 C C . ALA A 1 615 ? 26.525 -27.239 -46.554 1.00 86.56 615 ALA A C 1
ATOM 4742 O O . ALA A 1 615 ? 27.543 -27.899 -46.757 1.00 86.56 615 ALA A O 1
ATOM 4743 N N . THR A 1 616 ? 25.424 -27.786 -46.030 1.00 85.69 616 THR A N 1
ATOM 4744 C CA . THR A 1 616 ? 25.350 -29.207 -45.666 1.00 85.69 616 THR A CA 1
ATOM 4745 C C . THR A 1 616 ? 25.318 -30.116 -46.892 1.00 85.69 616 THR A C 1
ATOM 4747 O O . THR A 1 616 ? 26.019 -31.124 -46.903 1.00 85.69 616 THR A O 1
ATOM 4750 N N . ALA A 1 617 ? 24.591 -29.753 -47.955 1.00 82.56 617 ALA A N 1
ATOM 4751 C CA . ALA A 1 617 ? 24.591 -30.511 -49.210 1.00 82.56 617 ALA A CA 1
ATOM 4752 C C . ALA A 1 617 ? 25.980 -30.548 -49.876 1.00 82.56 617 ALA A C 1
ATOM 4754 O O . ALA A 1 617 ? 26.394 -31.592 -50.377 1.00 82.56 617 ALA A O 1
ATOM 4755 N N . GLY A 1 618 ? 26.730 -29.439 -49.828 1.00 77.06 618 GLY A N 1
ATOM 4756 C CA . GLY A 1 618 ? 28.109 -29.379 -50.321 1.00 77.06 618 GLY A CA 1
ATOM 4757 C C . GLY A 1 618 ? 29.087 -30.230 -49.505 1.00 77.06 618 GLY A C 1
ATOM 4758 O O . GLY A 1 618 ? 29.997 -30.825 -50.074 1.00 77.06 618 GLY A O 1
ATOM 4759 N N . HIS A 1 619 ? 28.876 -30.352 -48.191 1.00 76.12 619 HIS A N 1
ATOM 4760 C CA . HIS A 1 619 ? 29.724 -31.178 -47.327 1.00 76.12 619 HIS A CA 1
ATOM 4761 C C . HIS A 1 619 ? 29.503 -32.687 -47.503 1.00 76.12 619 HIS A C 1
ATOM 4763 O O . HIS A 1 619 ? 30.445 -33.456 -47.340 1.00 76.12 619 HIS A O 1
ATOM 4769 N N . VAL A 1 620 ? 28.289 -33.119 -47.860 1.00 68.69 620 VAL A N 1
ATOM 4770 C CA . VAL A 1 620 ? 27.978 -34.543 -48.089 1.00 68.69 620 VAL A CA 1
ATOM 4771 C C . VAL A 1 620 ? 28.511 -35.032 -49.444 1.00 68.69 620 VAL A C 1
ATOM 4773 O O . VAL A 1 620 ? 28.867 -36.199 -49.576 1.00 68.69 620 VAL A O 1
ATOM 4776 N N . ALA A 1 621 ? 28.645 -34.145 -50.434 1.00 59.06 621 ALA A N 1
ATOM 4777 C CA . ALA A 1 621 ? 29.167 -34.489 -51.761 1.00 59.06 621 ALA A CA 1
ATOM 4778 C C . ALA A 1 621 ? 30.708 -34.577 -51.839 1.00 59.06 621 ALA A C 1
ATOM 4780 O O . ALA A 1 621 ? 31.233 -35.096 -52.820 1.00 59.06 621 ALA A O 1
ATOM 4781 N N . VAL A 1 622 ? 31.434 -34.098 -50.820 1.00 56.41 622 VAL A N 1
ATOM 4782 C CA . VAL A 1 622 ? 32.909 -34.171 -50.722 1.00 56.41 622 VAL A CA 1
ATOM 4783 C C . VAL A 1 622 ? 33.326 -35.089 -49.565 1.00 56.41 622 VAL A C 1
ATOM 4785 O O . VAL A 1 622 ? 34.342 -34.880 -48.909 1.00 56.41 622 VAL A O 1
ATOM 4788 N N . ALA A 1 623 ? 32.545 -36.136 -49.292 1.00 50.00 623 A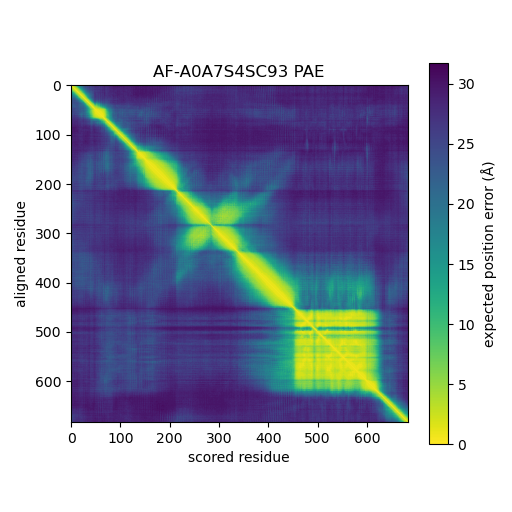LA A N 1
ATOM 4789 C CA . ALA A 1 623 ? 33.125 -37.314 -48.663 1.00 50.00 623 ALA A CA 1
ATOM 4790 C C . ALA A 1 623 ? 34.079 -37.925 -49.703 1.00 50.00 623 ALA A C 1
ATOM 4792 O O . ALA A 1 623 ? 33.613 -38.262 -50.796 1.00 50.00 623 ALA A O 1
ATOM 4793 N N . PRO A 1 624 ? 35.397 -38.017 -49.439 1.00 57.38 624 PRO A N 1
ATOM 4794 C CA . PRO A 1 624 ? 36.308 -38.661 -50.365 1.00 57.38 624 PRO A CA 1
ATOM 4795 C C . PRO A 1 624 ? 35.802 -40.087 -50.541 1.00 57.38 624 PRO A C 1
ATOM 4797 O O . PRO A 1 624 ? 35.809 -40.881 -49.601 1.00 57.38 624 PRO A O 1
ATOM 4800 N N . GLY A 1 625 ? 35.304 -40.389 -51.741 1.00 52.91 625 GLY A N 1
ATOM 4801 C CA . GLY A 1 625 ? 35.128 -41.763 -52.157 1.00 52.91 625 GLY A CA 1
ATOM 4802 C C . GLY A 1 625 ? 36.456 -42.444 -51.889 1.00 52.91 625 GLY A C 1
ATOM 4803 O O . GLY A 1 625 ? 37.480 -42.022 -52.428 1.00 52.91 625 GLY A O 1
ATOM 4804 N N . ASN A 1 626 ? 36.432 -43.424 -50.988 1.00 56.59 626 ASN A N 1
ATOM 4805 C CA . ASN A 1 626 ? 37.499 -44.383 -50.797 1.00 56.59 626 ASN A CA 1
ATOM 4806 C C . ASN A 1 626 ? 37.812 -44.971 -52.174 1.00 56.59 626 ASN A C 1
ATOM 4808 O O . ASN A 1 626 ? 37.180 -45.932 -52.611 1.00 56.59 626 ASN A O 1
ATOM 4812 N N . ALA A 1 627 ? 38.755 -44.351 -52.883 1.00 48.72 627 ALA A N 1
ATOM 4813 C CA . ALA A 1 627 ? 39.448 -44.980 -53.978 1.00 48.72 627 ALA A CA 1
ATOM 4814 C C . ALA A 1 627 ? 40.144 -46.174 -53.338 1.00 48.72 627 ALA A C 1
ATOM 4816 O O . ALA A 1 627 ? 41.073 -46.020 -52.544 1.00 48.72 627 ALA A O 1
ATOM 4817 N N . ALA A 1 628 ? 39.588 -47.352 -53.605 1.00 53.50 628 ALA A N 1
ATOM 4818 C CA . ALA A 1 628 ? 40.186 -48.624 -53.281 1.00 53.50 628 ALA A CA 1
ATOM 4819 C C . ALA A 1 628 ? 41.661 -48.577 -53.694 1.00 53.50 628 ALA A C 1
ATOM 4821 O O . ALA A 1 628 ? 41.981 -48.478 -54.877 1.00 53.50 628 ALA A O 1
ATOM 4822 N N . VAL A 1 629 ? 42.544 -48.594 -52.699 1.00 47.47 629 VAL A N 1
ATOM 4823 C CA . VAL A 1 629 ? 43.971 -48.818 -52.888 1.00 47.47 629 VAL A CA 1
ATOM 4824 C C . VAL A 1 629 ? 44.138 -50.322 -53.114 1.00 47.47 629 VAL A C 1
ATOM 4826 O O . VAL A 1 629 ? 43.876 -51.091 -52.184 1.00 47.47 629 VAL A O 1
ATOM 4829 N N . PRO A 1 630 ? 44.543 -50.787 -54.310 1.00 53.22 630 PRO A N 1
ATOM 4830 C CA . PRO A 1 630 ? 45.072 -52.130 -54.443 1.00 53.22 630 PRO A CA 1
ATOM 4831 C C . PRO A 1 630 ? 46.392 -52.211 -53.671 1.00 53.22 630 PRO A C 1
ATOM 4833 O O . PRO A 1 630 ? 47.324 -51.438 -53.883 1.00 53.22 630 PRO A O 1
ATOM 4836 N N . SER A 1 631 ? 46.416 -53.158 -52.739 1.00 52.22 631 SER A N 1
ATOM 4837 C CA . SER A 1 631 ? 47.589 -53.640 -52.017 1.00 52.22 631 SER A CA 1
ATOM 4838 C C . SER A 1 631 ? 48.754 -53.924 -52.972 1.00 52.22 631 SER A C 1
ATOM 4840 O O . SER A 1 631 ? 48.597 -54.691 -53.922 1.00 52.22 631 SER A O 1
ATOM 4842 N N . GLY A 1 632 ? 49.921 -53.330 -52.710 1.00 49.91 632 GLY A N 1
ATOM 4843 C CA . GLY A 1 632 ? 51.129 -53.605 -53.484 1.00 49.91 632 GLY A CA 1
ATOM 4844 C C . GLY A 1 632 ? 52.346 -52.769 -53.091 1.00 49.91 632 GLY A C 1
ATOM 4845 O O . GLY A 1 632 ? 52.608 -51.749 -53.710 1.00 49.91 632 GLY A O 1
ATOM 4846 N N . ALA A 1 633 ? 53.103 -53.288 -52.120 1.00 42.38 633 ALA A N 1
ATOM 4847 C CA . ALA A 1 633 ? 54.549 -53.121 -51.918 1.00 42.38 633 ALA A CA 1
ATOM 4848 C C . ALA A 1 633 ? 55.140 -51.750 -51.491 1.00 42.38 633 ALA A C 1
ATOM 4850 O O . ALA A 1 633 ? 55.121 -50.749 -52.197 1.00 42.38 633 ALA A O 1
ATOM 4851 N N . ALA A 1 634 ? 55.783 -51.797 -50.317 1.00 42.41 634 ALA A N 1
ATOM 4852 C CA . ALA A 1 634 ? 56.837 -50.909 -49.807 1.00 42.41 634 ALA A CA 1
ATOM 4853 C C . ALA A 1 634 ? 58.122 -50.967 -50.692 1.00 42.41 634 ALA A C 1
ATOM 4855 O O . ALA A 1 634 ? 58.130 -51.781 -51.617 1.00 42.41 634 ALA A O 1
ATOM 4856 N N . PRO A 1 635 ? 59.252 -50.263 -50.399 1.00 62.56 635 PRO A N 1
ATOM 4857 C CA . PRO A 1 635 ? 59.570 -49.416 -49.233 1.00 62.56 635 PRO A CA 1
ATOM 4858 C C . PRO A 1 635 ? 60.355 -48.105 -49.532 1.00 62.56 635 PRO A C 1
ATOM 4860 O O . PRO A 1 635 ? 60.853 -47.893 -50.631 1.00 62.56 635 PRO A O 1
ATOM 4863 N N . ALA A 1 636 ? 60.539 -47.274 -48.491 1.00 40.78 636 ALA A N 1
ATOM 4864 C CA . ALA A 1 636 ? 61.849 -46.831 -47.963 1.00 40.78 636 ALA A CA 1
ATOM 4865 C C . ALA A 1 636 ? 61.952 -45.341 -47.548 1.00 40.78 636 ALA A C 1
ATOM 4867 O O . ALA A 1 636 ? 61.729 -44.430 -48.334 1.00 40.78 636 ALA A O 1
ATOM 4868 N N . ALA A 1 637 ? 62.470 -45.177 -46.321 1.00 39.75 637 ALA A N 1
ATOM 4869 C CA . ALA A 1 637 ? 63.434 -44.163 -45.869 1.00 39.75 637 ALA A CA 1
ATOM 4870 C C . ALA A 1 637 ? 62.972 -42.769 -45.364 1.00 39.75 637 ALA A C 1
ATOM 4872 O O . ALA A 1 637 ? 62.806 -41.821 -46.119 1.00 39.75 637 ALA A O 1
ATOM 4873 N N . GLN A 1 638 ? 63.057 -42.658 -44.024 1.00 39.91 638 GLN A N 1
ATOM 4874 C CA . GLN A 1 638 ? 63.843 -41.671 -43.244 1.00 39.91 638 GLN A CA 1
ATOM 4875 C C . GLN A 1 638 ? 63.159 -40.465 -42.535 1.00 39.91 638 GLN A C 1
ATOM 4877 O O . GLN A 1 638 ? 62.084 -40.037 -42.937 1.00 39.91 638 GLN A O 1
ATOM 4882 N N . PRO A 1 639 ? 63.747 -39.989 -41.397 1.00 59.56 639 PRO A N 1
ATOM 4883 C CA . PRO A 1 639 ? 63.017 -39.581 -40.183 1.00 59.56 639 PRO A CA 1
ATOM 4884 C C . PRO A 1 639 ? 63.390 -38.173 -39.634 1.00 59.56 639 PRO A C 1
ATOM 4886 O O . PRO A 1 639 ? 64.166 -37.451 -40.254 1.00 59.56 639 PRO A O 1
ATOM 4889 N N . ARG A 1 640 ? 62.934 -37.883 -38.393 1.00 36.12 640 ARG A N 1
ATOM 4890 C CA . ARG A 1 640 ? 63.183 -36.727 -37.474 1.00 36.12 640 ARG A CA 1
ATOM 4891 C C . ARG A 1 640 ? 62.097 -35.634 -37.526 1.00 36.12 640 ARG A C 1
ATOM 4893 O O . ARG A 1 640 ? 61.623 -35.305 -38.597 1.00 36.12 640 ARG A O 1
ATOM 4900 N N . ALA A 1 641 ? 61.651 -35.013 -36.430 1.00 41.69 641 ALA A N 1
ATOM 4901 C CA . ALA A 1 641 ? 62.206 -34.877 -35.084 1.00 41.69 641 ALA A CA 1
ATOM 4902 C C . ALA A 1 641 ? 61.101 -34.749 -34.014 1.00 41.69 641 ALA A C 1
ATOM 4904 O O . ALA A 1 641 ? 60.012 -34.240 -34.270 1.00 41.69 641 ALA A O 1
ATOM 4905 N N . GLU A 1 642 ? 61.448 -35.193 -32.809 1.00 41.75 642 GLU A N 1
ATOM 4906 C CA . GLU A 1 642 ? 60.701 -35.118 -31.554 1.00 41.75 642 GLU A CA 1
ATOM 4907 C C . GLU A 1 642 ? 60.761 -33.718 -30.916 1.00 41.75 642 GLU A C 1
ATOM 4909 O O . GLU A 1 642 ? 61.750 -32.998 -31.057 1.00 41.75 642 GLU A O 1
ATOM 4914 N N . GLY A 1 643 ? 59.737 -33.371 -30.127 1.00 38.19 643 GLY A N 1
ATOM 4915 C CA . GLY A 1 643 ? 59.711 -32.160 -29.302 1.00 38.19 643 GLY A CA 1
ATOM 4916 C C . GLY A 1 643 ? 58.588 -32.145 -28.254 1.00 38.19 643 GLY A C 1
ATOM 4917 O O . GLY A 1 643 ? 57.536 -31.576 -28.506 1.00 38.19 643 GLY A O 1
ATOM 4918 N N . LYS A 1 644 ? 58.852 -32.801 -27.108 1.00 41.94 644 LYS A N 1
ATOM 4919 C CA . LYS A 1 644 ? 58.404 -32.573 -25.701 1.00 41.94 644 LYS A CA 1
ATOM 4920 C C . LYS A 1 644 ? 57.086 -31.801 -25.454 1.00 41.94 644 LYS A C 1
ATOM 4922 O O . LYS A 1 644 ? 56.978 -30.629 -25.779 1.00 41.94 644 LYS A O 1
ATOM 4927 N N . LEU A 1 645 ? 56.046 -32.442 -24.905 1.00 39.91 645 LEU A N 1
ATOM 4928 C CA . LEU A 1 645 ? 55.760 -32.736 -23.475 1.00 39.91 645 LEU A CA 1
ATOM 4929 C C . LEU A 1 645 ? 55.401 -31.522 -22.583 1.00 39.91 645 LEU A C 1
ATOM 4931 O O . LEU A 1 645 ? 56.267 -30.764 -22.163 1.00 39.91 645 LEU A O 1
ATOM 4935 N N . GLN A 1 646 ? 54.100 -31.468 -22.260 1.00 38.09 646 GLN A N 1
ATOM 4936 C CA . GLN A 1 646 ? 53.470 -31.352 -20.929 1.00 38.09 646 GLN A CA 1
ATOM 4937 C C . GLN A 1 646 ? 53.943 -30.288 -19.915 1.00 38.09 646 GLN A C 1
ATOM 4939 O O . GLN A 1 646 ? 55.022 -30.406 -19.343 1.00 38.09 646 GLN A O 1
ATOM 4944 N N . ALA A 1 647 ? 53.021 -29.397 -19.518 1.00 34.59 647 ALA A N 1
ATOM 4945 C CA . ALA A 1 647 ? 52.899 -28.925 -18.133 1.00 34.59 647 ALA A CA 1
ATOM 4946 C C . ALA A 1 647 ? 51.505 -28.329 -17.820 1.00 34.59 647 ALA A C 1
ATOM 4948 O O . ALA A 1 647 ? 50.972 -27.541 -18.596 1.00 34.59 647 ALA A O 1
ATOM 4949 N N . ALA A 1 648 ? 51.018 -28.666 -16.618 1.00 36.66 648 ALA A N 1
ATOM 4950 C CA . ALA A 1 648 ? 50.038 -27.968 -15.774 1.00 36.66 648 ALA A CA 1
ATOM 4951 C C . ALA A 1 648 ? 48.529 -28.109 -16.078 1.00 36.66 648 ALA A C 1
ATOM 4953 O O . ALA A 1 648 ? 47.875 -27.208 -16.601 1.00 36.66 648 ALA A O 1
ATOM 4954 N N . ALA A 1 649 ? 47.972 -29.224 -15.595 1.00 38.94 649 ALA A N 1
ATOM 4955 C CA . ALA A 1 649 ? 46.691 -29.224 -14.891 1.00 38.94 649 ALA A CA 1
ATOM 4956 C C . ALA A 1 649 ? 46.886 -28.737 -13.432 1.00 38.94 649 ALA A C 1
ATOM 4958 O O . ALA A 1 649 ? 48.014 -28.698 -12.943 1.00 38.94 649 ALA A O 1
ATOM 4959 N N . ASP A 1 650 ? 45.767 -28.431 -12.769 1.00 34.59 650 ASP A N 1
ATOM 4960 C CA . ASP A 1 650 ? 45.561 -28.264 -11.316 1.00 34.59 650 ASP A CA 1
ATOM 4961 C C . ASP A 1 650 ? 45.599 -26.843 -10.722 1.00 34.59 650 ASP A C 1
ATOM 4963 O O . ASP A 1 650 ? 46.655 -26.257 -10.490 1.00 34.59 650 ASP A O 1
ATOM 4967 N N . ARG A 1 651 ? 44.387 -26.336 -10.417 1.00 36.41 651 ARG A N 1
ATOM 4968 C CA . ARG A 1 651 ? 43.940 -25.519 -9.253 1.00 36.41 651 ARG A CA 1
ATOM 4969 C C . ARG A 1 651 ? 42.613 -24.832 -9.630 1.00 36.41 651 ARG A C 1
ATOM 4971 O O . ARG A 1 651 ? 42.570 -24.092 -10.599 1.00 36.41 651 ARG A O 1
ATOM 4978 N N . GLY A 1 652 ? 41.490 -24.969 -8.935 1.00 30.80 652 GLY A N 1
ATOM 4979 C CA . GLY A 1 652 ? 41.159 -25.713 -7.733 1.00 30.80 652 GLY A CA 1
ATOM 4980 C C . GLY A 1 652 ? 39.638 -25.671 -7.544 1.00 30.80 652 GLY A C 1
ATOM 4981 O O . GLY A 1 652 ? 39.001 -24.642 -7.763 1.00 30.80 652 GLY A O 1
ATOM 4982 N N . ALA A 1 653 ? 39.074 -26.808 -7.155 1.00 35.59 653 ALA A N 1
ATOM 4983 C CA . ALA A 1 653 ? 37.717 -26.954 -6.659 1.00 35.59 653 ALA A CA 1
ATOM 4984 C C . ALA A 1 653 ? 37.827 -27.599 -5.275 1.00 35.59 653 ALA A C 1
ATOM 4986 O O . ALA A 1 653 ? 38.171 -28.771 -5.192 1.00 35.59 653 ALA A O 1
ATOM 4987 N N . ALA A 1 654 ? 37.614 -26.818 -4.214 1.00 34.72 654 ALA A N 1
ATOM 4988 C CA . ALA A 1 654 ? 37.236 -27.273 -2.873 1.00 34.72 654 ALA A CA 1
ATOM 4989 C C . ALA A 1 654 ? 37.178 -26.067 -1.925 1.00 34.72 654 ALA A C 1
ATOM 4991 O O . ALA A 1 654 ? 38.202 -25.438 -1.678 1.00 34.72 654 ALA A O 1
ATOM 4992 N N . ALA A 1 655 ? 35.991 -25.772 -1.394 1.00 33.91 655 ALA A N 1
ATOM 4993 C CA . ALA A 1 655 ? 35.788 -25.354 -0.004 1.00 33.91 655 ALA A CA 1
ATOM 4994 C C . ALA A 1 655 ? 34.277 -25.264 0.262 1.00 33.91 655 ALA A C 1
ATOM 4996 O O . ALA A 1 655 ? 33.634 -24.249 0.005 1.00 33.91 655 ALA A O 1
ATOM 4997 N N . ALA A 1 656 ? 33.725 -26.370 0.754 1.00 36.97 656 ALA A N 1
ATOM 4998 C CA . ALA A 1 656 ? 32.504 -26.392 1.540 1.00 36.97 656 ALA A CA 1
ATOM 4999 C C . ALA A 1 656 ? 32.896 -26.517 3.023 1.00 36.97 656 ALA A C 1
ATOM 5001 O O . ALA A 1 656 ? 33.855 -27.217 3.338 1.00 36.97 656 ALA A O 1
ATOM 5002 N N . SER A 1 657 ? 32.091 -25.891 3.885 1.00 34.62 657 SER A N 1
ATOM 5003 C CA . SER A 1 657 ? 31.891 -26.187 5.315 1.00 34.62 657 SER A CA 1
ATOM 5004 C C . SER A 1 657 ? 32.991 -25.842 6.336 1.00 34.62 657 SER A C 1
ATOM 5006 O O . SER A 1 657 ? 33.997 -26.528 6.447 1.00 34.62 657 SER A O 1
ATOM 5008 N N . SER A 1 658 ? 32.687 -24.849 7.182 1.00 34.56 658 SER A N 1
ATOM 5009 C CA . SER A 1 658 ? 33.024 -24.741 8.622 1.00 34.56 658 SER A CA 1
ATOM 5010 C C . SER A 1 658 ? 32.247 -23.513 9.138 1.00 34.56 658 SER A C 1
ATOM 5012 O O . SER A 1 658 ? 32.494 -22.414 8.660 1.00 34.56 658 SER A O 1
ATOM 5014 N N . LEU A 1 659 ? 31.133 -23.596 9.876 1.00 39.28 659 LEU A N 1
ATOM 5015 C CA . LEU A 1 659 ? 30.982 -24.004 11.281 1.00 39.28 659 LEU A CA 1
ATOM 5016 C C . LEU A 1 659 ? 32.024 -23.341 12.197 1.00 39.28 659 LEU A C 1
ATOM 5018 O O . LEU A 1 659 ? 33.151 -23.816 12.283 1.00 39.28 659 LEU A O 1
ATOM 5022 N N . ALA A 1 660 ? 31.624 -22.241 12.842 1.00 35.53 660 ALA A N 1
ATOM 5023 C CA . ALA A 1 660 ? 32.107 -21.781 14.146 1.00 35.53 660 ALA A CA 1
ATOM 5024 C C . ALA A 1 660 ? 31.206 -20.632 14.644 1.00 35.53 660 ALA A C 1
ATOM 5026 O O . ALA A 1 660 ? 31.134 -19.570 14.027 1.00 35.53 660 ALA A O 1
ATOM 5027 N N . ALA A 1 661 ? 30.500 -20.884 15.745 1.00 40.62 661 ALA A N 1
ATOM 5028 C CA . ALA A 1 661 ? 29.894 -19.865 16.593 1.00 40.62 661 ALA A CA 1
ATOM 5029 C C . ALA A 1 661 ? 30.985 -19.061 17.326 1.00 40.62 661 ALA A C 1
ATOM 5031 O O . ALA A 1 661 ? 32.114 -19.543 17.456 1.00 40.62 661 ALA A O 1
ATOM 5032 N N . PRO A 1 662 ? 30.626 -17.901 17.894 1.00 55.03 662 PRO A N 1
ATOM 5033 C CA . PRO A 1 662 ? 31.174 -17.568 19.197 1.00 55.03 662 PRO A CA 1
ATOM 5034 C C . PRO A 1 662 ? 30.082 -17.277 20.229 1.00 55.03 662 PRO A C 1
ATOM 5036 O O . PRO A 1 662 ? 29.194 -16.448 20.031 1.00 55.03 662 PRO A O 1
ATOM 5039 N N . ASP A 1 663 ? 30.228 -17.987 21.344 1.00 37.78 663 ASP A N 1
ATOM 5040 C CA . ASP A 1 663 ? 29.797 -17.618 22.686 1.00 37.78 663 ASP A CA 1
ATOM 5041 C C . ASP A 1 663 ? 30.288 -16.218 23.093 1.00 37.78 663 ASP A C 1
ATOM 5043 O O . ASP A 1 663 ? 31.347 -15.761 22.661 1.00 37.78 663 ASP A O 1
ATOM 5047 N N . GLY A 1 664 ? 29.566 -15.597 24.030 1.00 34.94 664 GLY A N 1
ATOM 5048 C CA . GLY A 1 664 ? 30.061 -14.483 24.847 1.00 34.94 664 GLY A CA 1
ATOM 5049 C C . GLY A 1 664 ? 29.037 -13.355 24.962 1.00 34.94 664 GLY A C 1
ATOM 5050 O O . GLY A 1 664 ? 28.940 -12.510 24.086 1.00 34.94 664 GLY A O 1
ATOM 5051 N N . ALA A 1 665 ? 28.151 -13.383 25.955 1.00 35.59 665 ALA A N 1
ATOM 5052 C CA . ALA A 1 665 ? 28.380 -12.887 27.319 1.00 35.59 665 ALA A CA 1
ATOM 5053 C C . ALA A 1 665 ? 27.618 -11.567 27.538 1.00 35.59 665 ALA A C 1
ATOM 5055 O O . ALA A 1 665 ? 28.050 -10.485 27.153 1.00 35.59 665 ALA A O 1
ATOM 5056 N N . ALA A 1 666 ? 26.461 -11.695 28.185 1.00 42.25 666 ALA A N 1
ATOM 5057 C CA . ALA A 1 666 ? 25.767 -10.599 28.844 1.00 42.25 666 ALA A CA 1
ATOM 5058 C C . ALA A 1 666 ? 26.558 -10.129 30.077 1.00 42.25 666 ALA A C 1
ATOM 5060 O O . ALA A 1 666 ? 27.190 -10.952 30.746 1.00 42.25 666 ALA A O 1
ATOM 5061 N N . PRO A 1 667 ? 26.413 -8.854 30.465 1.00 52.75 667 PRO A N 1
ATOM 5062 C CA . PRO A 1 667 ? 26.402 -8.529 31.877 1.00 52.75 667 PRO A CA 1
ATOM 5063 C C . PRO A 1 667 ? 25.086 -7.876 32.298 1.00 52.75 667 PRO A C 1
ATOM 5065 O O . PRO A 1 667 ? 24.511 -7.022 31.625 1.00 52.75 667 PRO A O 1
ATOM 5068 N N . ALA A 1 668 ? 24.645 -8.334 33.463 1.00 40.50 668 ALA A N 1
ATOM 5069 C CA . ALA A 1 668 ? 23.569 -7.799 34.262 1.00 40.50 668 ALA A CA 1
ATOM 5070 C C . ALA A 1 668 ? 23.830 -6.342 34.673 1.00 40.50 668 ALA A C 1
ATOM 5072 O O . ALA A 1 668 ? 24.935 -5.994 35.085 1.00 40.50 668 ALA A O 1
ATOM 5073 N N . ALA A 1 669 ? 22.774 -5.533 34.665 1.00 38.56 669 ALA A N 1
ATOM 5074 C CA . ALA A 1 669 ? 22.686 -4.317 35.457 1.00 38.56 669 ALA A CA 1
ATOM 5075 C C . ALA A 1 669 ? 21.305 -4.295 36.124 1.00 38.56 669 ALA A C 1
ATOM 5077 O O . ALA A 1 669 ? 20.281 -4.095 35.475 1.00 38.56 669 ALA A O 1
ATOM 5078 N N . GLN A 1 670 ? 21.300 -4.591 37.422 1.00 38.69 670 GLN A N 1
ATOM 5079 C CA . GLN A 1 670 ? 20.193 -4.329 38.336 1.00 38.69 670 GLN A CA 1
ATOM 5080 C C . GLN A 1 670 ? 20.388 -2.953 39.004 1.00 38.69 670 GLN A C 1
ATOM 5082 O O . GLN A 1 670 ? 21.495 -2.411 38.966 1.00 38.69 670 GLN A O 1
ATOM 5087 N N . PRO A 1 671 ? 19.317 -2.373 39.573 1.00 49.69 671 PRO A N 1
ATOM 5088 C CA . PRO A 1 671 ? 19.196 -0.942 39.815 1.00 49.69 671 PRO A CA 1
ATOM 5089 C C . PRO A 1 671 ? 19.759 -0.524 41.177 1.00 49.69 671 PRO A C 1
ATOM 5091 O O . PRO A 1 671 ? 19.540 -1.197 42.185 1.00 49.69 671 PRO A O 1
ATOM 5094 N N . SER A 1 672 ? 20.420 0.633 41.213 1.00 43.03 672 SER A N 1
ATOM 5095 C CA . SER A 1 672 ? 20.730 1.334 42.458 1.00 43.03 672 SER A CA 1
ATOM 5096 C C . SER A 1 672 ? 19.597 2.289 42.803 1.00 43.03 672 SER A C 1
ATOM 5098 O O . SER A 1 672 ? 19.238 3.169 42.022 1.00 43.03 672 SER A O 1
ATOM 5100 N N . ALA A 1 673 ? 19.053 2.078 43.994 1.00 41.09 673 ALA A N 1
ATOM 5101 C CA . ALA A 1 673 ? 18.195 2.998 44.706 1.00 41.09 673 ALA A CA 1
ATOM 5102 C C . ALA A 1 673 ? 19.028 4.156 45.277 1.00 41.09 673 ALA A C 1
ATOM 5104 O O . ALA A 1 673 ? 19.977 3.918 46.019 1.00 41.09 673 ALA A O 1
ATOM 5105 N N . GLU A 1 674 ? 18.610 5.388 45.008 1.00 44.19 674 GLU A N 1
ATOM 5106 C CA . GLU A 1 674 ? 18.847 6.533 45.885 1.00 44.19 674 GLU A CA 1
ATOM 5107 C C . GLU A 1 674 ? 17.505 7.239 46.072 1.00 44.19 674 GLU A C 1
ATOM 5109 O O . GLU A 1 674 ? 16.817 7.581 45.110 1.00 44.19 674 GLU A O 1
ATOM 5114 N N . GLY A 1 675 ? 17.090 7.355 47.332 1.00 37.47 675 GLY A N 1
ATOM 5115 C CA . GLY A 1 675 ? 15.917 8.122 47.716 1.00 37.47 675 GLY A CA 1
ATOM 5116 C C . GLY A 1 675 ? 16.215 9.615 47.798 1.00 37.47 675 GLY A C 1
ATOM 5117 O O . GLY A 1 675 ? 17.368 10.025 47.731 1.00 37.47 675 GLY A O 1
ATOM 5118 N N . VAL A 1 676 ? 15.153 10.398 48.001 1.00 37.53 676 VAL A N 1
ATOM 5119 C CA . VAL A 1 676 ? 15.012 11.499 48.978 1.00 37.53 676 VAL A CA 1
ATOM 5120 C C . VAL A 1 676 ? 13.824 12.390 48.567 1.00 37.53 676 VAL A C 1
ATOM 5122 O O . VAL A 1 676 ? 13.617 12.663 47.392 1.00 37.53 676 VAL A O 1
ATOM 5125 N N . ALA A 1 677 ? 13.111 12.861 49.599 1.00 39.19 677 ALA A N 1
ATOM 5126 C CA . ALA A 1 677 ? 12.164 13.985 49.663 1.00 39.19 677 ALA A CA 1
ATOM 5127 C C . ALA A 1 677 ? 10.669 13.735 49.362 1.00 39.19 677 ALA A C 1
ATOM 5129 O O . ALA A 1 677 ? 10.186 13.838 48.243 1.00 39.19 677 ALA A O 1
ATOM 5130 N N . GLN A 1 678 ? 9.943 13.453 50.454 1.00 44.19 678 GLN A N 1
ATOM 5131 C CA . GLN A 1 678 ? 8.890 14.306 51.040 1.00 44.19 678 GLN A CA 1
ATOM 5132 C C . GLN A 1 678 ? 8.122 15.275 50.120 1.00 44.19 678 GLN A C 1
ATOM 5134 O O . GLN A 1 678 ? 8.701 16.197 49.555 1.00 44.19 678 GLN A O 1
ATOM 5139 N N . GLY A 1 679 ? 6.788 15.185 50.175 1.00 38.59 679 GLY A N 1
ATOM 5140 C CA . GLY A 1 679 ? 5.889 16.284 49.822 1.00 38.59 679 GLY A CA 1
ATOM 5141 C C . GLY A 1 679 ? 4.441 15.838 49.633 1.00 38.59 679 GLY A C 1
ATOM 5142 O O . GLY A 1 679 ? 4.043 15.537 48.515 1.00 38.59 679 GLY A O 1
ATOM 5143 N N . GLY A 1 680 ? 3.657 15.804 50.718 1.00 41.59 680 GLY A N 1
ATOM 5144 C CA . GLY A 1 680 ? 2.196 15.920 50.613 1.00 41.59 680 GLY A CA 1
ATOM 5145 C C . GLY A 1 680 ? 1.809 17.312 50.090 1.00 41.59 680 GLY A C 1
ATOM 5146 O O . GLY A 1 680 ? 2.634 18.231 50.129 1.00 41.59 680 GLY A O 1
ATOM 5147 N N . PRO A 1 681 ? 0.565 17.486 49.624 1.00 59.47 681 PRO A N 1
ATOM 5148 C CA . PRO A 1 681 ? -0.381 18.081 50.562 1.00 59.47 681 PRO A CA 1
ATOM 5149 C C . PRO A 1 681 ? -1.797 17.503 50.502 1.00 59.47 681 PRO A C 1
ATOM 5151 O O . PRO A 1 681 ? -2.218 16.886 49.525 1.00 59.47 681 PRO A O 1
ATOM 5154 N N . ASP A 1 682 ? -2.491 17.771 51.603 1.00 44.34 682 ASP A N 1
ATOM 5155 C CA . ASP A 1 682 ? -3.930 17.693 51.800 1.00 44.34 682 ASP A CA 1
ATOM 5156 C C . ASP A 1 682 ? -4.739 18.378 50.686 1.00 44.34 682 ASP A C 1
ATOM 5158 O O . ASP A 1 682 ? -4.337 19.410 50.134 1.00 44.34 682 ASP A O 1
ATOM 5162 N N . GLY A 1 683 ? -5.921 17.809 50.446 1.00 41.88 683 GLY A N 1
ATOM 5163 C CA . GLY A 1 683 ? -7.028 18.332 49.650 1.00 41.88 683 GLY A CA 1
ATOM 5164 C C . GLY A 1 683 ? -8.246 17.450 49.855 1.00 41.88 683 GLY A C 1
ATOM 5165 O O . GLY A 1 683 ? -8.223 16.331 49.298 1.00 41.88 683 GLY A O 1
#

Solvent-accessible surface area (backbone atoms only — not comparable to full-atom values): 41703 Å² total; per-residue (Å²): 135,83,89,83,92,89,86,90,84,87,87,81,89,83,85,85,88,82,87,83,80,90,79,90,82,83,90,86,84,82,89,82,83,87,80,94,74,88,76,87,74,77,78,79,71,83,75,52,70,68,57,57,53,51,50,54,51,49,52,56,49,52,58,55,60,56,73,75,61,81,83,92,81,85,77,87,77,84,77,82,80,81,90,78,86,85,87,81,85,76,94,77,81,79,86,82,84,88,86,82,87,88,80,84,88,83,89,82,81,86,85,90,80,91,83,89,80,90,76,84,86,74,87,70,67,78,68,75,68,63,81,79,50,78,51,70,66,58,56,48,50,51,52,48,55,48,47,67,57,48,51,58,52,54,49,49,52,53,48,53,52,51,52,53,50,51,49,49,58,47,50,51,53,51,51,52,50,50,53,51,52,50,52,52,48,52,52,50,50,52,51,48,55,51,51,50,54,52,49,54,51,50,51,54,50,51,51,58,47,54,72,72,60,67,78,62,74,63,62,64,55,53,59,58,53,57,64,54,58,58,58,58,56,57,57,56,59,58,56,57,55,60,55,55,57,54,54,55,56,52,53,53,52,54,51,55,50,52,52,54,51,54,53,50,50,48,52,54,51,51,51,50,45,53,52,45,52,54,49,52,72,66,49,78,86,44,77,69,57,45,53,54,44,50,55,49,48,52,51,48,51,51,52,50,52,50,51,51,50,52,52,48,52,55,49,54,52,52,52,50,51,54,50,49,50,48,53,52,49,52,49,49,51,52,51,48,53,51,47,48,53,48,48,49,50,48,47,50,51,50,49,50,51,49,51,52,49,51,50,50,52,48,49,52,50,50,48,53,49,48,52,53,50,48,52,48,52,49,51,51,49,50,53,50,50,52,51,51,52,52,49,54,51,50,51,50,50,52,51,50,51,51,51,52,52,47,54,51,50,50,51,52,50,51,52,49,49,55,49,51,54,50,53,50,51,54,52,51,50,54,50,52,52,51,48,53,51,50,49,52,51,50,53,52,51,52,52,57,60,55,75,64,62,62,68,80,63,62,63,59,60,22,36,48,53,35,63,71,35,43,79,32,32,34,54,35,90,90,70,72,42,76,38,73,23,30,35,25,43,46,89,41,91,96,50,79,66,56,29,46,30,35,21,76,53,62,85,74,71,51,84,51,94,87,35,49,73,47,49,31,82,44,26,49,36,66,49,71,33,41,88,86,43,60,78,94,67,43,56,91,68,62,34,58,21,22,33,36,39,35,33,84,90,51,74,48,42,36,33,35,91,48,61,68,57,36,48,18,47,51,33,30,47,13,64,68,12,83,61,16,72,68,47,53,68,66,55,55,52,48,52,36,50,48,58,74,32,38,92,47,75,63,46,31,50,50,49,51,51,51,51,51,53,52,54,52,54,55,56,66,73,65,58,79,74,79,72,80,77,80,87,78,82,86,89,87,88,88,87,88,84,89,81,83,82,89,86,83,82,91,88,86,89,88,88,80,92,79,92,80,86,82,89,84,83,86,81,89,83,81,88,85,87,80,89,84,81,90,81,84,81,92,130

Nearest PDB structures (foldseek):
  5nnv-assembly1_A  TM=6.381E-01  e=4.218E+00  Bacillus subtilis subsp. subtilis str. 168
  3ja6-assembly1_H  TM=4.957E-01  e=7.636E+00  Escherichia coli
  3zx6-assembly1_B  TM=3.517E-01  e=6.781E+00  Archaeoglobus fulgidus DSM 4304

Foldseek 3Di:
DDDDDDDDDDDDDDDDDDDDDDDDDDDDDDDDDDDDDDDPPPPPDPDPPVNVVVVVVVVVVVVVVVVVDDDPDDDDDDDDDDDDDDDDDDPPDDDDDDDDDDDDDDDDDDDDDDDDDDDDDPVPPVVVVCPPPPHVVVVVVVVVVVCVVVVVVVVVVVVVVVVVVVVVVVVVVVVVVVVVVVVVVVVVVVVVVVVVVVVVVVVVVVVVVVVVPDDDPVVVVVVVVVVVVVVVVVVVVVVVVVVVVVVLVVVVVVLVVVLVVLVVQLVVLVVVLVVLVVVLVVPPPDPVVNVVSVVVNVVSVVVNVVSVVVNVVSVVVVVVSVVVVVVVVVVVVVVVVVVVVVVVVVVVVVVVVVVVVVVVVVVVVVVVVVVVVVVVVVVVVVVVVVVVVVVVVVVVVVVVVVVVVVVVVVVVVVVVVVVVVVVVVVVVVVVVVVVVVVVVVVVVVVVVVVVPPDPPPPQVLLQVCQALWDWWFKQDPVPLDTATWTWHFDDDPPDDRQWIWIDNPPPVSDRDPPTDIDGLQQFQEKAFFQPPPDPVSQDPAQRRLKMWGDGPVGIIIIGDNDLSNSLSCRQNSQVSRPNYPHDDSVNSVVVSVVVVLPDDPVSVVVVVVVVVVVVVVVVVVPPPDPPDDPDDDDDDDDDDDDDDDDDDDDDDDDDDDDDDDDDDDDDDDDDDDDDDDDDDDDD

Secondary structure (DSSP, 8-state):
-------------------PPP--------------------------HHHHHHHHHHHHHHHHHHTT------PPP---PPP-------TT------------------------------TTSTTTSSSSSPPHHHHHHHHHHHHHHHHHHHHHHHHHHHHHHHHHHHHHHHHHHHHHHHHHHHHHHHHHHHHHHHHHHHHHHHHHHHHHT---THHHHHHHHHHHHHHHHHHHHHHHHHHHHHHHHHHHHHHHHHHHHHHHHHHHHHHHHHHHHHHHHH--S-HHHHHHHHHHHHHHHHHHHHHHHHHHHHHHHHHHHHHHHHHHHHHHHHHHHHHHHHHHHHHHHHHHHHHHHHHHHHHHHHHHHHHHHHHHHHHHHHHHHHHHHHHHHHHHHHHHHHHHHHHHHHHHHHHHHHHHHHHHHHHHHHHHHHHHHHHHHHHHHHHHHHHT---HHHHHHHHHHHHH-EEEEEEPTTT--EEEEEEEE---TTS---EEEEES-SSS-S--TT-EEEEGGGEEEEEESSTTS-GGGS-SS-GGGEEEEEESS-EEEEE-S-HHHHHHHHHHHHHHSTTSPPPPHHHHHHHHHHHHH-SSHHHHHHHHHHHHHHHHHHHHTTS----------------------------------------------PPPP----------

Radius of gyration: 78.47 Å; Cα contacts (8 Å, |Δi|>4): 317; chains: 1; bounding box: 156×113×238 Å

Organism: NCBI:txid311494